Protein AF-A0ABC9VTH9-F1 (afdb_monomer_lite)

pLDDT: mean 90.14, std 9.02, range [28.11, 98.69]

Structure (mmCIF, N/CA/C/O backbone):
data_AF-A0ABC9VTH9-F1
#
_entry.id   AF-A0ABC9VTH9-F1
#
loop_
_atom_site.group_PDB
_atom_site.id
_atom_site.type_symbol
_atom_site.label_atom_id
_atom_site.label_alt_id
_atom_site.label_comp_id
_atom_site.label_asym_id
_atom_site.label_entity_id
_atom_site.label_seq_id
_atom_site.pdbx_PDB_ins_code
_atom_site.Cartn_x
_atom_site.Cartn_y
_atom_site.Cartn_z
_atom_site.occupancy
_atom_site.B_iso_or_equiv
_atom_site.auth_seq_id
_atom_site.auth_comp_id
_atom_site.auth_asym_id
_atom_site.auth_atom_id
_atom_site.pdbx_PDB_model_num
ATOM 1 N N . MET A 1 1 ? -10.775 15.576 16.767 1.00 31.08 1 MET A N 1
ATOM 2 C CA . MET A 1 1 ? -9.549 16.406 16.725 1.00 31.08 1 MET A CA 1
ATOM 3 C C . MET A 1 1 ? -9.271 16.893 15.310 1.00 31.08 1 MET A C 1
ATOM 5 O O . MET A 1 1 ? -9.057 16.072 14.425 1.00 31.08 1 MET A O 1
ATOM 9 N N . ALA A 1 2 ? -9.275 18.210 15.096 1.00 28.11 2 ALA A N 1
ATOM 10 C CA . ALA A 1 2 ? -8.635 18.806 13.926 1.00 28.11 2 ALA A CA 1
ATOM 11 C C . ALA A 1 2 ? -7.116 18.597 14.045 1.00 28.11 2 ALA A C 1
ATOM 13 O O . ALA A 1 2 ? -6.555 18.752 15.128 1.00 28.11 2 ALA A O 1
ATOM 14 N N . SER A 1 3 ? -6.473 18.179 12.958 1.00 42.19 3 SER A N 1
ATOM 15 C CA . SER A 1 3 ? -5.032 17.935 12.915 1.00 42.19 3 SER A CA 1
ATOM 16 C C . SER A 1 3 ? -4.262 19.219 13.238 1.00 42.19 3 SER A C 1
ATOM 18 O O . SER A 1 3 ? -4.430 20.223 12.555 1.00 42.19 3 SER A O 1
ATOM 20 N N . THR A 1 4 ? -3.398 19.181 14.254 1.00 62.75 4 THR A N 1
ATOM 21 C CA . THR A 1 4 ? -2.407 20.232 14.558 1.00 62.75 4 THR A CA 1
ATOM 22 C C . THR A 1 4 ? -1.225 20.233 13.581 1.00 62.75 4 THR A C 1
ATOM 24 O O . THR A 1 4 ? -0.258 20.957 13.793 1.00 62.75 4 THR A O 1
ATOM 27 N N . SER A 1 5 ? -1.250 19.396 12.536 1.00 69.00 5 SER A N 1
ATOM 28 C CA . SER A 1 5 ? -0.174 19.344 11.547 1.00 69.00 5 SER A CA 1
ATOM 29 C C . SER A 1 5 ? -0.149 20.610 10.697 1.00 69.00 5 SER A C 1
ATOM 31 O O . SER A 1 5 ? -1.169 21.025 10.150 1.00 69.00 5 SER A O 1
ATOM 33 N N . VAL A 1 6 ? 1.039 21.182 10.543 1.00 84.00 6 VAL A N 1
ATOM 34 C CA . VAL A 1 6 ? 1.308 22.324 9.666 1.00 84.00 6 VAL A CA 1
ATOM 35 C C . VAL A 1 6 ? 1.527 21.844 8.232 1.00 84.00 6 VAL A C 1
ATOM 37 O O . VAL A 1 6 ? 1.045 22.476 7.292 1.00 84.00 6 VAL A O 1
ATOM 40 N N . PHE A 1 7 ? 2.192 20.697 8.057 1.00 90.38 7 PHE A N 1
ATOM 41 C CA . PHE A 1 7 ? 2.519 20.129 6.750 1.00 90.38 7 PHE A CA 1
ATOM 42 C C . PHE A 1 7 ? 1.923 18.738 6.553 1.00 90.38 7 PHE A C 1
ATOM 44 O O . PHE A 1 7 ? 1.838 17.928 7.477 1.00 90.38 7 PHE A O 1
ATOM 51 N N . VAL A 1 8 ? 1.579 18.440 5.303 1.00 94.31 8 VAL A N 1
ATOM 52 C CA . VAL A 1 8 ? 1.305 17.080 4.839 1.00 94.31 8 VAL A CA 1
ATOM 53 C C . VAL A 1 8 ? 2.356 16.720 3.803 1.00 94.31 8 VAL A C 1
ATOM 55 O O . VAL A 1 8 ? 2.493 17.416 2.797 1.00 94.31 8 VAL A O 1
ATOM 58 N N . VAL A 1 9 ? 3.096 15.636 4.041 1.00 96.56 9 VAL A N 1
ATOM 59 C CA . VAL A 1 9 ? 4.081 15.094 3.096 1.00 96.56 9 VAL A CA 1
ATOM 60 C C . VAL A 1 9 ? 3.624 13.719 2.652 1.00 96.56 9 VAL A C 1
ATOM 62 O O . VAL A 1 9 ? 3.540 12.795 3.459 1.00 96.56 9 VAL A O 1
ATOM 65 N N . ALA A 1 10 ? 3.357 13.570 1.360 1.00 98.06 10 ALA A N 1
ATOM 66 C CA . ALA A 1 10 ? 2.952 12.307 0.775 1.00 98.06 10 ALA A CA 1
ATOM 67 C C . ALA A 1 10 ? 4.086 11.692 -0.035 1.00 98.06 10 ALA A C 1
ATOM 69 O O . ALA A 1 10 ? 4.465 12.211 -1.085 1.00 98.06 10 ALA A O 1
ATOM 70 N N . ILE A 1 11 ? 4.604 10.572 0.455 1.00 98.50 11 ILE A N 1
ATOM 71 C CA . ILE A 1 11 ? 5.593 9.741 -0.214 1.00 98.50 11 ILE A CA 1
ATOM 72 C C . ILE A 1 11 ? 4.854 8.693 -1.038 1.00 98.50 11 ILE A C 1
ATOM 74 O O . ILE A 1 11 ? 4.242 7.762 -0.508 1.00 98.50 11 ILE A O 1
ATOM 78 N N . ASP A 1 12 ? 4.982 8.819 -2.350 1.00 98.25 12 ASP A N 1
ATOM 79 C CA . ASP A 1 12 ? 4.661 7.748 -3.270 1.00 98.25 12 ASP A CA 1
ATOM 80 C C . ASP A 1 12 ? 5.860 6.806 -3.355 1.00 98.25 12 ASP A C 1
ATOM 82 O O . ASP A 1 12 ? 6.843 7.072 -4.056 1.00 98.25 12 ASP A O 1
ATOM 86 N N . PHE A 1 13 ? 5.810 5.739 -2.556 1.00 97.31 13 PHE A N 1
ATOM 87 C CA . PHE A 1 13 ? 6.877 4.751 -2.469 1.00 97.31 13 PHE A CA 1
ATOM 88 C C . PHE A 1 13 ? 6.665 3.655 -3.515 1.00 97.31 13 PHE A C 1
ATOM 90 O O . PHE A 1 13 ? 6.303 2.533 -3.172 1.00 97.31 13 PHE A O 1
ATOM 97 N N . GLY A 1 14 ? 6.820 3.973 -4.799 1.00 94.56 14 GLY A N 1
ATOM 98 C CA . GLY A 1 14 ? 6.534 3.052 -5.900 1.00 94.56 14 GLY A CA 1
ATOM 99 C C . GLY A 1 14 ? 7.564 1.928 -6.074 1.00 94.56 14 GLY A C 1
ATOM 100 O O . GLY A 1 14 ? 8.663 1.949 -5.522 1.00 94.56 14 GLY A O 1
ATOM 101 N N . THR A 1 15 ? 7.211 0.913 -6.871 1.00 93.81 15 THR A N 1
ATOM 102 C CA . THR A 1 15 ? 8.084 -0.256 -7.103 1.00 93.81 15 THR A CA 1
ATOM 103 C C . THR A 1 15 ? 9.342 0.088 -7.887 1.00 93.81 15 THR A C 1
ATOM 105 O O . THR A 1 15 ? 10.431 -0.330 -7.502 1.00 93.81 15 THR A O 1
ATOM 108 N N . SER A 1 16 ? 9.179 0.821 -8.988 1.00 91.69 16 SER A N 1
ATOM 109 C CA . SER A 1 16 ? 10.280 1.164 -9.895 1.00 91.69 16 SER A CA 1
ATOM 110 C C . SER A 1 16 ? 10.767 2.593 -9.672 1.00 91.69 16 SER A C 1
ATOM 112 O O . SER A 1 16 ? 11.946 2.868 -9.869 1.00 91.69 16 SER A O 1
ATOM 114 N N . TYR A 1 17 ? 9.876 3.493 -9.244 1.00 94.00 17 TYR A N 1
ATOM 115 C CA . TYR A 1 17 ? 10.175 4.897 -8.974 1.00 94.00 17 TYR A CA 1
ATOM 116 C C . TYR A 1 17 ? 9.407 5.390 -7.750 1.00 94.00 17 TYR A C 1
ATOM 118 O O . TYR A 1 17 ? 8.212 5.116 -7.629 1.00 94.00 17 TYR A O 1
ATOM 126 N N . SER A 1 18 ? 10.076 6.184 -6.920 1.00 97.12 18 SER A N 1
ATOM 127 C CA . SER A 1 18 ? 9.522 6.838 -5.739 1.00 97.12 18 SER A CA 1
ATOM 128 C C . SER A 1 18 ? 9.688 8.352 -5.824 1.00 97.12 18 SER A C 1
ATOM 130 O O . SER A 1 18 ? 10.613 8.867 -6.450 1.00 97.12 18 SER A O 1
ATOM 132 N N . GLY A 1 19 ? 8.801 9.085 -5.170 1.00 97.00 19 GLY A N 1
ATOM 133 C CA . GLY A 1 19 ? 8.902 10.534 -5.022 1.00 97.00 19 GLY A CA 1
ATOM 134 C C . GLY A 1 19 ? 7.934 11.022 -3.959 1.00 97.00 19 GLY A C 1
ATOM 135 O O . GLY A 1 19 ? 7.185 10.229 -3.395 1.00 97.00 19 GLY A O 1
ATOM 136 N N . TYR A 1 20 ? 7.940 12.318 -3.676 1.00 97.75 20 TYR A N 1
ATOM 137 C CA . TYR A 1 20 ? 6.982 12.891 -2.741 1.00 97.75 20 TYR A CA 1
ATOM 138 C C . TYR A 1 20 ? 6.464 14.245 -3.210 1.00 97.75 20 TYR A C 1
ATOM 140 O O . TYR A 1 20 ? 7.117 14.971 -3.967 1.00 97.75 20 TYR A O 1
ATOM 148 N N . CYS A 1 21 ? 5.276 14.567 -2.719 1.00 96.88 21 CYS A N 1
ATOM 149 C CA . CYS A 1 21 ? 4.673 15.886 -2.786 1.00 96.88 21 CYS A CA 1
ATOM 150 C C . CYS A 1 21 ? 4.400 16.377 -1.366 1.00 96.88 21 CYS A C 1
ATOM 152 O O . CYS A 1 21 ? 4.265 15.575 -0.441 1.00 96.88 21 CYS A O 1
ATOM 154 N N . PHE A 1 22 ? 4.309 17.689 -1.186 1.00 94.75 22 PHE A N 1
ATOM 155 C CA . PHE A 1 22 ? 3.952 18.259 0.109 1.00 94.75 22 PHE A CA 1
ATOM 156 C C . PHE A 1 22 ? 3.147 19.547 -0.037 1.00 94.75 22 PHE A C 1
ATOM 158 O O . PHE A 1 22 ? 3.242 20.243 -1.049 1.00 94.75 22 PHE A O 1
ATOM 165 N N . SER A 1 23 ? 2.359 19.873 0.980 1.00 92.56 23 SER A N 1
ATOM 166 C CA . SER A 1 23 ? 1.659 21.155 1.090 1.00 92.56 23 SER A CA 1
ATOM 167 C C . SER A 1 23 ? 1.524 21.569 2.552 1.00 92.56 23 SER A C 1
ATOM 169 O O . SER A 1 23 ? 1.742 20.768 3.465 1.00 92.56 23 SER A O 1
ATOM 171 N N . LEU A 1 24 ? 1.124 22.822 2.770 1.00 89.06 24 LEU A N 1
ATOM 172 C CA . LEU A 1 24 ? 0.551 23.219 4.051 1.00 89.06 24 LEU A CA 1
ATOM 173 C C . LEU A 1 24 ? -0.799 22.516 4.232 1.00 89.06 24 LEU A C 1
ATOM 175 O O . LEU A 1 24 ? -1.553 22.356 3.268 1.00 89.06 24 LEU A O 1
ATOM 179 N N . ALA A 1 25 ? -1.119 22.126 5.464 1.00 85.00 25 ALA A N 1
ATOM 180 C CA . ALA A 1 25 ? -2.404 21.510 5.789 1.00 85.00 25 ALA A CA 1
ATOM 181 C C . ALA A 1 25 ? -3.582 22.488 5.615 1.00 85.00 25 ALA A C 1
ATOM 183 O O . ALA A 1 25 ? -4.701 22.066 5.342 1.00 85.00 25 ALA A O 1
ATOM 184 N N . SER A 1 26 ? -3.323 23.796 5.731 1.00 81.50 26 SER A N 1
ATOM 185 C CA . SER A 1 26 ? -4.311 24.869 5.563 1.00 81.50 26 SER A CA 1
ATOM 186 C C . SER A 1 26 ? -4.623 25.228 4.105 1.00 81.50 26 SER A C 1
ATOM 188 O O . SER A 1 26 ? -5.563 25.982 3.867 1.00 81.50 26 SER A O 1
ATOM 190 N N . GLY A 1 27 ? -3.856 24.722 3.131 1.00 73.69 27 GLY A N 1
ATOM 191 C CA . GLY A 1 27 ? -4.001 25.105 1.726 1.00 73.69 27 GLY A CA 1
ATOM 192 C C . GLY A 1 27 ? -3.496 24.035 0.765 1.00 73.69 27 GLY A C 1
ATOM 193 O O . GLY A 1 27 ? -2.312 23.994 0.426 1.00 73.69 27 GLY A O 1
ATOM 194 N N . THR A 1 28 ? -4.413 23.198 0.278 1.00 68.94 28 THR A N 1
ATOM 195 C CA . THR A 1 28 ? -4.139 22.155 -0.726 1.00 68.94 28 THR A CA 1
ATOM 196 C C . THR A 1 28 ? -4.042 22.683 -2.155 1.00 68.94 28 THR A C 1
ATOM 198 O O . THR A 1 28 ? -3.639 21.943 -3.044 1.00 68.94 28 THR A O 1
ATOM 201 N N . ASP A 1 29 ? -4.349 23.958 -2.394 1.00 72.69 29 ASP A N 1
ATOM 202 C CA . ASP A 1 29 ? -4.297 24.560 -3.735 1.00 72.69 29 ASP A CA 1
ATOM 203 C C . ASP A 1 29 ? -2.856 24.736 -4.256 1.00 72.69 29 ASP A C 1
ATOM 205 O O . ASP A 1 29 ? -2.639 24.987 -5.440 1.00 72.69 29 ASP A O 1
ATOM 209 N N . GLN A 1 30 ? -1.852 24.583 -3.383 1.00 82.31 30 GLN A N 1
ATOM 210 C CA . GLN A 1 30 ? -0.428 24.727 -3.701 1.00 82.31 30 GLN A CA 1
ATOM 211 C C . GLN A 1 30 ? 0.376 23.467 -3.351 1.00 82.31 30 GLN A C 1
ATOM 213 O O . GLN A 1 30 ? 1.357 23.524 -2.604 1.00 82.31 30 GLN A O 1
ATOM 218 N N . ILE A 1 31 ? -0.016 22.309 -3.892 1.00 92.00 31 ILE A N 1
ATOM 219 C CA . ILE A 1 31 ? 0.788 21.085 -3.757 1.00 92.00 31 ILE A CA 1
ATOM 220 C C . ILE A 1 31 ? 2.133 21.275 -4.460 1.00 92.00 31 ILE A C 1
ATOM 222 O O . ILE A 1 31 ? 2.203 21.435 -5.681 1.00 92.00 31 ILE A O 1
ATOM 226 N N . ARG A 1 32 ? 3.219 21.212 -3.689 1.00 92.38 32 ARG A N 1
ATOM 227 C CA . ARG A 1 32 ? 4.584 21.282 -4.203 1.00 92.38 32 ARG A CA 1
ATOM 228 C C . ARG A 1 32 ? 5.064 19.900 -4.616 1.00 92.38 32 ARG A C 1
ATOM 230 O O . ARG A 1 32 ? 5.005 18.937 -3.853 1.00 92.38 32 ARG A O 1
ATOM 237 N N . GLN A 1 33 ? 5.572 19.831 -5.838 1.00 92.31 33 GLN A N 1
ATOM 238 C CA . GLN A 1 33 ? 6.204 18.657 -6.424 1.00 92.31 33 GLN A CA 1
ATOM 239 C C . GLN A 1 33 ? 7.712 18.873 -6.500 1.00 92.31 33 GLN A C 1
ATOM 241 O O . GLN A 1 33 ? 8.174 19.939 -6.906 1.00 92.31 33 GLN A O 1
ATOM 246 N N . VAL A 1 34 ? 8.466 17.838 -6.143 1.00 93.00 34 VAL A N 1
ATOM 247 C CA . VAL A 1 34 ? 9.929 17.843 -6.199 1.00 93.00 34 VAL A CA 1
ATOM 248 C C . VAL A 1 34 ? 10.404 17.172 -7.483 1.00 93.00 34 VAL A C 1
ATOM 250 O O . VAL A 1 34 ? 9.820 16.188 -7.937 1.00 93.00 34 VAL A O 1
ATOM 253 N N . TYR A 1 35 ? 11.463 17.722 -8.075 1.00 92.88 35 TYR A N 1
ATOM 254 C CA . TYR A 1 35 ? 12.116 17.158 -9.251 1.00 92.88 35 TYR A CA 1
ATOM 255 C C . TYR A 1 35 ? 13.456 16.538 -8.869 1.00 92.88 35 TYR A C 1
ATOM 257 O O . TYR A 1 35 ? 14.192 17.076 -8.047 1.00 92.88 35 TYR A O 1
ATOM 265 N N . TRP A 1 36 ? 13.776 15.419 -9.507 1.00 93.81 36 TRP A N 1
ATOM 266 C CA . TRP A 1 36 ? 14.914 14.570 -9.189 1.00 93.81 36 TRP A CA 1
ATOM 267 C C . TRP A 1 36 ? 15.880 14.463 -10.366 1.00 93.81 36 TRP A C 1
ATOM 269 O O . TRP A 1 36 ? 15.464 14.447 -11.533 1.00 93.81 36 TRP A O 1
ATOM 279 N N . GLY A 1 37 ? 17.160 14.295 -10.027 1.00 89.31 37 GLY A N 1
ATOM 280 C CA . GLY A 1 37 ? 18.228 13.969 -10.970 1.00 89.31 37 GLY A CA 1
ATOM 281 C C . GLY A 1 37 ? 18.916 15.170 -11.625 1.00 89.31 37 GLY A C 1
ATOM 282 O O . GLY A 1 37 ? 19.654 14.965 -12.585 1.00 89.31 37 GLY A O 1
ATOM 283 N N . THR A 1 38 ? 18.726 16.391 -11.109 1.00 89.19 38 THR A N 1
ATOM 284 C CA . THR A 1 38 ? 19.343 17.623 -11.643 1.00 89.19 38 THR A CA 1
ATOM 285 C C . THR A 1 38 ? 20.864 17.519 -11.751 1.00 89.19 38 THR A C 1
ATOM 287 O O . THR A 1 38 ? 21.432 17.916 -12.764 1.00 89.19 38 THR A O 1
ATOM 290 N N . GLU A 1 39 ? 21.520 16.910 -10.757 1.00 87.31 39 GLU A N 1
ATOM 291 C CA . GLU A 1 39 ? 22.973 16.658 -10.750 1.00 87.31 39 GLU A CA 1
ATOM 292 C C . GLU A 1 39 ? 23.442 15.785 -11.926 1.00 87.31 39 GLU A C 1
ATOM 294 O O . GLU A 1 39 ? 24.597 15.851 -12.338 1.00 87.31 39 GLU A O 1
ATOM 299 N N . HIS A 1 40 ? 22.525 15.005 -12.502 1.00 84.06 40 HIS A N 1
ATOM 300 C CA . HIS A 1 40 ? 22.760 14.090 -13.618 1.00 84.06 40 HIS A CA 1
ATOM 301 C C . HIS A 1 40 ? 22.146 14.601 -14.930 1.00 84.06 40 HIS A C 1
ATOM 303 O O . HIS A 1 40 ? 21.979 13.829 -15.873 1.00 84.06 40 HIS A O 1
ATOM 309 N N . GLY A 1 41 ? 21.765 15.884 -14.992 1.00 84.94 41 GLY A N 1
ATOM 310 C CA . GLY A 1 41 ? 21.134 16.499 -16.165 1.00 84.94 41 GLY A CA 1
ATOM 311 C C . GLY A 1 41 ? 19.690 16.046 -16.417 1.00 84.94 41 GLY A C 1
ATOM 312 O O . GLY A 1 41 ? 19.176 16.212 -17.522 1.00 84.94 41 GLY A O 1
ATOM 313 N N . LEU A 1 42 ? 19.031 15.461 -15.415 1.00 86.19 42 LEU A N 1
ATOM 314 C CA . LEU A 1 42 ? 17.646 14.998 -15.485 1.00 86.19 42 LEU A CA 1
ATOM 315 C C . LEU A 1 42 ? 16.724 15.953 -14.719 1.00 86.19 42 LEU A C 1
ATOM 317 O O . LEU A 1 42 ? 17.136 16.631 -13.783 1.00 86.19 42 LEU A O 1
ATOM 321 N N . LYS A 1 43 ? 15.442 15.980 -15.085 1.00 88.88 43 LYS A N 1
ATOM 322 C CA . LYS A 1 43 ? 14.409 16.719 -14.347 1.00 88.88 43 LYS A CA 1
ATOM 323 C C . LYS A 1 43 ? 13.129 15.903 -14.315 1.00 88.88 43 LYS A C 1
ATOM 325 O O . LYS A 1 43 ? 12.190 16.149 -15.066 1.00 88.88 43 LYS A O 1
ATOM 330 N N . THR A 1 44 ? 13.128 14.874 -13.476 1.00 89.94 44 THR A N 1
ATOM 331 C CA . THR A 1 44 ? 12.039 13.887 -13.432 1.00 89.94 44 THR A CA 1
ATOM 332 C C . THR A 1 44 ? 11.204 14.035 -12.163 1.00 89.94 44 THR A C 1
ATOM 334 O O . THR A 1 44 ? 11.747 14.404 -11.125 1.00 89.94 44 THR A O 1
ATOM 337 N N . PRO A 1 45 ? 9.891 13.762 -12.205 1.00 90.88 45 PRO A N 1
ATOM 338 C CA . PRO A 1 45 ? 9.019 13.901 -11.036 1.00 90.88 45 PRO A CA 1
ATOM 339 C C . PRO A 1 45 ? 9.301 12.888 -9.916 1.00 90.88 45 PRO A C 1
ATOM 341 O O . PRO A 1 45 ? 8.864 13.069 -8.782 1.00 90.88 45 PRO A O 1
ATOM 344 N N . LYS A 1 46 ? 10.002 11.798 -10.236 1.00 93.56 46 LYS A N 1
ATOM 345 C CA . LYS A 1 46 ? 10.343 10.711 -9.321 1.00 93.56 46 LYS A CA 1
ATOM 346 C C . LYS A 1 46 ? 11.753 10.209 -9.594 1.00 93.56 46 LYS A C 1
ATOM 348 O O . LYS A 1 46 ? 12.266 10.337 -10.702 1.00 93.56 46 LYS A O 1
ATOM 353 N N . THR A 1 47 ? 12.348 9.579 -8.594 1.00 94.12 47 THR A N 1
ATOM 354 C CA . THR A 1 47 ? 13.661 8.936 -8.667 1.00 94.12 47 THR A CA 1
ATOM 355 C C . THR A 1 47 ? 13.504 7.411 -8.645 1.00 94.12 47 THR A C 1
ATOM 357 O O . THR A 1 47 ? 12.541 6.926 -8.050 1.00 94.12 47 THR A O 1
ATOM 360 N N . PRO A 1 48 ? 14.383 6.619 -9.287 1.00 93.44 48 PRO A N 1
ATOM 361 C CA . PRO A 1 48 ? 14.292 5.161 -9.255 1.00 93.44 48 PRO A CA 1
ATOM 362 C C . PRO A 1 48 ? 14.263 4.603 -7.826 1.00 93.44 48 PRO A C 1
ATOM 364 O O . PRO A 1 48 ? 15.059 5.012 -6.985 1.00 93.44 48 PRO A O 1
ATOM 367 N N . THR A 1 49 ? 13.409 3.621 -7.546 1.00 96.31 49 THR A N 1
ATOM 368 C CA . THR A 1 49 ? 13.360 2.951 -6.236 1.00 96.31 49 THR A CA 1
ATOM 369 C C . THR A 1 49 ? 14.492 1.938 -6.129 1.00 96.31 49 THR A C 1
ATOM 371 O O . THR A 1 49 ? 14.318 0.725 -6.273 1.00 96.31 49 THR A O 1
ATOM 374 N N . CYS A 1 50 ? 15.690 2.460 -5.912 1.00 95.50 50 CYS A N 1
ATOM 375 C CA . CYS A 1 50 ? 16.893 1.673 -5.742 1.00 95.50 50 CYS A CA 1
ATOM 376 C C . CYS A 1 50 ? 17.778 2.271 -4.658 1.00 95.50 50 CYS A C 1
ATOM 378 O O . CYS A 1 50 ? 17.772 3.476 -4.402 1.00 95.50 50 CYS A O 1
ATOM 380 N N . ILE A 1 51 ? 18.527 1.396 -4.008 1.00 98.06 51 ILE A N 1
ATOM 381 C CA . ILE A 1 51 ? 19.328 1.733 -2.843 1.00 98.06 51 ILE A CA 1
ATOM 382 C C . ILE A 1 51 ? 20.637 0.965 -2.893 1.00 98.06 51 ILE A C 1
ATOM 384 O O . ILE A 1 51 ? 20.689 -0.191 -3.325 1.00 98.06 51 ILE A O 1
ATOM 388 N N . LEU A 1 52 ? 21.702 1.643 -2.482 1.00 97.19 52 LEU A N 1
ATOM 389 C CA . LEU A 1 52 ? 23.061 1.142 -2.542 1.00 97.19 52 LEU A CA 1
ATOM 390 C C . LEU A 1 52 ? 23.681 1.141 -1.146 1.00 97.19 52 LEU A C 1
ATOM 392 O O . LEU A 1 52 ? 23.779 2.189 -0.502 1.00 97.19 52 LEU A O 1
ATOM 396 N N . PHE A 1 53 ? 24.164 -0.027 -0.733 1.00 97.94 53 PHE A N 1
ATOM 397 C CA . PHE A 1 53 ? 24.984 -0.211 0.460 1.00 97.94 53 PHE A CA 1
ATOM 398 C C . PHE A 1 53 ? 26.402 -0.620 0.072 1.00 97.94 53 PHE A C 1
ATOM 400 O O . PHE A 1 53 ? 26.620 -1.299 -0.936 1.00 97.94 53 PHE A O 1
ATOM 407 N N . ASN A 1 54 ? 27.377 -0.226 0.884 1.00 95.06 54 ASN A N 1
ATOM 408 C CA . ASN A 1 54 ? 28.759 -0.660 0.690 1.00 95.06 54 ASN A CA 1
ATOM 409 C C . ASN A 1 54 ? 28.999 -2.084 1.232 1.00 95.06 54 ASN A C 1
ATOM 411 O O . ASN A 1 54 ? 28.104 -2.751 1.745 1.00 95.06 54 ASN A O 1
ATOM 415 N N . GLN A 1 55 ? 30.254 -2.525 1.177 1.00 93.19 55 GLN A N 1
ATOM 416 C CA . GLN A 1 55 ? 30.694 -3.840 1.659 1.00 93.19 55 GLN A CA 1
ATOM 417 C C . GLN A 1 55 ? 30.457 -4.064 3.163 1.00 93.19 55 GLN A C 1
ATOM 419 O O . GLN A 1 55 ? 30.311 -5.204 3.597 1.00 93.19 55 GLN A O 1
ATOM 424 N N . LYS A 1 56 ? 30.391 -2.978 3.944 1.00 95.50 56 LYS A N 1
ATOM 425 C CA . LYS A 1 56 ? 30.096 -2.980 5.384 1.00 95.50 56 LYS A CA 1
ATOM 426 C C . LYS A 1 56 ? 28.593 -2.943 5.686 1.00 95.50 56 LYS A C 1
ATOM 428 O O . LYS A 1 56 ? 28.226 -2.805 6.844 1.00 95.50 56 LYS A O 1
ATOM 433 N N . GLN A 1 57 ? 27.741 -3.061 4.663 1.00 96.12 57 GLN A N 1
ATOM 434 C CA . GLN A 1 57 ? 26.280 -2.970 4.774 1.00 96.12 57 GLN A CA 1
ATOM 435 C C . GLN A 1 57 ? 25.789 -1.602 5.278 1.00 96.12 57 GLN A C 1
ATOM 437 O O . GLN A 1 57 ? 24.693 -1.480 5.814 1.00 96.12 57 GLN A O 1
ATOM 442 N N . GLU A 1 58 ? 26.583 -0.550 5.072 1.00 97.38 58 GLU A N 1
ATOM 443 C CA . GLU A 1 58 ? 26.215 0.823 5.419 1.00 97.38 58 GLU A CA 1
ATOM 444 C C . GLU A 1 58 ? 25.506 1.475 4.231 1.00 97.38 58 GLU A C 1
ATOM 446 O O . GLU A 1 58 ? 25.984 1.365 3.094 1.00 97.38 58 GLU A O 1
ATOM 451 N N . PHE A 1 59 ? 24.394 2.171 4.490 1.00 98.06 59 PHE A N 1
ATOM 452 C CA . PHE A 1 59 ? 23.682 2.954 3.480 1.00 98.06 59 PHE A CA 1
ATOM 453 C C . PHE A 1 59 ? 24.621 3.984 2.843 1.00 98.06 59 PHE A C 1
ATOM 455 O O . PHE A 1 59 ? 25.401 4.646 3.532 1.00 98.06 59 PHE A O 1
ATOM 462 N N . ARG A 1 60 ? 24.565 4.116 1.512 1.00 97.44 60 ARG A N 1
ATOM 463 C CA . ARG A 1 60 ? 25.389 5.079 0.771 1.00 97.44 60 ARG A CA 1
ATOM 464 C C . ARG A 1 60 ? 24.580 6.045 -0.062 1.00 97.44 60 ARG A C 1
ATOM 466 O O . ARG A 1 60 ? 24.822 7.242 0.040 1.00 97.44 60 ARG A O 1
ATOM 473 N N . LYS A 1 61 ? 23.694 5.543 -0.918 1.00 97.50 61 LYS A N 1
ATOM 474 C CA . LYS A 1 61 ? 22.923 6.364 -1.858 1.00 97.50 61 LYS A CA 1
ATOM 475 C C . LYS A 1 61 ? 21.561 5.730 -2.132 1.00 97.50 61 LYS A C 1
ATOM 477 O O . LYS A 1 61 ? 21.414 4.509 -2.051 1.00 97.50 61 LYS A O 1
ATOM 482 N N . PHE A 1 62 ? 20.602 6.563 -2.522 1.00 97.94 62 PHE A N 1
ATOM 483 C CA . PHE A 1 62 ? 19.270 6.182 -2.994 1.00 97.94 62 PHE A CA 1
ATOM 484 C C . PHE A 1 62 ? 18.999 6.847 -4.353 1.00 97.94 62 PHE A C 1
ATOM 486 O O . PHE A 1 62 ? 19.617 7.862 -4.680 1.00 97.94 62 PHE A O 1
ATOM 493 N N . GLY A 1 63 ? 18.086 6.302 -5.154 1.00 95.56 63 GLY A N 1
ATOM 494 C CA . GLY A 1 63 ? 17.630 6.978 -6.369 1.00 95.56 63 GLY A CA 1
ATOM 495 C C . GLY A 1 63 ? 18.674 7.040 -7.481 1.00 95.56 63 GLY A C 1
ATOM 496 O O . GLY A 1 63 ? 19.539 6.171 -7.596 1.00 95.56 63 GLY A O 1
ATOM 497 N N . TYR A 1 64 ? 18.618 8.090 -8.305 1.00 91.69 64 TYR A N 1
ATOM 498 C CA . TYR A 1 64 ? 19.600 8.320 -9.370 1.00 91.69 64 TYR A CA 1
ATOM 499 C C . TYR A 1 64 ? 21.045 8.255 -8.879 1.00 91.69 64 TYR A C 1
ATOM 501 O O . TYR A 1 64 ? 21.872 7.655 -9.556 1.00 91.69 64 TYR A O 1
ATOM 509 N N . ASP A 1 65 ? 21.351 8.773 -7.690 1.00 94.25 65 ASP A N 1
ATOM 510 C CA . ASP A 1 65 ? 22.702 8.698 -7.135 1.00 94.25 65 ASP A CA 1
ATOM 511 C C . ASP A 1 65 ? 23.151 7.262 -6.870 1.00 94.25 65 ASP A C 1
ATOM 513 O O . ASP A 1 65 ? 24.318 6.937 -7.081 1.00 94.25 65 ASP A O 1
ATOM 517 N N . ALA A 1 66 ? 22.245 6.393 -6.411 1.00 93.94 66 ALA A N 1
ATOM 518 C CA . ALA A 1 66 ? 22.542 4.974 -6.236 1.00 93.94 66 ALA A CA 1
ATOM 519 C C . ALA A 1 66 ? 22.840 4.325 -7.586 1.00 93.94 66 ALA A C 1
ATOM 521 O O . ALA A 1 66 ? 23.839 3.617 -7.717 1.00 93.94 66 ALA A O 1
ATOM 522 N N . VAL A 1 67 ? 22.011 4.620 -8.593 1.00 87.69 67 VAL A N 1
ATOM 523 C CA . VAL A 1 67 ? 22.200 4.141 -9.964 1.00 87.69 67 VAL A CA 1
ATOM 524 C C . VAL A 1 67 ? 23.551 4.603 -10.510 1.00 87.69 67 VAL A C 1
ATOM 526 O O . VAL A 1 67 ? 24.347 3.772 -10.932 1.00 87.69 67 VAL A O 1
ATOM 529 N N . MET A 1 68 ? 23.842 5.904 -10.480 1.00 86.62 68 MET A N 1
ATOM 530 C CA . MET A 1 68 ? 25.064 6.466 -11.060 1.00 86.62 68 MET A CA 1
ATOM 531 C C . MET A 1 68 ? 26.315 6.038 -10.298 1.00 86.62 68 MET A C 1
ATOM 533 O O . MET A 1 68 ? 27.314 5.686 -10.923 1.00 86.62 68 MET A O 1
ATOM 537 N N . LYS A 1 69 ? 26.260 5.979 -8.960 1.00 89.94 69 LYS A N 1
ATOM 538 C CA . LYS A 1 69 ? 27.384 5.485 -8.159 1.00 89.94 69 LYS A CA 1
ATOM 539 C C . LYS A 1 69 ? 27.661 4.015 -8.438 1.00 89.94 69 LYS A C 1
ATOM 541 O O . LYS A 1 69 ? 28.819 3.660 -8.610 1.00 89.94 69 LYS A O 1
ATOM 546 N N . TYR A 1 70 ? 26.630 3.171 -8.486 1.00 86.50 70 TYR A N 1
ATOM 547 C CA . TYR A 1 70 ? 26.806 1.752 -8.794 1.00 86.50 70 TYR A CA 1
ATOM 548 C C . TYR A 1 70 ? 27.378 1.564 -10.203 1.00 86.50 70 TYR A C 1
ATOM 550 O O . TYR A 1 70 ? 28.334 0.816 -10.386 1.00 86.50 70 TYR A O 1
ATOM 558 N N . LYS A 1 71 ? 26.872 2.335 -11.172 1.00 80.81 71 LYS A N 1
ATOM 559 C CA . LYS A 1 71 ? 27.366 2.351 -12.552 1.00 80.81 71 LYS A CA 1
ATOM 560 C C . LYS A 1 71 ? 28.825 2.800 -12.676 1.00 80.81 71 LYS A C 1
ATOM 562 O O . LYS A 1 71 ? 29.529 2.347 -13.566 1.00 80.81 71 LYS A O 1
ATOM 567 N N . SER A 1 72 ? 29.307 3.679 -11.804 1.00 82.88 72 SER A N 1
ATOM 568 C CA . SER A 1 72 ? 30.696 4.141 -11.861 1.00 82.88 72 SER A CA 1
ATOM 569 C C . SER A 1 72 ? 31.691 3.193 -11.173 1.00 82.88 72 SER A C 1
ATOM 571 O O . SER A 1 72 ? 32.882 3.497 -11.162 1.00 82.88 72 SER A O 1
ATOM 573 N N . LEU A 1 73 ? 31.240 2.116 -10.514 1.00 82.50 73 LEU A N 1
ATOM 574 C CA . LEU A 1 73 ? 32.134 1.192 -9.806 1.00 82.50 73 LEU A CA 1
ATOM 575 C C . LEU A 1 73 ? 32.843 0.246 -10.792 1.00 82.50 73 LEU A C 1
ATOM 577 O O . LEU A 1 73 ? 32.198 -0.280 -11.703 1.00 82.50 73 LEU A O 1
ATOM 581 N N . PRO A 1 74 ? 34.143 -0.043 -10.594 1.00 79.00 74 PRO A N 1
ATOM 582 C CA . PRO A 1 74 ? 34.813 -1.135 -11.297 1.00 79.00 74 PRO A CA 1
ATOM 583 C C . PRO A 1 74 ? 34.127 -2.480 -11.009 1.00 79.00 74 PRO A C 1
ATOM 585 O O . PRO A 1 74 ? 33.719 -2.722 -9.871 1.00 79.00 74 PRO A O 1
ATOM 588 N N . SER A 1 75 ? 34.053 -3.389 -11.992 1.00 68.38 75 SER A N 1
ATOM 589 C CA . SER A 1 75 ? 33.315 -4.661 -11.855 1.00 68.38 75 SER A CA 1
ATOM 590 C C . SER A 1 75 ? 33.710 -5.471 -10.610 1.00 68.38 75 SER A C 1
ATOM 592 O O . SER A 1 75 ? 32.839 -5.943 -9.889 1.00 68.38 75 SER A O 1
ATOM 594 N N . GLY A 1 76 ? 35.009 -5.564 -10.292 1.00 71.44 76 GLY A N 1
ATOM 595 C CA . GLY A 1 76 ? 35.484 -6.300 -9.108 1.00 71.44 76 GLY A CA 1
ATOM 596 C C . GLY A 1 76 ? 35.124 -5.652 -7.762 1.00 71.44 76 GLY A C 1
ATOM 597 O O . GLY A 1 76 ? 35.067 -6.332 -6.739 1.00 71.44 76 GLY A O 1
ATOM 598 N N . GLU A 1 77 ? 34.852 -4.344 -7.738 1.00 76.88 77 GLU A N 1
ATOM 599 C CA . GLU A 1 77 ? 34.353 -3.662 -6.542 1.00 76.88 77 GLU A CA 1
ATOM 600 C C . GLU A 1 77 ? 32.835 -3.780 -6.421 1.00 76.88 77 GLU A C 1
ATOM 602 O O . GLU A 1 77 ? 32.338 -3.998 -5.314 1.00 76.88 77 GLU A O 1
ATOM 607 N N . ALA A 1 78 ? 32.106 -3.678 -7.538 1.00 73.06 78 ALA A N 1
ATOM 608 C CA . ALA A 1 78 ? 30.646 -3.747 -7.582 1.00 73.06 78 ALA A CA 1
ATOM 609 C C . ALA A 1 78 ? 30.094 -5.052 -6.974 1.00 73.06 78 ALA A C 1
ATOM 611 O O . ALA A 1 78 ? 29.079 -5.014 -6.276 1.00 73.06 78 ALA A O 1
ATOM 612 N N . ASP A 1 79 ? 30.807 -6.174 -7.130 1.00 78.38 79 ASP A N 1
ATOM 613 C CA . ASP A 1 79 ? 30.469 -7.482 -6.537 1.00 78.38 79 ASP A CA 1
ATOM 614 C C . ASP A 1 79 ? 30.413 -7.468 -5.000 1.00 78.38 79 ASP A C 1
ATOM 616 O O . ASP A 1 79 ? 29.763 -8.300 -4.352 1.00 78.38 79 ASP A O 1
ATOM 620 N N . ASN A 1 80 ? 31.077 -6.500 -4.374 1.00 86.31 80 ASN A N 1
ATOM 621 C CA . ASN A 1 80 ? 31.118 -6.368 -2.926 1.00 86.31 80 ASN A CA 1
ATOM 622 C C . ASN A 1 80 ? 30.085 -5.383 -2.369 1.00 86.31 80 ASN A C 1
ATOM 624 O O . ASN A 1 80 ? 29.886 -5.353 -1.157 1.00 86.31 80 ASN A O 1
ATOM 628 N N . TRP A 1 81 ? 29.403 -4.626 -3.226 1.00 92.25 81 TRP A N 1
ATOM 629 C CA . TRP A 1 81 ? 28.357 -3.681 -2.839 1.00 92.25 81 TRP A CA 1
ATOM 630 C C . TRP A 1 81 ? 26.968 -4.308 -2.982 1.00 92.25 81 TRP A C 1
ATOM 632 O O . TRP A 1 81 ? 26.755 -5.202 -3.798 1.00 92.25 81 TRP A O 1
ATOM 642 N N . TYR A 1 82 ? 26.007 -3.840 -2.190 1.00 95.19 82 TYR A N 1
ATOM 643 C CA . TYR A 1 82 ? 24.640 -4.356 -2.207 1.00 95.19 82 TYR A CA 1
ATOM 644 C C . TYR A 1 82 ? 23.746 -3.329 -2.893 1.00 95.19 82 TYR A C 1
ATOM 646 O O . TYR A 1 82 ? 23.363 -2.322 -2.297 1.00 95.19 82 TYR A O 1
ATOM 654 N N . PHE A 1 83 ? 23.451 -3.574 -4.166 1.00 93.44 83 PHE A N 1
ATOM 655 C CA . PHE A 1 83 ? 22.510 -2.779 -4.944 1.00 93.44 83 PHE A CA 1
ATOM 656 C C . PHE A 1 83 ? 21.158 -3.492 -4.983 1.00 93.44 83 PHE A C 1
ATOM 658 O O . PHE A 1 83 ? 21.080 -4.651 -5.396 1.00 93.44 83 PHE A O 1
ATOM 665 N N . PHE A 1 84 ? 20.105 -2.809 -4.541 1.00 95.94 84 PHE A N 1
ATOM 666 C CA . PHE A 1 84 ? 18.733 -3.311 -4.576 1.00 95.94 84 PHE A CA 1
ATOM 667 C C . PHE A 1 84 ? 17.887 -2.437 -5.493 1.00 95.94 84 PHE A C 1
ATOM 669 O O . PHE A 1 84 ? 17.965 -1.212 -5.432 1.00 95.94 84 PHE A O 1
ATOM 676 N N . GLN A 1 85 ? 17.030 -3.070 -6.291 1.00 93.00 85 GLN A N 1
ATOM 677 C CA . GLN A 1 85 ? 16.030 -2.428 -7.146 1.00 93.00 85 GLN A CA 1
ATOM 678 C C . GLN A 1 85 ? 14.765 -3.289 -7.185 1.00 93.00 85 GLN A C 1
ATOM 680 O O . GLN A 1 85 ? 14.848 -4.494 -6.944 1.00 93.00 85 GLN A O 1
ATOM 685 N N . ASN A 1 86 ? 13.603 -2.696 -7.479 1.00 92.06 86 ASN A N 1
ATOM 686 C CA . ASN A 1 86 ? 12.307 -3.397 -7.549 1.00 92.06 86 ASN A CA 1
ATOM 687 C C . ASN A 1 86 ? 11.945 -4.202 -6.280 1.00 92.06 86 ASN A C 1
ATOM 689 O O . ASN A 1 86 ? 11.057 -5.054 -6.304 1.00 92.06 86 ASN A O 1
ATOM 693 N N . PHE A 1 87 ? 12.605 -3.927 -5.152 1.00 95.88 87 PHE A N 1
ATOM 694 C CA . PHE A 1 87 ? 12.507 -4.733 -3.936 1.00 95.88 87 PHE A CA 1
ATOM 695 C C . PHE A 1 87 ? 11.142 -4.619 -3.241 1.00 95.88 87 PHE A C 1
ATOM 697 O O . PHE A 1 87 ? 10.787 -5.490 -2.450 1.00 95.88 87 PHE A O 1
ATOM 704 N N . LYS A 1 88 ? 10.330 -3.609 -3.595 1.00 95.50 88 LYS A N 1
ATOM 705 C CA . LYS A 1 88 ? 8.920 -3.496 -3.183 1.00 95.50 88 LYS A CA 1
ATOM 706 C C . LYS A 1 88 ? 8.102 -4.738 -3.562 1.00 95.50 88 LYS A C 1
ATOM 708 O O . LYS A 1 88 ? 7.215 -5.131 -2.809 1.00 95.50 88 LYS A O 1
ATOM 713 N N . MET A 1 89 ? 8.445 -5.410 -4.668 1.00 94.81 89 MET A N 1
ATOM 714 C CA . MET A 1 89 ? 7.769 -6.643 -5.096 1.00 94.81 89 MET A CA 1
ATOM 715 C C . MET A 1 89 ? 7.969 -7.819 -4.141 1.00 94.81 89 MET A C 1
ATOM 717 O O . MET A 1 89 ? 7.181 -8.756 -4.184 1.00 94.81 89 MET A O 1
ATOM 721 N N . ALA A 1 90 ? 8.955 -7.772 -3.239 1.00 95.19 90 ALA A N 1
ATOM 722 C CA . ALA A 1 90 ? 9.123 -8.807 -2.223 1.00 95.19 90 ALA A CA 1
ATOM 723 C C . ALA A 1 90 ? 7.945 -8.872 -1.233 1.00 95.19 90 ALA A C 1
ATOM 725 O O . ALA A 1 90 ? 7.771 -9.897 -0.580 1.00 95.19 90 ALA A O 1
ATOM 726 N N . LEU A 1 91 ? 7.138 -7.806 -1.131 1.00 94.81 91 LEU A N 1
ATOM 727 C CA . LEU A 1 91 ? 5.935 -7.744 -0.292 1.00 94.81 91 LEU A CA 1
ATOM 728 C C . LEU A 1 91 ? 4.655 -8.177 -1.028 1.00 94.81 91 LEU A C 1
ATOM 730 O O . LEU A 1 91 ? 3.599 -8.297 -0.407 1.00 94.81 91 LEU A O 1
ATOM 734 N N . TYR A 1 92 ? 4.725 -8.386 -2.345 1.00 93.69 92 TYR A N 1
ATOM 735 C CA . TYR A 1 92 ? 3.573 -8.753 -3.161 1.00 93.69 92 TYR A CA 1
ATOM 736 C C . TYR A 1 92 ? 3.417 -10.274 -3.243 1.00 93.69 92 TYR A C 1
ATOM 738 O O . TYR A 1 92 ? 4.323 -10.968 -3.697 1.00 93.69 92 TYR A O 1
ATOM 746 N N . ASN A 1 93 ? 2.237 -10.777 -2.868 1.00 87.56 93 ASN A N 1
ATOM 747 C CA . ASN A 1 93 ? 1.877 -12.200 -2.917 1.00 87.56 93 ASN A CA 1
ATOM 748 C C . ASN A 1 93 ? 2.881 -13.127 -2.195 1.00 87.56 93 ASN A C 1
ATOM 750 O O . ASN A 1 93 ? 3.180 -14.232 -2.647 1.00 87.56 93 ASN A O 1
ATOM 754 N N . THR A 1 94 ? 3.425 -12.657 -1.070 1.00 88.62 94 THR A N 1
ATOM 755 C CA . THR A 1 94 ? 4.349 -13.398 -0.204 1.00 88.62 94 THR A CA 1
ATOM 756 C C . THR A 1 94 ? 3.883 -13.351 1.249 1.00 88.62 94 THR A C 1
ATOM 758 O O . THR A 1 94 ? 3.111 -12.481 1.664 1.00 88.62 94 THR A O 1
ATOM 761 N N . LYS A 1 95 ? 4.388 -14.283 2.064 1.00 88.94 95 LYS A N 1
ATOM 762 C CA . LYS A 1 95 ? 4.209 -14.237 3.517 1.00 88.94 95 LYS A CA 1
ATOM 763 C C . LYS A 1 95 ? 5.146 -13.186 4.117 1.00 88.94 95 LYS A C 1
ATOM 765 O O . LYS A 1 95 ? 6.300 -13.477 4.429 1.00 88.94 95 LYS A O 1
ATOM 770 N N . VAL A 1 96 ? 4.641 -11.965 4.273 1.00 92.25 96 VAL A N 1
ATOM 771 C CA . VAL A 1 96 ? 5.401 -10.845 4.841 1.00 92.25 96 VAL A CA 1
ATOM 772 C C . VAL A 1 96 ? 5.655 -11.068 6.331 1.00 92.25 96 VAL A C 1
ATOM 774 O O . VAL A 1 96 ? 4.733 -11.329 7.102 1.00 92.25 96 VAL A O 1
ATOM 777 N N . THR A 1 97 ? 6.917 -10.946 6.742 1.00 91.00 97 THR A N 1
ATOM 778 C CA . THR A 1 97 ? 7.346 -11.044 8.144 1.00 91.00 97 THR A CA 1
ATOM 779 C C . THR A 1 97 ? 8.438 -10.015 8.425 1.00 91.00 97 THR A C 1
ATOM 781 O O . THR A 1 97 ? 9.131 -9.577 7.510 1.00 91.00 97 THR A O 1
ATOM 784 N N . SER A 1 98 ? 8.630 -9.633 9.688 1.00 86.88 98 SER A N 1
ATOM 785 C CA . SER A 1 98 ? 9.694 -8.694 10.075 1.00 86.88 98 SER A CA 1
ATOM 786 C C . SER A 1 98 ? 11.108 -9.237 9.826 1.00 86.88 98 SER A C 1
ATOM 788 O O . SER A 1 98 ? 12.023 -8.452 9.600 1.00 86.88 98 SER A O 1
ATOM 790 N N . GLY A 1 99 ? 11.281 -10.562 9.847 1.00 90.00 99 GLY A N 1
ATOM 791 C CA . GLY A 1 99 ? 12.565 -11.240 9.643 1.00 90.00 99 GLY A CA 1
ATOM 792 C C . GLY A 1 99 ? 12.881 -11.605 8.191 1.00 90.00 99 GLY A C 1
ATOM 793 O O . GLY A 1 99 ? 13.824 -12.353 7.961 1.00 90.00 99 GLY A O 1
ATOM 794 N N . MET A 1 100 ? 12.092 -11.147 7.214 1.00 95.31 100 MET A N 1
ATOM 795 C CA . MET A 1 100 ? 12.341 -11.482 5.811 1.00 95.31 100 MET A CA 1
ATOM 796 C C . MET A 1 100 ? 13.614 -10.803 5.277 1.00 95.31 100 MET A C 1
ATOM 798 O O . MET A 1 100 ? 13.926 -9.662 5.628 1.00 95.31 100 MET A O 1
ATOM 802 N N . GLU A 1 101 ? 14.319 -11.487 4.379 1.00 96.94 101 GLU A N 1
ATOM 803 C CA . GLU A 1 101 ? 15.525 -10.979 3.723 1.00 96.94 101 GLU A CA 1
ATOM 804 C C . GLU A 1 101 ? 15.266 -10.626 2.255 1.00 96.94 101 GLU A C 1
ATOM 806 O O . GLU A 1 101 ? 14.405 -11.206 1.591 1.00 96.94 101 GLU A O 1
ATOM 811 N N . LEU A 1 102 ? 16.045 -9.681 1.737 1.00 97.38 102 LEU A N 1
ATOM 812 C CA . LEU A 1 102 ? 16.066 -9.303 0.329 1.00 97.38 102 LEU A CA 1
ATOM 813 C C . LEU A 1 102 ? 17.403 -9.671 -0.281 1.00 97.38 102 LEU A C 1
ATOM 815 O O . LEU A 1 102 ? 18.438 -9.556 0.368 1.00 97.38 102 LEU A O 1
ATOM 819 N N . LYS A 1 103 ? 17.380 -10.028 -1.562 1.00 95.69 103 LYS A N 1
ATOM 820 C CA . LYS A 1 103 ? 18.567 -10.353 -2.350 1.00 95.69 103 LYS A CA 1
ATOM 821 C C . LYS A 1 103 ? 18.995 -9.147 -3.191 1.00 95.69 103 LYS A C 1
ATOM 823 O O . LYS A 1 103 ? 18.186 -8.601 -3.936 1.00 95.69 103 LYS A O 1
ATOM 828 N N . ALA A 1 104 ? 20.254 -8.739 -3.064 1.00 93.19 104 ALA A N 1
ATOM 829 C CA . ALA A 1 104 ? 20.877 -7.710 -3.895 1.00 93.19 104 ALA A CA 1
ATOM 830 C C . ALA A 1 104 ? 21.255 -8.267 -5.280 1.00 93.19 104 ALA A C 1
ATOM 832 O O . ALA A 1 104 ? 21.281 -9.483 -5.485 1.00 93.19 104 ALA A O 1
ATOM 833 N N . SER A 1 105 ? 21.621 -7.394 -6.224 1.00 86.69 105 SER A N 1
ATOM 834 C CA . SER A 1 105 ? 22.008 -7.789 -7.592 1.00 86.69 105 SER A CA 1
ATOM 835 C C . SER A 1 105 ? 23.202 -8.753 -7.662 1.00 86.69 105 SER A C 1
ATOM 837 O O . SER A 1 105 ? 23.278 -9.560 -8.581 1.00 86.69 105 SER A O 1
ATOM 839 N N . ASN A 1 106 ? 24.108 -8.726 -6.679 1.00 83.94 106 ASN A N 1
ATOM 840 C CA . ASN A 1 106 ? 25.232 -9.670 -6.562 1.00 83.94 106 ASN A CA 1
ATOM 841 C C . ASN A 1 106 ? 24.858 -10.999 -5.872 1.00 83.94 106 ASN A C 1
ATOM 843 O O . ASN A 1 106 ? 25.707 -11.858 -5.652 1.00 83.94 106 ASN A O 1
ATOM 847 N N . GLY A 1 107 ? 23.597 -11.156 -5.473 1.00 87.81 107 GLY A N 1
ATOM 848 C CA . GLY A 1 107 ? 23.065 -12.342 -4.825 1.00 87.81 107 GLY A CA 1
ATOM 849 C C . GLY A 1 107 ? 23.231 -12.431 -3.307 1.00 87.81 107 GLY A C 1
ATOM 850 O O . GLY A 1 107 ? 22.690 -13.371 -2.726 1.00 87.81 107 GLY A O 1
ATOM 851 N N . LYS A 1 108 ? 23.912 -11.473 -2.665 1.00 91.81 108 LYS A N 1
ATOM 852 C CA . LYS A 1 108 ? 23.999 -11.376 -1.197 1.00 91.81 108 LYS A CA 1
ATOM 853 C C . LYS A 1 108 ? 22.684 -10.855 -0.607 1.00 91.81 108 LYS A C 1
ATOM 855 O O . LYS A 1 108 ? 21.904 -10.226 -1.325 1.00 91.81 108 LYS A O 1
ATOM 860 N N . THR A 1 109 ? 22.439 -11.089 0.683 1.00 96.94 109 THR A N 1
ATOM 861 C CA . THR A 1 109 ? 21.183 -10.696 1.343 1.00 96.94 109 THR A CA 1
ATOM 862 C C . THR A 1 109 ? 21.357 -9.620 2.414 1.00 96.94 109 THR A C 1
ATOM 864 O O . THR A 1 109 ? 22.436 -9.471 2.983 1.00 96.94 109 THR A O 1
ATOM 867 N N . LEU A 1 110 ? 20.290 -8.849 2.653 1.00 97.94 110 LEU A N 1
ATOM 868 C CA . LEU A 1 110 ? 20.114 -7.961 3.812 1.00 97.94 110 LEU A CA 1
ATOM 869 C C . LEU A 1 110 ? 18.678 -8.076 4.348 1.00 97.94 110 LEU A C 1
ATOM 871 O O . LEU A 1 110 ? 17.772 -8.394 3.570 1.00 97.94 110 LEU A O 1
ATOM 875 N N . PRO A 1 111 ? 18.426 -7.748 5.630 1.00 97.94 111 PRO A N 1
ATOM 876 C CA . PRO A 1 111 ? 17.068 -7.677 6.160 1.00 97.94 111 PRO A CA 1
ATOM 877 C C . PRO A 1 111 ? 16.208 -6.689 5.363 1.00 97.94 111 PRO A C 1
ATOM 879 O O . PRO A 1 111 ? 16.616 -5.548 5.125 1.00 97.94 111 PRO A O 1
ATOM 882 N N . ALA A 1 112 ? 14.991 -7.091 4.988 1.00 97.94 112 ALA A N 1
ATOM 883 C CA . ALA A 1 112 ? 14.081 -6.222 4.244 1.00 97.94 112 ALA A CA 1
ATOM 884 C C . ALA A 1 112 ? 13.767 -4.944 5.018 1.00 97.94 112 ALA A C 1
ATOM 886 O O . ALA A 1 112 ? 13.749 -3.856 4.448 1.00 97.94 112 ALA A O 1
ATOM 887 N N . LEU A 1 113 ? 13.589 -5.069 6.333 1.00 97.62 113 LEU A N 1
ATOM 888 C CA . LEU A 1 113 ? 13.312 -3.939 7.204 1.00 97.62 113 LEU A CA 1
ATOM 889 C C . LEU A 1 113 ? 14.421 -2.873 7.126 1.00 97.62 113 LEU A C 1
ATOM 891 O O . LEU A 1 113 ? 14.109 -1.686 7.080 1.00 97.62 113 LEU A O 1
ATOM 895 N N . THR A 1 114 ? 15.692 -3.273 7.004 1.00 98.19 114 THR A N 1
ATOM 896 C CA . THR A 1 114 ? 16.824 -2.356 6.778 1.00 98.19 114 THR A CA 1
ATOM 897 C C . THR A 1 114 ? 16.710 -1.666 5.420 1.00 98.19 114 THR A C 1
ATOM 899 O O . THR A 1 114 ? 16.688 -0.443 5.353 1.00 98.19 114 THR A O 1
ATOM 902 N N . VAL A 1 115 ? 16.563 -2.423 4.329 1.00 98.56 115 VAL A N 1
ATOM 903 C CA . VAL A 1 115 ? 16.527 -1.862 2.963 1.00 98.56 115 VAL A CA 1
ATOM 904 C C . VAL A 1 115 ? 15.373 -0.867 2.784 1.00 98.56 115 VAL A C 1
ATOM 906 O O . VAL A 1 115 ? 15.565 0.226 2.246 1.00 98.56 115 VAL A O 1
ATOM 909 N N . PHE A 1 116 ? 14.178 -1.215 3.265 1.00 98.56 116 PHE A N 1
ATOM 910 C CA . PHE A 1 116 ? 13.012 -0.340 3.186 1.00 98.56 116 PHE A CA 1
ATOM 911 C C . PHE A 1 116 ? 13.142 0.876 4.119 1.00 98.56 116 PHE A C 1
ATOM 913 O O . PHE A 1 116 ? 12.782 1.981 3.712 1.00 98.56 116 PHE A O 1
ATOM 920 N N . SER A 1 117 ? 13.655 0.710 5.348 1.00 98.44 117 SER A N 1
ATOM 921 C CA . SER A 1 117 ? 13.712 1.824 6.311 1.00 98.44 117 SER A CA 1
ATOM 922 C C . SER A 1 117 ? 14.777 2.851 5.950 1.00 98.44 117 SER A C 1
ATOM 924 O O . SER A 1 117 ? 14.500 4.040 6.046 1.00 98.44 117 SER A O 1
ATOM 926 N N . GLU A 1 118 ? 15.938 2.436 5.439 1.00 98.69 118 GLU A N 1
ATOM 927 C CA . GLU A 1 118 ? 16.937 3.368 4.895 1.00 98.69 118 GLU A CA 1
ATOM 928 C C . GLU A 1 118 ? 16.393 4.134 3.679 1.00 98.69 118 GLU A C 1
ATOM 930 O O . GLU A 1 118 ? 16.615 5.336 3.542 1.00 98.69 118 GLU A O 1
ATOM 935 N N . SER A 1 119 ? 15.610 3.464 2.824 1.00 98.62 119 SER A N 1
ATOM 936 C CA . SER A 1 119 ? 14.976 4.103 1.663 1.00 98.62 119 SER A CA 1
ATOM 937 C C . SER A 1 119 ? 13.970 5.181 2.082 1.00 98.62 119 SER A C 1
ATOM 939 O O . SER A 1 119 ? 13.990 6.290 1.548 1.00 98.62 119 SER A O 1
ATOM 941 N N . LEU A 1 120 ? 13.097 4.884 3.055 1.00 98.50 120 LEU A N 1
ATOM 942 C CA . LEU A 1 120 ? 12.156 5.876 3.584 1.00 98.50 120 LEU A CA 1
ATOM 943 C C . LEU A 1 120 ? 12.854 6.973 4.388 1.00 98.50 120 LEU A C 1
ATOM 945 O O . LEU A 1 120 ? 12.421 8.121 4.318 1.00 98.50 120 LEU A O 1
ATOM 949 N N . ARG A 1 121 ? 13.929 6.654 5.118 1.00 98.50 121 ARG A N 1
ATOM 950 C CA . ARG A 1 121 ? 14.698 7.648 5.873 1.00 98.50 121 ARG A CA 1
ATOM 951 C C . ARG A 1 121 ? 15.329 8.672 4.941 1.00 98.50 121 ARG A C 1
ATOM 953 O O . ARG A 1 121 ? 15.174 9.862 5.180 1.00 98.50 121 ARG A O 1
ATOM 960 N N . TYR A 1 122 ? 15.926 8.225 3.837 1.00 98.50 122 TYR A N 1
ATOM 961 C CA . TYR A 1 122 ? 16.446 9.132 2.816 1.00 98.50 122 TYR A CA 1
ATOM 962 C C . TYR A 1 122 ? 15.353 10.060 2.260 1.00 98.50 122 TYR A C 1
ATOM 964 O O . TYR A 1 122 ? 15.552 11.269 2.172 1.00 98.50 122 TYR A O 1
ATOM 972 N N . LEU A 1 123 ? 14.176 9.518 1.918 1.00 98.12 123 LEU A N 1
ATOM 973 C CA . LEU A 1 123 ? 13.055 10.324 1.414 1.00 98.12 123 LEU A CA 1
ATOM 974 C C . LEU A 1 123 ? 12.536 11.317 2.466 1.00 98.12 123 LEU A C 1
ATOM 976 O O . LEU A 1 123 ? 12.237 12.457 2.118 1.00 98.12 123 LEU A O 1
ATOM 980 N N . LYS A 1 124 ? 12.473 10.909 3.740 1.00 96.44 124 LYS A N 1
ATOM 981 C CA . LYS A 1 124 ? 12.129 11.776 4.876 1.00 96.44 124 LYS A CA 1
ATOM 982 C C . LYS A 1 124 ? 13.116 12.935 4.993 1.00 96.44 124 LYS A C 1
ATOM 984 O O . LYS A 1 124 ? 12.692 14.085 5.013 1.00 96.44 124 LYS A O 1
ATOM 989 N N . GLU A 1 125 ? 14.412 12.641 5.068 1.00 95.94 125 GLU A N 1
ATOM 990 C CA . GLU A 1 125 ? 15.469 13.648 5.223 1.00 95.94 125 GLU A CA 1
ATOM 991 C C . GLU A 1 125 ? 15.480 14.622 4.042 1.00 95.94 125 GLU A C 1
ATOM 993 O O . GLU A 1 125 ? 15.503 15.836 4.237 1.00 95.94 125 GLU A O 1
ATOM 998 N N . HIS A 1 126 ? 15.353 14.108 2.816 1.00 95.88 126 HIS A N 1
ATOM 999 C CA . HIS A 1 126 ? 15.247 14.939 1.620 1.00 95.88 126 HIS A CA 1
ATOM 1000 C C . HIS A 1 126 ? 14.012 15.858 1.665 1.00 95.88 126 HIS A C 1
ATOM 1002 O O . HIS A 1 126 ? 14.114 17.048 1.353 1.00 95.88 126 HIS A O 1
ATOM 1008 N N . ALA A 1 127 ? 12.852 15.339 2.085 1.00 94.69 127 ALA A N 1
ATOM 1009 C CA . ALA A 1 127 ? 11.630 16.127 2.250 1.00 94.69 127 ALA A CA 1
ATOM 1010 C C . ALA A 1 127 ? 11.772 17.218 3.310 1.00 94.69 127 ALA A C 1
ATOM 1012 O O . ALA A 1 127 ? 11.415 18.365 3.044 1.00 94.69 127 ALA A O 1
ATOM 1013 N N . MET A 1 128 ? 12.339 16.889 4.471 1.00 92.06 128 MET A N 1
ATOM 1014 C CA . MET A 1 128 ? 12.563 17.853 5.546 1.00 92.06 128 MET A CA 1
ATOM 1015 C C . MET A 1 128 ? 13.508 18.974 5.113 1.00 92.06 128 MET A C 1
ATOM 1017 O O . MET A 1 128 ? 13.164 20.141 5.285 1.00 92.06 128 MET A O 1
ATOM 1021 N N . ASN A 1 129 ? 14.634 18.643 4.476 1.00 91.44 129 ASN A N 1
ATOM 1022 C CA . ASN A 1 129 ? 15.574 19.645 3.967 1.00 91.44 129 ASN A CA 1
ATOM 1023 C C . ASN A 1 129 ? 14.903 20.558 2.930 1.00 91.44 129 ASN A C 1
ATOM 1025 O O . ASN A 1 129 ? 15.007 21.778 3.013 1.00 91.44 129 ASN A O 1
ATOM 1029 N N . THR A 1 130 ? 14.124 19.981 2.008 1.00 91.38 130 THR A N 1
ATOM 1030 C CA . THR A 1 130 ? 13.391 20.754 0.989 1.00 91.38 130 THR A CA 1
ATOM 1031 C C . THR A 1 130 ? 12.367 21.707 1.614 1.00 91.38 130 THR A C 1
ATOM 1033 O O . THR A 1 130 ? 12.185 22.827 1.139 1.00 91.38 130 THR A O 1
ATOM 1036 N N . ILE A 1 131 ? 11.671 21.275 2.670 1.00 88.81 131 ILE A N 1
ATOM 1037 C CA . ILE A 1 131 ? 10.702 22.114 3.385 1.00 88.81 131 ILE A CA 1
ATOM 1038 C C . ILE A 1 131 ? 11.419 23.253 4.112 1.00 88.81 131 ILE A C 1
ATOM 1040 O O . ILE A 1 131 ? 10.977 24.393 4.000 1.00 88.81 131 ILE A O 1
ATOM 1044 N N . GLN A 1 132 ? 12.529 22.964 4.797 1.00 86.44 132 GLN A N 1
ATOM 1045 C CA . GLN A 1 132 ? 13.328 23.963 5.514 1.00 86.44 132 GLN A CA 1
ATOM 1046 C C . GLN A 1 132 ? 13.892 25.038 4.574 1.00 86.44 132 GLN A C 1
ATOM 1048 O O . GLN A 1 132 ? 13.797 26.228 4.870 1.00 86.44 132 GLN A O 1
ATOM 1053 N N . GLU A 1 133 ? 14.414 24.641 3.411 1.00 85.31 133 GLU A N 1
ATOM 1054 C CA . GLU A 1 133 ? 14.879 25.577 2.377 1.00 85.31 133 GLU A CA 1
ATOM 1055 C C . GLU A 1 133 ? 13.740 26.454 1.834 1.00 85.31 133 GLU A C 1
ATOM 1057 O O . GLU A 1 133 ? 13.944 27.621 1.499 1.00 85.31 133 GLU A O 1
ATOM 1062 N N . ALA A 1 134 ? 12.523 25.910 1.759 1.00 80.38 134 ALA A N 1
ATOM 1063 C CA . ALA A 1 134 ? 11.354 26.612 1.247 1.00 80.38 134 ALA A CA 1
ATOM 1064 C C . ALA A 1 134 ? 10.663 27.533 2.270 1.00 80.38 134 ALA A C 1
ATOM 1066 O O . ALA A 1 134 ? 9.962 28.457 1.847 1.00 80.38 134 ALA A O 1
ATOM 1067 N N . SER A 1 135 ? 10.795 27.275 3.577 1.00 71.69 135 SER A N 1
ATOM 1068 C CA . SER A 1 135 ? 10.023 27.943 4.638 1.00 71.69 135 SER A CA 1
ATOM 1069 C C . SER A 1 135 ? 10.725 29.139 5.295 1.00 71.69 135 SER A C 1
ATOM 1071 O O . SER A 1 135 ? 10.099 29.808 6.111 1.00 71.69 135 SER A O 1
ATOM 1073 N N . PHE A 1 136 ? 11.980 29.441 4.934 1.00 56.31 136 PHE A N 1
ATOM 1074 C CA . PHE A 1 136 ? 12.762 30.651 5.271 1.00 56.31 136 PHE A CA 1
ATOM 1075 C C . PHE A 1 136 ? 12.803 31.138 6.743 1.00 56.31 136 PHE A C 1
ATOM 1077 O O . PHE A 1 136 ? 13.436 32.165 6.968 1.00 56.31 136 PHE A O 1
ATOM 1084 N N . GLN A 1 137 ? 12.183 30.470 7.733 1.00 50.12 137 GLN A N 1
ATOM 1085 C CA . GLN A 1 137 ? 12.260 30.799 9.177 1.00 50.12 137 GLN A CA 1
ATOM 1086 C C . GLN A 1 137 ? 11.459 29.876 10.123 1.00 50.12 137 GLN A C 1
ATOM 1088 O O . GLN A 1 137 ? 11.612 29.992 11.338 1.00 50.12 137 GLN A O 1
ATOM 1093 N N . THR A 1 138 ? 10.609 28.972 9.625 1.00 58.25 138 THR A N 1
ATOM 1094 C CA . THR A 1 138 ? 9.836 28.056 10.485 1.00 58.25 138 THR A CA 1
ATOM 1095 C C . THR A 1 138 ? 10.628 26.779 10.758 1.00 58.25 138 THR A C 1
ATOM 1097 O O . THR A 1 138 ? 10.917 26.023 9.827 1.00 58.25 138 THR A O 1
ATOM 1100 N N . VAL A 1 139 ? 10.972 26.532 12.026 1.00 57.19 139 VAL A N 1
ATOM 1101 C CA . VAL A 1 139 ? 11.442 25.213 12.474 1.00 57.19 139 VAL A CA 1
ATOM 1102 C C . VAL A 1 139 ? 10.286 24.245 12.258 1.00 57.19 139 VAL A C 1
ATOM 1104 O O . VAL A 1 139 ? 9.229 24.438 12.841 1.00 57.19 139 VAL A O 1
ATOM 1107 N N . CYS A 1 140 ? 10.464 23.276 11.361 1.00 68.06 140 CYS A N 1
ATOM 1108 C CA . CYS A 1 140 ? 9.471 22.238 11.128 1.00 68.06 140 CYS A CA 1
ATOM 1109 C C . CYS A 1 140 ? 9.849 21.019 11.962 1.00 68.06 140 CYS A C 1
ATOM 1111 O O . CYS A 1 140 ? 10.788 20.289 11.617 1.00 68.06 140 CYS A O 1
ATOM 1113 N N . ASP A 1 141 ? 9.125 20.830 13.059 1.00 76.81 141 ASP A N 1
ATOM 1114 C CA . ASP A 1 141 ? 9.297 19.668 13.918 1.00 76.81 141 ASP A CA 1
ATOM 1115 C C . ASP A 1 141 ? 8.533 18.465 13.364 1.00 76.81 141 ASP A C 1
ATOM 1117 O O . ASP A 1 141 ? 7.543 18.574 12.639 1.00 76.81 141 ASP A O 1
ATOM 1121 N N . GLN A 1 142 ? 8.989 17.267 13.724 1.00 74.31 142 GLN A N 1
ATOM 1122 C CA . GLN A 1 142 ? 8.396 16.027 13.227 1.00 74.31 142 GLN A CA 1
ATOM 1123 C C . GLN A 1 142 ? 6.913 15.874 13.620 1.00 74.31 142 GLN A C 1
ATOM 1125 O O . GLN A 1 142 ? 6.147 15.252 12.888 1.00 74.31 142 GLN A O 1
ATOM 1130 N N . GLU A 1 143 ? 6.502 16.463 14.744 1.00 82.00 143 GLU A N 1
ATOM 1131 C CA . GLU A 1 143 ? 5.120 16.451 15.244 1.00 82.00 143 GLU A CA 1
ATOM 1132 C C . GLU A 1 143 ? 4.175 17.344 14.417 1.00 82.00 143 GLU A C 1
ATOM 1134 O O . GLU A 1 143 ? 2.953 17.150 14.423 1.00 82.00 143 GLU A O 1
ATOM 1139 N N . GLU A 1 144 ? 4.732 18.282 13.648 1.00 86.06 144 GLU A N 1
ATOM 1140 C CA . GLU A 1 144 ? 3.992 19.187 12.767 1.00 86.06 144 GLU A CA 1
ATOM 1141 C C . GLU A 1 144 ? 3.738 18.589 11.376 1.00 86.06 144 GLU A C 1
ATOM 1143 O O . GLU A 1 144 ? 3.000 19.174 10.579 1.00 86.06 144 GLU A O 1
ATOM 1148 N N . ILE A 1 145 ? 4.324 17.426 11.072 1.00 91.31 145 ILE A N 1
ATOM 1149 C CA . ILE A 1 145 ? 4.190 16.757 9.778 1.00 91.31 145 ILE A CA 1
ATOM 1150 C C . ILE A 1 145 ? 3.242 15.565 9.897 1.00 91.31 145 ILE A C 1
ATOM 1152 O O . ILE A 1 145 ? 3.480 14.625 10.655 1.00 91.31 145 ILE A O 1
ATOM 1156 N N . THR A 1 146 ? 2.203 15.550 9.065 1.00 95.25 146 THR A N 1
ATOM 1157 C CA . THR A 1 146 ? 1.495 14.312 8.730 1.00 95.25 146 THR A CA 1
ATOM 1158 C C . THR A 1 146 ? 2.180 13.654 7.537 1.00 95.25 146 THR A C 1
ATOM 1160 O O . THR A 1 146 ? 2.234 14.220 6.443 1.00 95.25 146 THR A O 1
ATOM 1163 N N . TRP A 1 147 ? 2.678 12.439 7.735 1.00 97.50 147 TRP A N 1
ATOM 1164 C CA . TRP A 1 147 ? 3.251 11.610 6.684 1.00 97.50 147 TRP A CA 1
ATOM 1165 C C . TRP A 1 147 ? 2.169 10.748 6.046 1.00 97.50 147 TRP A C 1
ATOM 1167 O O . TRP A 1 147 ? 1.411 10.069 6.737 1.00 97.50 147 TRP A O 1
ATOM 1177 N N . VAL A 1 148 ? 2.134 10.720 4.721 1.00 98.38 148 VAL A N 1
ATOM 1178 C CA . VAL A 1 148 ? 1.307 9.794 3.950 1.00 98.38 148 VAL A CA 1
ATOM 1179 C C . VAL A 1 148 ? 2.230 8.885 3.155 1.00 98.38 148 VAL A C 1
ATOM 1181 O O . VAL A 1 148 ? 3.096 9.373 2.437 1.00 98.38 148 VAL A O 1
ATOM 1184 N N . ILE A 1 149 ? 2.070 7.571 3.278 1.00 98.44 149 ILE A N 1
ATOM 1185 C CA . ILE A 1 149 ? 2.791 6.595 2.449 1.00 98.44 149 ILE A CA 1
ATOM 1186 C C . ILE A 1 149 ? 1.773 5.868 1.589 1.00 98.44 149 ILE A C 1
ATOM 1188 O O . ILE A 1 149 ? 0.811 5.300 2.116 1.00 98.44 149 ILE A O 1
ATOM 1192 N N . THR A 1 150 ? 1.990 5.865 0.277 1.00 98.00 150 THR A N 1
ATOM 1193 C CA . THR A 1 150 ? 1.111 5.138 -0.640 1.00 98.00 150 THR A CA 1
ATOM 1194 C C . THR A 1 150 ? 1.532 3.680 -0.788 1.00 98.00 150 THR A C 1
ATOM 1196 O O . THR A 1 150 ? 2.722 3.347 -0.815 1.00 98.00 150 THR A O 1
ATOM 1199 N N . VAL A 1 151 ? 0.539 2.797 -0.863 1.00 97.06 151 VAL A N 1
ATOM 1200 C CA . VAL A 1 151 ? 0.716 1.357 -1.075 1.00 97.06 151 VAL A CA 1
ATOM 1201 C C . VAL A 1 151 ? -0.315 0.822 -2.079 1.00 97.06 151 VAL A C 1
ATOM 1203 O O . VAL A 1 151 ? -1.417 1.371 -2.159 1.00 97.06 151 VAL A O 1
ATOM 1206 N N . PRO A 1 152 ? -0.009 -0.270 -2.801 1.00 96.25 152 PRO A N 1
ATOM 1207 C CA . PRO A 1 152 ? -0.960 -0.922 -3.696 1.00 96.25 152 PRO A CA 1
ATOM 1208 C C . PRO A 1 152 ? -2.226 -1.362 -2.951 1.00 96.25 152 PRO A C 1
ATOM 1210 O O . PRO A 1 152 ? -2.157 -1.854 -1.817 1.00 96.25 152 PRO A O 1
ATOM 1213 N N . ALA A 1 153 ? -3.389 -1.226 -3.587 1.00 93.50 153 ALA A N 1
ATOM 1214 C CA . ALA A 1 153 ? -4.673 -1.618 -3.003 1.00 93.50 153 ALA A CA 1
ATOM 1215 C C . ALA A 1 153 ? -4.788 -3.140 -2.824 1.00 93.50 153 ALA A C 1
ATOM 1217 O O . ALA A 1 153 ? -5.413 -3.611 -1.872 1.00 93.50 153 ALA A O 1
ATOM 1218 N N . ILE A 1 154 ? -4.112 -3.913 -3.679 1.00 92.12 154 ILE A N 1
ATOM 1219 C CA . ILE A 1 154 ? -4.112 -5.384 -3.638 1.00 92.12 154 ILE A CA 1
ATOM 1220 C C . ILE A 1 154 ? -3.214 -5.986 -2.547 1.00 92.12 154 ILE A C 1
ATOM 1222 O O . ILE A 1 154 ? -3.114 -7.207 -2.427 1.00 92.12 154 ILE A O 1
ATOM 1226 N N . TRP A 1 155 ? -2.507 -5.166 -1.766 1.00 92.56 155 TRP A N 1
ATOM 1227 C CA . TRP A 1 155 ? -1.612 -5.671 -0.727 1.00 92.56 155 TRP A CA 1
ATOM 1228 C C . TRP A 1 155 ? -2.350 -6.319 0.448 1.00 92.56 155 TRP A C 1
ATOM 1230 O O . TRP A 1 155 ? -3.494 -5.996 0.769 1.00 92.56 155 TRP A O 1
ATOM 1240 N N . SER A 1 156 ? -1.665 -7.235 1.134 1.00 90.38 156 SER A N 1
ATOM 1241 C CA . SER A 1 156 ? -2.177 -7.855 2.355 1.00 90.38 156 SER A CA 1
ATOM 1242 C C . SER A 1 156 ? -2.093 -6.897 3.549 1.00 90.38 156 SER A C 1
ATOM 1244 O O . SER A 1 156 ? -1.310 -5.941 3.559 1.00 90.38 156 SER A O 1
ATOM 1246 N N . ALA A 1 157 ? -2.864 -7.177 4.604 1.00 89.25 157 ALA A N 1
ATOM 1247 C CA . ALA A 1 157 ? -2.770 -6.433 5.863 1.00 89.25 157 ALA A CA 1
ATOM 1248 C C . ALA A 1 157 ? -1.350 -6.495 6.464 1.00 89.25 157 ALA A C 1
ATOM 1250 O O . ALA A 1 157 ? -0.855 -5.493 6.975 1.00 89.25 157 ALA A O 1
ATOM 1251 N N . ALA A 1 158 ? -0.664 -7.637 6.329 1.00 90.94 158 ALA A N 1
ATOM 1252 C CA . ALA A 1 158 ? 0.713 -7.810 6.787 1.00 90.94 158 ALA A CA 1
ATOM 1253 C C . ALA A 1 158 ? 1.705 -6.907 6.031 1.00 90.94 158 ALA A C 1
ATOM 1255 O O . ALA A 1 158 ? 2.584 -6.318 6.655 1.00 90.94 158 ALA A O 1
ATOM 1256 N N . ALA A 1 159 ? 1.545 -6.739 4.712 1.00 94.12 159 ALA A N 1
ATOM 1257 C CA . ALA A 1 159 ? 2.382 -5.836 3.917 1.00 94.12 159 ALA A CA 1
ATOM 1258 C C . ALA A 1 159 ? 2.182 -4.360 4.312 1.00 94.12 159 ALA A C 1
ATOM 1260 O O . ALA A 1 159 ? 3.155 -3.616 4.447 1.00 94.12 159 ALA A O 1
ATOM 1261 N N . ARG A 1 160 ? 0.933 -3.943 4.570 1.00 94.62 160 ARG A N 1
ATOM 1262 C CA . ARG A 1 160 ? 0.626 -2.591 5.077 1.00 94.62 160 ARG A CA 1
ATOM 1263 C C . ARG A 1 160 ? 1.232 -2.347 6.461 1.00 94.62 160 ARG A C 1
ATOM 1265 O O . ARG A 1 160 ? 1.932 -1.355 6.654 1.00 94.62 160 ARG A O 1
ATOM 1272 N N . GLN A 1 161 ? 1.059 -3.296 7.383 1.00 93.31 161 GLN A N 1
ATOM 1273 C CA . GLN A 1 161 ? 1.659 -3.229 8.717 1.00 93.31 161 GLN A CA 1
ATOM 1274 C C . GLN A 1 161 ? 3.193 -3.197 8.653 1.00 93.31 161 GLN A C 1
ATOM 1276 O O . GLN A 1 161 ? 3.830 -2.464 9.409 1.00 93.31 161 GLN A O 1
ATOM 1281 N N . PHE A 1 162 ? 3.802 -3.954 7.735 1.00 96.25 162 PHE A N 1
ATOM 1282 C CA . PHE A 1 162 ? 5.243 -3.906 7.502 1.00 96.25 162 PHE A CA 1
ATOM 1283 C C . PHE A 1 162 ? 5.693 -2.499 7.095 1.00 96.25 162 PHE A C 1
ATOM 1285 O O . PHE A 1 162 ? 6.643 -1.988 7.679 1.00 96.25 162 PHE A O 1
ATOM 1292 N N . MET A 1 163 ? 4.983 -1.817 6.189 1.00 97.25 163 MET A N 1
ATOM 1293 C CA . MET A 1 163 ? 5.313 -0.430 5.826 1.00 97.25 163 MET A CA 1
ATOM 1294 C C . MET A 1 163 ? 5.180 0.549 6.996 1.00 97.25 163 MET A C 1
ATOM 1296 O O . MET A 1 163 ? 5.999 1.460 7.119 1.00 97.25 163 MET A O 1
ATOM 1300 N N . ARG A 1 164 ? 4.216 0.346 7.902 1.00 95.62 164 ARG A N 1
ATOM 1301 C CA . ARG A 1 164 ? 4.125 1.129 9.145 1.00 95.62 164 ARG A CA 1
ATOM 1302 C C . ARG A 1 164 ? 5.329 0.891 10.064 1.00 95.62 164 ARG A C 1
ATOM 1304 O O . ARG A 1 164 ? 5.880 1.850 10.605 1.00 95.62 164 ARG A O 1
ATOM 1311 N N . LEU A 1 165 ? 5.788 -0.356 10.200 1.00 95.81 165 LEU A N 1
ATOM 1312 C CA . LEU A 1 165 ? 7.014 -0.683 10.945 1.00 95.81 165 LEU A CA 1
ATOM 1313 C C . LEU A 1 165 ? 8.258 -0.056 10.301 1.00 95.81 165 LEU A C 1
ATOM 1315 O O . LEU A 1 165 ? 9.088 0.520 11.003 1.00 95.81 165 LEU A O 1
ATOM 1319 N N . VAL A 1 166 ? 8.360 -0.111 8.971 1.00 98.00 166 VAL A N 1
ATOM 1320 C CA . VAL A 1 166 ? 9.423 0.548 8.202 1.00 98.00 166 VAL A CA 1
ATOM 1321 C C . VAL A 1 166 ? 9.422 2.052 8.471 1.00 98.00 166 VAL A C 1
ATOM 1323 O O . VAL A 1 166 ? 10.478 2.612 8.747 1.00 98.00 166 VAL A O 1
ATOM 1326 N N . ALA A 1 167 ? 8.260 2.708 8.423 1.00 97.81 167 ALA A N 1
ATOM 1327 C CA . ALA A 1 167 ? 8.136 4.142 8.670 1.00 97.81 167 ALA A CA 1
ATOM 1328 C C . ALA A 1 167 ? 8.567 4.526 10.094 1.00 97.81 167 ALA A C 1
ATOM 1330 O O . ALA A 1 167 ? 9.264 5.526 10.277 1.00 97.81 167 ALA A O 1
ATOM 1331 N N . LYS A 1 168 ? 8.225 3.702 11.094 1.00 96.69 168 LYS A N 1
ATOM 1332 C CA . LYS A 1 168 ? 8.719 3.857 12.469 1.00 96.69 168 LYS A CA 1
ATOM 1333 C C . LYS A 1 168 ? 10.245 3.737 12.534 1.00 96.69 168 LYS A C 1
ATOM 1335 O O . LYS A 1 168 ? 10.899 4.605 13.100 1.00 96.69 168 LYS A O 1
ATOM 1340 N N . GLN A 1 169 ? 10.838 2.719 11.909 1.00 97.12 169 GLN A N 1
ATOM 1341 C CA . GLN A 1 169 ? 12.297 2.525 11.909 1.00 97.12 169 GLN A CA 1
ATOM 1342 C C . GLN A 1 169 ? 13.061 3.585 11.099 1.00 97.12 169 GLN A C 1
ATOM 1344 O O . GLN A 1 169 ? 14.193 3.945 11.427 1.00 97.12 169 GLN A O 1
ATOM 1349 N N . ALA A 1 170 ? 12.445 4.117 10.049 1.00 97.69 170 ALA A N 1
ATOM 1350 C CA . ALA A 1 170 ? 12.944 5.262 9.296 1.00 97.69 170 ALA A CA 1
ATOM 1351 C C . ALA A 1 170 ? 12.824 6.579 10.086 1.00 97.69 170 ALA A C 1
ATOM 1353 O O . ALA A 1 170 ? 13.374 7.599 9.677 1.00 97.69 170 ALA A O 1
ATOM 1354 N N . GLY A 1 171 ? 12.126 6.557 11.226 1.00 95.50 171 GLY A N 1
ATOM 1355 C CA . GLY A 1 171 ? 11.935 7.700 12.099 1.00 95.50 171 GLY A CA 1
ATOM 1356 C C . GLY A 1 171 ? 10.926 8.705 11.559 1.00 95.50 171 GLY A C 1
ATOM 1357 O O . GLY A 1 171 ? 11.064 9.874 11.884 1.00 95.50 171 GLY A O 1
ATOM 1358 N N . LEU A 1 172 ? 9.950 8.316 10.730 1.00 94.94 172 LEU A N 1
ATOM 1359 C CA . LEU A 1 172 ? 8.844 9.207 10.330 1.00 94.94 172 LEU A CA 1
ATOM 1360 C C . LEU A 1 172 ? 7.845 9.397 11.481 1.00 94.94 172 LEU A C 1
ATOM 1362 O O . LEU A 1 172 ? 7.272 10.471 11.633 1.00 94.94 172 LEU A O 1
ATOM 1366 N N . ILE A 1 173 ? 7.680 8.373 12.322 1.00 93.69 173 ILE A N 1
ATOM 1367 C CA . ILE A 1 173 ? 6.800 8.367 13.499 1.00 93.69 173 ILE A CA 1
ATOM 1368 C C . ILE A 1 173 ? 7.458 7.654 14.686 1.00 93.69 173 ILE A C 1
ATOM 1370 O O . ILE A 1 173 ? 8.405 6.886 14.512 1.00 93.69 173 ILE A O 1
ATOM 1374 N N . SER A 1 174 ? 6.910 7.867 15.881 1.00 89.88 174 SER A N 1
ATOM 1375 C CA . SER A 1 174 ? 7.164 7.079 17.093 1.00 89.88 174 SER A CA 1
ATOM 1376 C C . SER A 1 174 ? 5.864 6.412 17.567 1.00 89.88 174 SER A C 1
ATOM 1378 O O . SER A 1 174 ? 4.816 6.586 16.945 1.00 89.88 174 SER A O 1
ATOM 1380 N N . ASP A 1 175 ? 5.909 5.657 18.668 1.00 84.06 175 ASP A N 1
ATOM 1381 C CA . ASP A 1 175 ? 4.685 5.095 19.262 1.00 84.06 175 ASP A CA 1
ATOM 1382 C C . ASP A 1 175 ? 3.713 6.184 19.744 1.00 84.06 175 ASP A C 1
ATOM 1384 O O . ASP A 1 175 ? 2.504 5.980 19.674 1.00 84.06 175 ASP A O 1
ATOM 1388 N N . MET A 1 176 ? 4.230 7.346 20.163 1.00 83.31 176 MET A N 1
ATOM 1389 C CA . MET A 1 176 ? 3.427 8.461 20.683 1.00 83.31 176 MET A CA 1
ATOM 1390 C C . MET A 1 176 ? 2.720 9.272 19.593 1.00 83.31 176 MET A C 1
ATOM 1392 O O . MET A 1 176 ? 1.703 9.885 19.879 1.00 83.31 176 MET A O 1
ATOM 1396 N N . ILE A 1 177 ? 3.260 9.276 18.369 1.00 85.25 177 ILE A N 1
ATOM 1397 C CA . ILE A 1 177 ? 2.730 10.040 17.224 1.00 85.25 177 ILE A CA 1
ATOM 1398 C C . ILE A 1 177 ? 2.369 9.123 16.048 1.00 85.25 177 ILE A C 1
ATOM 1400 O O . ILE A 1 177 ? 2.486 9.489 14.877 1.00 85.25 177 ILE A O 1
ATOM 1404 N N . SER A 1 178 ? 1.985 7.878 16.334 1.00 86.44 178 SER A N 1
ATOM 1405 C CA . SER A 1 178 ? 1.709 6.855 15.315 1.00 86.44 178 SER A CA 1
ATOM 1406 C C . SER A 1 178 ? 0.571 7.259 14.363 1.00 86.44 178 SER A C 1
ATOM 1408 O O . SER A 1 178 ? 0.552 6.879 13.187 1.00 86.44 178 SER A O 1
ATOM 1410 N N . GLU A 1 179 ? -0.365 8.078 14.840 1.00 88.06 179 GLU A N 1
ATOM 1411 C CA . GLU A 1 179 ? -1.468 8.669 14.081 1.00 88.06 179 GLU A CA 1
ATOM 1412 C C . GLU A 1 179 ? -1.034 9.725 13.057 1.00 88.06 179 GLU A C 1
ATOM 1414 O O . GLU A 1 179 ? -1.789 9.987 12.121 1.00 88.06 179 GLU A O 1
ATOM 1419 N N . LYS A 1 180 ? 0.183 10.275 13.171 1.00 91.62 180 LYS A N 1
ATOM 1420 C CA . LYS A 1 180 ? 0.764 11.185 12.168 1.00 91.62 180 LYS A CA 1
ATOM 1421 C C . LYS A 1 180 ? 1.203 10.460 10.895 1.00 91.62 180 LYS A C 1
ATOM 1423 O O . LYS A 1 180 ? 1.547 11.123 9.923 1.00 91.62 180 LYS A O 1
ATOM 1428 N N . LEU A 1 181 ? 1.170 9.124 10.867 1.00 95.56 181 LEU A N 1
ATOM 1429 C CA . LEU A 1 181 ? 1.339 8.338 9.647 1.00 95.56 181 LEU A CA 1
ATOM 1430 C C . LEU A 1 181 ? -0.001 7.812 9.138 1.00 95.56 181 LEU A C 1
ATOM 1432 O O . LEU A 1 181 ? -0.682 7.030 9.810 1.00 95.56 181 LEU A O 1
ATOM 1436 N N . ILE A 1 182 ? -0.293 8.133 7.885 1.00 95.88 182 ILE A N 1
ATOM 1437 C CA . ILE A 1 182 ? -1.431 7.627 7.130 1.00 95.88 182 ILE A CA 1
ATOM 1438 C C . ILE A 1 182 ? -0.913 6.706 6.024 1.00 95.88 182 ILE A C 1
ATOM 1440 O O . ILE A 1 182 ? -0.080 7.092 5.208 1.00 95.88 182 ILE A O 1
ATOM 1444 N N . ILE A 1 183 ? -1.435 5.482 5.974 1.00 96.94 183 ILE A N 1
ATOM 1445 C CA . ILE A 1 183 ? -1.266 4.610 4.811 1.00 96.94 183 ILE A CA 1
ATOM 1446 C C . ILE A 1 183 ? -2.417 4.901 3.844 1.00 96.94 183 ILE A C 1
ATOM 1448 O O . ILE A 1 183 ? -3.588 4.807 4.224 1.00 96.94 183 ILE A O 1
ATOM 1452 N N . ALA A 1 184 ? -2.090 5.272 2.609 1.00 96.94 184 ALA A N 1
ATOM 1453 C CA . ALA A 1 184 ? -3.056 5.572 1.554 1.00 96.94 184 ALA A CA 1
ATOM 1454 C C . ALA A 1 184 ? -2.991 4.509 0.455 1.00 96.94 184 ALA A C 1
ATOM 1456 O O . ALA A 1 184 ? -1.902 4.062 0.093 1.00 96.94 184 ALA A O 1
ATOM 1457 N N . LEU A 1 185 ? -4.138 4.111 -0.095 1.00 96.19 185 LEU A N 1
ATOM 1458 C CA . LEU A 1 185 ? -4.150 3.223 -1.254 1.00 96.19 185 LEU A CA 1
ATOM 1459 C C . LEU A 1 185 ? -3.846 4.034 -2.517 1.00 96.19 185 LEU A C 1
ATOM 1461 O O . LEU A 1 185 ? -4.452 5.080 -2.747 1.00 96.19 185 LEU A O 1
ATOM 1465 N N . GLU A 1 186 ? -2.911 3.555 -3.333 1.00 97.38 186 GLU A N 1
ATOM 1466 C CA . GLU A 1 186 ? -2.459 4.228 -4.559 1.00 97.38 186 GLU A CA 1
ATOM 1467 C C . GLU A 1 186 ? -3.616 4.636 -5.502 1.00 97.38 186 GLU A C 1
ATOM 1469 O O . GLU A 1 186 ? -3.702 5.823 -5.841 1.00 97.38 186 GLU A O 1
ATOM 1474 N N . PRO A 1 187 ? -4.568 3.750 -5.867 1.00 95.00 187 PRO A N 1
ATOM 1475 C CA . PRO A 1 187 ? -5.659 4.135 -6.763 1.00 95.00 187 PRO A CA 1
ATOM 1476 C C . PRO A 1 187 ? -6.699 5.065 -6.107 1.00 95.00 187 PRO A C 1
ATOM 1478 O O . PRO A 1 187 ? -7.320 5.865 -6.805 1.00 95.00 187 PRO A O 1
ATOM 1481 N N . GLU A 1 188 ? -6.872 5.040 -4.779 1.00 94.31 188 GLU A N 1
ATOM 1482 C CA . GLU A 1 188 ? -7.727 6.010 -4.068 1.00 94.31 188 GLU A CA 1
ATOM 1483 C C . GLU A 1 188 ? -7.092 7.402 -4.061 1.00 94.31 188 GLU A C 1
ATOM 1485 O O . GLU A 1 188 ? -7.752 8.395 -4.365 1.00 94.31 188 GLU A O 1
ATOM 1490 N N . ALA A 1 189 ? -5.792 7.477 -3.768 1.00 96.69 189 ALA A N 1
ATOM 1491 C CA . ALA A 1 189 ? -5.039 8.717 -3.854 1.00 96.69 189 ALA A CA 1
ATOM 1492 C C . ALA A 1 189 ? -5.135 9.292 -5.275 1.00 96.69 189 ALA A C 1
ATOM 1494 O O . ALA A 1 189 ? -5.545 10.436 -5.459 1.00 96.69 189 ALA A O 1
ATOM 1495 N N . ALA A 1 190 ? -4.872 8.481 -6.301 1.00 96.50 190 ALA A N 1
ATOM 1496 C CA . ALA A 1 190 ? -5.000 8.924 -7.685 1.00 96.50 190 ALA A CA 1
ATOM 1497 C C . ALA A 1 190 ? -6.422 9.394 -8.042 1.00 96.50 190 ALA A C 1
ATOM 1499 O O . ALA A 1 190 ? -6.572 10.385 -8.762 1.00 96.50 190 ALA A O 1
ATOM 1500 N N . SER A 1 191 ? -7.453 8.728 -7.508 1.00 95.31 191 SER A N 1
ATOM 1501 C CA . SER A 1 191 ? -8.861 9.115 -7.649 1.00 95.31 191 SER A CA 1
ATOM 1502 C C . SER A 1 191 ? -9.112 10.545 -7.166 1.00 95.31 191 SER A C 1
ATOM 1504 O O . SER A 1 191 ? -9.707 11.345 -7.887 1.00 95.31 191 SER A O 1
ATOM 1506 N N . LEU A 1 192 ? -8.592 10.898 -5.985 1.00 94.62 192 LEU A N 1
ATOM 1507 C CA . LEU A 1 192 ? -8.751 12.232 -5.400 1.00 94.62 192 LEU A CA 1
ATOM 1508 C C . LEU A 1 192 ? -8.103 13.323 -6.246 1.00 94.62 192 LEU A C 1
ATOM 1510 O O . LEU A 1 192 ? -8.700 14.379 -6.439 1.00 94.62 192 LEU A O 1
ATOM 1514 N N . TRP A 1 193 ? -6.914 13.060 -6.794 1.00 94.44 193 TRP A N 1
ATOM 1515 C CA . TRP A 1 193 ? -6.279 14.006 -7.707 1.00 94.44 193 TRP A CA 1
ATOM 1516 C C . TRP A 1 193 ? -7.080 14.161 -9.000 1.00 94.44 193 TRP A C 1
ATOM 1518 O O . TRP A 1 193 ? -7.358 15.282 -9.415 1.00 94.44 193 TRP A O 1
ATOM 1528 N N . CYS A 1 194 ? -7.484 13.055 -9.628 1.00 92.56 194 CYS A N 1
ATOM 1529 C CA . CYS A 1 194 ? -8.193 13.102 -10.907 1.00 92.56 194 CYS A CA 1
ATOM 1530 C C . CYS A 1 194 ? -9.574 13.756 -10.790 1.00 92.56 194 CYS A C 1
ATOM 1532 O O . CYS A 1 194 ? -9.983 14.471 -11.700 1.00 92.56 194 CYS A O 1
ATOM 1534 N N . LYS A 1 195 ? -10.273 13.559 -9.666 1.00 88.75 195 LYS A N 1
ATOM 1535 C CA . LYS A 1 195 ? -11.607 14.121 -9.420 1.00 88.75 195 LYS A CA 1
ATOM 1536 C C . LYS A 1 195 ? -11.637 15.657 -9.481 1.00 88.75 195 LYS A C 1
ATOM 1538 O O . LYS A 1 195 ? -12.615 16.234 -9.951 1.00 88.75 195 LYS A O 1
ATOM 1543 N N . GLN A 1 196 ? -10.574 16.322 -9.035 1.00 87.38 196 GLN A N 1
ATOM 1544 C CA . GLN A 1 196 ? -10.492 17.787 -9.033 1.00 87.38 196 GLN A CA 1
ATOM 1545 C C . GLN A 1 196 ? -9.877 18.384 -10.311 1.00 87.38 196 GLN A C 1
ATOM 1547 O O . GLN A 1 196 ? -9.856 19.611 -10.463 1.00 87.38 196 GLN A O 1
ATOM 1552 N N . LEU A 1 197 ? -9.342 17.552 -11.214 1.00 86.31 197 LEU A N 1
ATOM 1553 C CA . LEU A 1 197 ? -8.758 18.035 -12.462 1.00 86.31 197 LEU A CA 1
ATOM 1554 C C . LEU A 1 197 ? -9.854 18.530 -13.417 1.00 86.31 197 LEU A C 1
ATOM 1556 O O . LEU A 1 197 ? -10.891 17.874 -13.554 1.00 86.31 197 LEU A O 1
ATOM 1560 N N . PRO A 1 198 ? -9.623 19.658 -14.111 1.00 82.44 198 PRO A N 1
ATOM 1561 C CA . PRO A 1 198 ? -10.431 20.022 -15.266 1.00 82.44 198 PRO A CA 1
ATOM 1562 C C . PRO A 1 198 ? -10.107 19.087 -16.444 1.00 82.44 198 PRO A C 1
ATOM 1564 O O . PRO A 1 198 ? -9.107 18.361 -16.412 1.00 82.44 198 PRO A O 1
ATOM 1567 N N . GLN A 1 199 ? -10.921 19.105 -17.500 1.00 77.12 199 GLN A N 1
ATOM 1568 C CA . GLN A 1 199 ? -10.739 18.192 -18.631 1.00 77.12 199 GLN A CA 1
ATOM 1569 C C . GLN A 1 199 ? -9.395 18.400 -19.352 1.00 77.12 199 GLN A C 1
ATOM 1571 O O . GLN A 1 199 ? -8.763 17.425 -19.757 1.00 77.12 199 GLN A O 1
ATOM 1576 N N . GLU A 1 200 ? -8.890 19.637 -19.409 1.00 79.00 200 GLU A N 1
ATOM 1577 C CA . GLU A 1 200 ? -7.567 19.967 -19.962 1.00 79.00 200 GLU A CA 1
ATOM 1578 C C . GLU A 1 200 ? -6.407 19.378 -19.142 1.00 79.00 200 GLU A C 1
ATOM 1580 O O . GLU A 1 200 ? -5.270 19.330 -19.603 1.00 79.00 200 GLU A O 1
ATOM 1585 N N . GLY A 1 201 ? -6.680 18.907 -17.920 1.00 83.06 201 GLY A N 1
ATOM 1586 C CA . GLY A 1 201 ? -5.726 18.162 -17.102 1.00 83.06 201 GLY A CA 1
ATOM 1587 C C . GLY A 1 201 ? -5.463 16.737 -17.604 1.00 83.06 201 GLY A C 1
ATOM 1588 O O . GLY A 1 201 ? -4.583 16.061 -17.062 1.00 83.06 201 GLY A O 1
ATOM 1589 N N . PHE A 1 202 ? -6.194 16.270 -18.621 1.00 86.50 202 PHE A N 1
ATOM 1590 C CA . PHE A 1 202 ? -6.072 14.941 -19.220 1.00 86.50 202 PHE A CA 1
ATOM 1591 C C . PHE A 1 202 ? -5.523 15.002 -20.651 1.00 86.50 202 PHE A C 1
ATOM 1593 O O . PHE A 1 202 ? -5.586 16.018 -21.330 1.00 86.50 202 PHE A O 1
ATOM 1600 N N . ILE A 1 203 ? -4.979 13.884 -21.132 1.00 80.75 203 ILE A N 1
ATOM 1601 C CA . ILE A 1 203 ? -4.297 13.762 -22.433 1.00 80.75 203 ILE A CA 1
ATOM 1602 C C . ILE A 1 203 ? -5.314 13.650 -23.606 1.00 80.75 203 ILE A C 1
ATOM 1604 O O . ILE A 1 203 ? -5.070 12.942 -24.577 1.00 80.75 203 ILE A O 1
ATOM 1608 N N . ALA A 1 204 ? -6.471 14.324 -23.527 1.00 65.81 204 ALA A N 1
ATOM 1609 C CA . ALA A 1 204 ? -7.548 14.273 -24.527 1.00 65.81 204 ALA A CA 1
ATOM 1610 C C . ALA A 1 204 ? -7.986 15.672 -25.012 1.00 65.81 204 ALA A C 1
ATOM 1612 O O . ALA A 1 204 ? -8.094 16.602 -24.217 1.00 65.81 204 ALA A O 1
ATOM 1613 N N . ASP A 1 205 ? -8.286 15.786 -26.312 1.00 46.16 205 ASP A N 1
ATOM 1614 C CA . ASP A 1 205 ? -8.797 16.992 -26.982 1.00 46.16 205 ASP A CA 1
ATOM 1615 C C . ASP A 1 205 ? -10.337 17.058 -26.903 1.00 46.16 205 ASP A C 1
ATOM 1617 O O . ASP A 1 205 ? -11.037 16.516 -27.760 1.00 46.16 205 ASP A O 1
ATOM 1621 N N . SER A 1 206 ? -10.901 17.741 -25.904 1.00 49.81 206 SER A N 1
ATOM 1622 C CA . SER A 1 206 ? -12.275 18.264 -26.001 1.00 49.81 206 SER A CA 1
ATOM 1623 C C . SER A 1 206 ? -12.484 19.513 -25.145 1.00 49.81 206 SER A C 1
ATOM 1625 O O . SER A 1 206 ? -11.804 19.726 -24.150 1.00 49.81 206 SER A O 1
ATOM 1627 N N . SER A 1 207 ? -13.422 20.362 -25.567 1.00 45.12 207 SER A N 1
ATOM 1628 C CA . SER A 1 207 ? -13.593 21.752 -25.125 1.00 45.12 207 SER A CA 1
ATOM 1629 C C . SER A 1 207 ? -14.482 21.963 -23.887 1.00 45.12 207 SER A C 1
ATOM 1631 O O . SER A 1 207 ? -14.953 23.085 -23.690 1.00 45.12 207 SER A O 1
ATOM 1633 N N . ASP A 1 208 ? -14.777 20.928 -23.094 1.00 51.00 208 ASP A N 1
ATOM 1634 C CA . ASP A 1 208 ? -15.685 21.049 -21.946 1.00 51.00 208 ASP A CA 1
ATOM 1635 C C . ASP A 1 208 ? -14.900 21.203 -20.633 1.00 51.00 208 ASP A C 1
ATOM 1637 O O . ASP A 1 208 ? -14.023 20.413 -20.309 1.00 51.00 208 ASP A O 1
ATOM 1641 N N . LYS A 1 209 ? -15.171 22.264 -19.868 1.00 55.53 209 LYS A N 1
ATOM 1642 C CA . LYS A 1 209 ? -14.281 22.720 -18.777 1.00 55.53 209 LYS A CA 1
ATOM 1643 C C . LYS A 1 209 ? -14.641 22.195 -17.384 1.00 55.53 209 LYS A C 1
ATOM 1645 O O . LYS A 1 209 ? -14.055 22.638 -16.397 1.00 55.53 209 LYS A O 1
ATOM 1650 N N . LYS A 1 210 ? -15.640 21.317 -17.268 1.00 60.91 210 LYS A N 1
ATOM 1651 C CA . LYS A 1 210 ? -16.178 20.888 -15.964 1.00 60.91 210 LYS A CA 1
ATOM 1652 C C . LYS A 1 210 ? -15.305 19.833 -15.287 1.00 60.91 210 LYS A C 1
ATOM 1654 O O . LYS A 1 210 ? -14.796 18.925 -15.941 1.00 60.91 210 LYS A O 1
ATOM 1659 N N . LYS A 1 211 ? -15.169 19.937 -13.962 1.00 69.38 211 LYS A N 1
ATOM 1660 C CA . LYS A 1 211 ? -14.459 18.950 -13.129 1.00 69.38 211 LYS A CA 1
ATOM 1661 C C . LYS A 1 211 ? -15.373 17.772 -12.792 1.00 69.38 211 LYS A C 1
ATOM 1663 O O . LYS A 1 211 ? -16.575 17.953 -12.603 1.00 69.38 211 LYS A O 1
ATOM 1668 N N . PHE A 1 212 ? -14.796 16.583 -12.606 1.00 72.75 212 PHE A N 1
ATOM 1669 C CA . PHE A 1 212 ? -15.530 15.414 -12.093 1.00 72.75 212 PHE A CA 1
ATOM 1670 C C . PHE A 1 212 ? -16.200 15.693 -10.748 1.00 72.75 212 PHE A C 1
ATOM 1672 O O . PHE A 1 212 ? -17.321 15.259 -10.503 1.00 72.75 212 PHE A O 1
ATOM 1679 N N . GLU A 1 213 ? -15.519 16.443 -9.883 1.00 73.75 213 GLU A N 1
ATOM 1680 C CA . GLU A 1 213 ? -16.015 16.814 -8.562 1.00 73.75 213 GLU A CA 1
ATOM 1681 C C . GLU A 1 213 ? -17.361 17.535 -8.579 1.00 73.75 213 GLU A C 1
ATOM 1683 O O . GLU A 1 213 ? -18.152 17.365 -7.655 1.00 73.75 213 GLU A O 1
ATOM 1688 N N . GLU A 1 214 ? -17.638 18.284 -9.641 1.00 76.19 214 GLU A N 1
ATOM 1689 C CA . GLU A 1 214 ? -18.848 19.090 -9.798 1.00 76.19 214 GLU A CA 1
ATOM 1690 C C . GLU A 1 214 ? -20.047 18.261 -10.292 1.00 76.19 214 GLU A C 1
ATOM 1692 O O . GLU A 1 214 ? -21.112 18.813 -10.558 1.00 76.19 214 GLU A O 1
ATOM 1697 N N . SER A 1 215 ? -19.883 16.941 -10.434 1.00 81.44 215 SER A N 1
ATOM 1698 C CA . SER A 1 215 ? -20.896 16.025 -10.967 1.00 81.44 215 SER A CA 1
ATOM 1699 C C . SER A 1 215 ? -21.072 14.786 -10.068 1.00 81.44 215 SER A C 1
ATOM 1701 O O . SER A 1 215 ? -20.548 13.712 -10.381 1.00 81.44 215 SER A O 1
ATOM 1703 N N . PRO A 1 216 ? -21.801 14.904 -8.939 1.00 87.81 216 PRO A N 1
ATOM 1704 C CA . PRO A 1 216 ? -22.182 13.758 -8.116 1.00 87.81 216 PRO A CA 1
ATOM 1705 C C . PRO A 1 216 ? -22.897 12.656 -8.912 1.00 87.81 216 PRO A C 1
ATOM 1707 O O . PRO A 1 216 ? -23.556 12.907 -9.921 1.00 87.81 216 PRO A O 1
ATOM 1710 N N . GLY A 1 217 ? -22.748 11.411 -8.463 1.00 89.62 217 GLY A N 1
ATOM 1711 C CA . GLY A 1 217 ? -23.297 10.214 -9.099 1.00 89.62 217 GLY A CA 1
ATOM 1712 C C . GLY A 1 217 ? -22.446 9.640 -10.237 1.00 89.62 217 GLY A C 1
ATOM 1713 O O . GLY A 1 217 ? -22.754 8.547 -10.716 1.00 89.62 217 GLY A O 1
ATOM 1714 N N . ILE A 1 218 ? -21.368 10.317 -10.665 1.00 91.25 218 ILE A N 1
ATOM 1715 C CA . ILE A 1 218 ? -20.422 9.732 -11.624 1.00 91.25 218 ILE A CA 1
ATOM 1716 C C . ILE A 1 218 ? -19.742 8.515 -10.992 1.00 91.25 218 ILE A C 1
ATOM 1718 O O . ILE A 1 218 ? -19.206 8.584 -9.883 1.00 91.25 218 ILE A O 1
ATOM 1722 N N . GLN A 1 219 ? -19.716 7.423 -11.758 1.00 95.00 219 GLN A N 1
ATOM 1723 C CA . GLN A 1 219 ? -18.983 6.205 -11.441 1.00 95.00 219 GLN A CA 1
ATOM 1724 C C . GLN A 1 219 ? -17.850 5.977 -12.444 1.00 95.00 219 GLN A C 1
ATOM 1726 O O . GLN A 1 219 ? -18.032 6.120 -13.660 1.00 95.00 219 GLN A O 1
ATOM 1731 N N . TYR A 1 220 ? -16.677 5.611 -11.937 1.00 95.50 220 TYR A N 1
ATOM 1732 C CA . TYR A 1 220 ? -15.479 5.416 -12.748 1.00 95.50 220 TYR A CA 1
ATOM 1733 C C . TYR A 1 220 ? -14.539 4.368 -12.162 1.00 95.50 220 TYR A C 1
ATOM 1735 O O . TYR A 1 220 ? -14.505 4.135 -10.953 1.00 95.50 220 TYR A O 1
ATOM 1743 N N . ILE A 1 221 ? -13.744 3.762 -13.040 1.00 97.56 221 ILE A N 1
ATOM 1744 C CA . ILE A 1 221 ? -12.649 2.866 -12.669 1.00 97.56 221 ILE A CA 1
ATOM 1745 C C . ILE A 1 221 ? -11.346 3.655 -12.640 1.00 97.56 221 ILE A C 1
ATOM 1747 O O . ILE A 1 221 ? -11.066 4.417 -13.563 1.00 97.56 221 ILE A O 1
ATOM 1751 N N . VAL A 1 222 ? -10.527 3.443 -11.615 1.00 97.94 222 VAL A N 1
ATOM 1752 C CA . VAL A 1 222 ? -9.127 3.874 -11.585 1.00 97.94 222 VAL A CA 1
ATOM 1753 C C . VAL A 1 222 ? -8.254 2.656 -11.836 1.00 97.94 222 VAL A C 1
ATOM 1755 O O . VAL A 1 222 ? -8.384 1.658 -11.138 1.00 97.94 222 VAL A O 1
ATOM 1758 N N . VAL A 1 223 ? -7.373 2.744 -12.829 1.00 98.25 223 VAL A N 1
ATOM 1759 C CA . VAL A 1 223 ? -6.374 1.726 -13.166 1.00 98.25 223 VAL A CA 1
ATOM 1760 C C . VAL A 1 223 ? -5.001 2.337 -12.925 1.00 98.25 223 VAL A C 1
ATOM 1762 O O . VAL A 1 223 ? -4.460 3.051 -13.778 1.00 98.25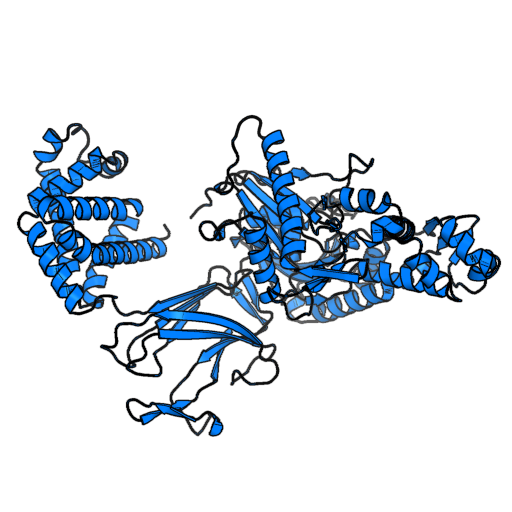 223 VAL A O 1
ATOM 1765 N N . ASP A 1 224 ? -4.441 2.076 -11.750 1.00 97.88 224 ASP A N 1
ATOM 1766 C CA . ASP A 1 224 ? -3.064 2.435 -11.456 1.00 97.88 224 ASP A CA 1
ATOM 1767 C C . ASP A 1 224 ? -2.115 1.486 -12.174 1.00 97.88 224 ASP A C 1
ATOM 1769 O O . ASP A 1 224 ? -1.945 0.322 -11.820 1.00 97.88 224 ASP A O 1
ATOM 1773 N N . CYS A 1 225 ? -1.515 2.012 -13.232 1.00 96.62 225 CYS A N 1
ATOM 1774 C CA . CYS A 1 225 ? -0.532 1.350 -14.052 1.00 96.62 225 CYS A CA 1
ATOM 1775 C C . CYS A 1 225 ? 0.860 1.626 -13.470 1.00 96.62 225 CYS A C 1
ATOM 1777 O O . CYS A 1 225 ? 1.616 2.482 -13.950 1.00 96.62 225 CYS A O 1
ATOM 1779 N N . GLY A 1 226 ? 1.203 0.896 -12.413 1.00 94.50 226 GLY A N 1
ATOM 1780 C CA . GLY A 1 226 ? 2.512 0.938 -11.780 1.00 94.50 226 GLY A CA 1
ATOM 1781 C C . GLY A 1 226 ? 3.597 0.191 -12.564 1.00 94.50 226 GLY A C 1
ATOM 1782 O O . GLY A 1 226 ? 3.369 -0.485 -13.572 1.00 94.50 226 GLY A O 1
ATOM 1783 N N . GLY A 1 227 ? 4.837 0.304 -12.083 1.00 92.38 227 GLY A N 1
ATOM 1784 C CA . GLY A 1 227 ? 5.951 -0.487 -12.612 1.00 92.38 227 GLY A CA 1
ATOM 1785 C C . GLY A 1 227 ? 5.871 -1.959 -12.193 1.00 92.38 227 GLY A C 1
ATOM 1786 O O . GLY A 1 227 ? 6.012 -2.850 -13.019 1.00 92.38 227 GLY A O 1
ATOM 1787 N N . GLY A 1 228 ? 5.576 -2.239 -10.923 1.00 93.75 228 GLY A N 1
ATOM 1788 C CA . GLY A 1 228 ? 5.453 -3.615 -10.423 1.00 93.75 228 GLY A CA 1
ATOM 1789 C C . GLY A 1 228 ? 4.045 -4.191 -10.525 1.00 93.75 228 GLY A C 1
ATOM 1790 O O . GLY A 1 228 ? 3.861 -5.323 -10.977 1.00 93.75 228 GLY A O 1
ATOM 1791 N N . THR A 1 229 ? 3.056 -3.406 -10.106 1.00 96.38 229 THR A N 1
ATOM 1792 C CA . THR A 1 229 ? 1.665 -3.833 -9.971 1.00 96.38 229 THR A CA 1
ATOM 1793 C C . THR A 1 229 ? 0.753 -3.043 -10.899 1.00 96.38 229 THR A C 1
ATOM 1795 O O . THR A 1 229 ? 1.109 -1.954 -11.350 1.00 96.38 229 THR A O 1
ATOM 1798 N N . ILE A 1 230 ? -0.397 -3.637 -11.215 1.00 97.75 230 ILE A N 1
ATOM 1799 C CA . ILE A 1 230 ? -1.570 -2.892 -11.672 1.00 97.75 230 ILE A CA 1
ATOM 1800 C C . ILE A 1 230 ? -2.613 -3.021 -10.575 1.00 97.75 230 ILE A C 1
ATOM 1802 O O . ILE A 1 230 ? -2.902 -4.153 -10.178 1.00 97.75 230 ILE A O 1
ATOM 1806 N N . ASP A 1 231 ? -3.178 -1.901 -10.143 1.00 97.50 231 ASP A N 1
ATOM 1807 C CA . ASP A 1 231 ? -4.192 -1.828 -9.096 1.00 97.50 231 ASP A CA 1
ATOM 1808 C C . ASP A 1 231 ? -5.455 -1.162 -9.652 1.00 97.50 231 ASP A C 1
ATOM 1810 O O . ASP A 1 231 ? -5.394 -0.112 -10.291 1.00 97.50 231 ASP A O 1
ATOM 1814 N N . ILE A 1 232 ? -6.605 -1.797 -9.443 1.00 97.75 232 ILE A N 1
ATOM 1815 C CA . ILE A 1 232 ? -7.890 -1.406 -10.017 1.00 97.75 232 ILE A CA 1
ATOM 1816 C C . ILE A 1 232 ? -8.903 -1.235 -8.894 1.00 97.75 232 ILE A C 1
ATOM 1818 O O . ILE A 1 232 ? -9.150 -2.171 -8.132 1.00 97.75 232 ILE A O 1
ATOM 1822 N N . THR A 1 233 ? -9.518 -0.059 -8.822 1.00 97.00 233 THR A N 1
ATOM 1823 C CA . THR A 1 233 ? -10.650 0.213 -7.927 1.00 97.00 233 THR A CA 1
ATOM 1824 C C . THR A 1 233 ? -11.760 0.940 -8.673 1.00 97.00 233 THR A C 1
ATOM 1826 O O . THR A 1 233 ? -11.525 1.592 -9.694 1.00 97.00 233 THR A O 1
ATOM 1829 N N . VAL A 1 234 ? -12.989 0.816 -8.175 1.00 97.38 234 VAL A N 1
ATOM 1830 C CA . VAL A 1 234 ? -14.167 1.466 -8.760 1.00 97.38 234 VAL A CA 1
ATOM 1831 C C . VAL A 1 234 ? -14.770 2.408 -7.737 1.00 97.38 234 VAL A C 1
ATOM 1833 O O . VAL A 1 234 ? -15.049 1.988 -6.615 1.00 97.38 234 VAL A O 1
ATOM 1836 N N . HIS A 1 235 ? -14.986 3.663 -8.124 1.00 96.44 235 HIS A N 1
ATOM 1837 C CA . HIS A 1 235 ? -15.484 4.699 -7.227 1.00 96.44 235 HIS A CA 1
ATOM 1838 C C . HIS A 1 235 ? -16.754 5.361 -7.754 1.00 96.44 235 HIS A C 1
ATOM 1840 O O . HIS A 1 235 ? -16.947 5.499 -8.961 1.00 96.44 235 HIS A O 1
ATOM 1846 N N . GLU A 1 236 ? -17.573 5.830 -6.818 1.00 95.38 236 GLU A N 1
ATOM 1847 C CA . GLU A 1 236 ? -18.673 6.767 -7.030 1.00 95.38 236 GLU A CA 1
ATOM 1848 C C . GLU A 1 236 ? -18.398 8.071 -6.281 1.00 95.38 236 GLU A C 1
ATOM 1850 O O . GLU A 1 236 ? -17.995 8.041 -5.113 1.00 95.38 236 GLU A O 1
ATOM 1855 N N . ILE A 1 237 ? -18.660 9.205 -6.931 1.00 93.81 237 ILE A N 1
ATOM 1856 C CA . ILE A 1 237 ? -18.702 10.511 -6.265 1.00 93.81 237 ILE A CA 1
ATOM 1857 C C . ILE A 1 237 ? -20.082 10.680 -5.644 1.00 93.81 237 ILE A C 1
ATOM 1859 O O . ILE A 1 237 ? -21.077 10.773 -6.355 1.00 93.81 237 ILE A O 1
ATOM 1863 N N . GLN A 1 238 ? -20.151 10.740 -4.322 1.00 92.75 238 GLN A N 1
ATOM 1864 C CA . GLN A 1 238 ? -21.401 10.968 -3.606 1.00 92.75 238 GLN A CA 1
ATOM 1865 C C . GLN A 1 238 ? -21.810 12.452 -3.634 1.00 92.75 238 GLN A C 1
ATOM 1867 O O . GLN A 1 238 ? -21.013 13.324 -3.971 1.00 92.75 238 GLN A O 1
ATOM 1872 N N . GLU A 1 239 ? -23.047 12.751 -3.229 1.00 90.31 239 GLU A N 1
ATOM 1873 C CA . GLU A 1 239 ? -23.597 14.122 -3.153 1.00 90.31 239 GLU A CA 1
ATOM 1874 C C . GLU A 1 239 ? -22.775 15.067 -2.264 1.00 90.31 239 GLU A C 1
ATOM 1876 O O . GLU A 1 239 ? -22.657 16.254 -2.536 1.00 90.31 239 GLU A O 1
ATOM 1881 N N . ASN A 1 240 ? -22.152 14.540 -1.208 1.00 89.25 240 ASN A N 1
ATOM 1882 C CA . ASN A 1 240 ? -21.234 15.284 -0.339 1.00 89.25 240 ASN A CA 1
ATOM 1883 C C . ASN A 1 240 ? -19.800 15.366 -0.903 1.00 89.25 240 ASN A C 1
ATOM 1885 O O . ASN A 1 240 ? -18.872 15.716 -0.175 1.00 89.25 240 ASN A O 1
ATOM 1889 N N . HIS A 1 241 ? -19.611 14.993 -2.170 1.00 88.75 241 HIS A N 1
ATOM 1890 C CA . HIS A 1 241 ? -18.334 14.891 -2.873 1.00 88.75 241 HIS A CA 1
ATOM 1891 C C . HIS A 1 241 ? -17.353 13.854 -2.298 1.00 88.75 241 HIS A C 1
ATOM 1893 O O . HIS A 1 241 ? -16.189 13.819 -2.714 1.00 88.75 241 HIS A O 1
ATOM 1899 N N . PHE A 1 242 ? -17.784 12.992 -1.374 1.00 92.62 242 PHE A N 1
ATOM 1900 C CA . PHE A 1 242 ? -16.950 11.903 -0.866 1.00 92.62 242 PHE A CA 1
ATOM 1901 C C . PHE A 1 242 ? -16.918 10.750 -1.866 1.00 92.62 242 PHE A C 1
ATOM 1903 O O . PHE A 1 242 ? -17.802 10.606 -2.710 1.00 92.62 242 PHE A O 1
ATOM 1910 N N . LEU A 1 243 ? -15.881 9.925 -1.772 1.00 93.81 243 LEU A N 1
ATOM 1911 C CA . LEU A 1 243 ? -15.727 8.748 -2.611 1.00 93.81 243 LEU A CA 1
ATOM 1912 C C . LEU A 1 243 ? -16.261 7.511 -1.902 1.00 93.81 243 LEU A C 1
ATOM 1914 O O . LEU A 1 243 ? -15.907 7.230 -0.756 1.00 93.81 243 LEU A O 1
ATOM 1918 N N . LYS A 1 244 ? -17.076 6.741 -2.614 1.00 94.81 244 LYS A N 1
ATOM 1919 C CA . LYS A 1 244 ? -17.512 5.408 -2.207 1.00 94.81 244 LYS A CA 1
ATOM 1920 C C . LYS A 1 244 ? -16.892 4.369 -3.133 1.00 94.81 244 LYS A C 1
ATOM 1922 O O . LYS A 1 244 ? -17.064 4.470 -4.344 1.00 94.81 244 LYS A O 1
ATOM 1927 N N . GLU A 1 245 ? -16.207 3.372 -2.581 1.00 95.69 245 GLU A N 1
ATOM 1928 C CA . GLU A 1 245 ? -15.764 2.206 -3.354 1.00 95.69 245 GLU A CA 1
ATOM 1929 C C . GLU A 1 245 ? -16.969 1.306 -3.679 1.00 95.69 245 GLU A C 1
ATOM 1931 O O . GLU A 1 245 ? -17.805 1.030 -2.815 1.00 95.69 245 GLU A O 1
ATOM 1936 N N . LEU A 1 246 ? -17.081 0.865 -4.932 1.00 95.75 246 LEU A N 1
ATOM 1937 C CA . LEU A 1 246 ? -18.206 0.053 -5.419 1.00 95.75 246 LEU A CA 1
ATOM 1938 C C . LEU A 1 246 ? -17.857 -1.419 -5.624 1.00 95.75 246 LEU A C 1
ATOM 1940 O O . LEU A 1 246 ? -18.739 -2.273 -5.677 1.00 95.75 246 LEU A O 1
ATOM 1944 N N . HIS A 1 247 ? -16.574 -1.726 -5.767 1.00 95.38 247 HIS A N 1
ATOM 1945 C CA . HIS A 1 247 ? -16.081 -3.067 -6.036 1.00 95.38 247 HIS A CA 1
ATOM 1946 C C . HIS A 1 247 ? -14.738 -3.234 -5.339 1.00 95.38 247 HIS A C 1
ATOM 1948 O O . HIS A 1 247 ? -13.925 -2.318 -5.389 1.00 95.38 247 HIS A O 1
ATOM 1954 N N . LYS A 1 248 ? -14.525 -4.392 -4.699 1.00 92.62 248 LYS A N 1
ATOM 1955 C CA . LYS A 1 248 ? -13.272 -4.692 -3.999 1.00 92.62 248 LYS A CA 1
ATOM 1956 C C . LYS A 1 248 ? -12.074 -4.499 -4.929 1.00 92.62 248 LYS A C 1
ATOM 1958 O O . LYS A 1 248 ? -12.108 -4.967 -6.066 1.00 92.62 248 LYS A O 1
ATOM 1963 N N . ALA A 1 249 ? -10.999 -3.915 -4.412 1.00 93.62 249 ALA A N 1
ATOM 1964 C CA . ALA A 1 249 ? -9.748 -3.782 -5.151 1.00 93.62 249 ALA A CA 1
ATOM 1965 C C . ALA A 1 249 ? -9.332 -5.076 -5.885 1.00 93.62 249 ALA A C 1
ATOM 1967 O O . ALA A 1 249 ? -9.360 -6.180 -5.327 1.00 93.62 249 ALA A O 1
ATOM 1968 N N . ALA A 1 250 ? -8.923 -4.918 -7.142 1.00 95.38 250 ALA A N 1
ATOM 1969 C CA . ALA A 1 250 ? -8.435 -5.974 -8.022 1.00 95.38 250 ALA A CA 1
ATOM 1970 C C . ALA A 1 250 ? -7.088 -5.572 -8.630 1.00 95.38 250 ALA A C 1
ATOM 1972 O O . ALA A 1 250 ? -6.697 -4.410 -8.578 1.00 95.38 250 ALA A O 1
ATOM 1973 N N . GLY A 1 251 ? -6.356 -6.524 -9.206 1.00 95.62 251 GLY A N 1
ATOM 1974 C CA . GLY A 1 251 ? -5.042 -6.230 -9.766 1.00 95.62 251 GLY A CA 1
ATOM 1975 C C . GLY A 1 251 ? -4.080 -7.407 -9.728 1.00 95.62 251 GLY A C 1
ATOM 1976 O O . GLY A 1 251 ? -4.484 -8.553 -9.550 1.00 95.62 251 GLY A O 1
ATOM 1977 N N . GLY A 1 252 ? -2.790 -7.119 -9.902 1.00 96.19 252 GLY A N 1
ATOM 1978 C CA . GLY A 1 252 ? -1.764 -8.160 -9.992 1.00 96.19 252 GLY A CA 1
ATOM 1979 C C . GLY A 1 252 ? -0.333 -7.658 -10.219 1.00 96.19 252 GLY A C 1
ATOM 1980 O O . GLY A 1 252 ? -0.083 -6.458 -10.309 1.00 96.19 252 GLY A O 1
ATOM 1981 N N . GLY A 1 253 ? 0.621 -8.591 -10.339 1.00 95.81 253 GLY A N 1
ATOM 1982 C CA . GLY A 1 253 ? 2.066 -8.349 -10.520 1.00 95.81 253 GLY A CA 1
ATOM 1983 C C . GLY A 1 253 ? 2.514 -8.337 -11.986 1.00 95.81 253 GLY A C 1
ATOM 1984 O O . GLY A 1 253 ? 3.283 -9.192 -12.436 1.00 95.81 253 GLY A O 1
ATOM 1985 N N . TRP A 1 254 ? 1.966 -7.397 -12.739 1.00 95.81 254 TRP A N 1
ATOM 1986 C CA . TRP A 1 254 ? 1.959 -7.339 -14.204 1.00 95.81 254 TRP A CA 1
ATOM 1987 C C . TRP A 1 254 ? 2.079 -5.917 -14.761 1.00 95.81 254 TRP A C 1
ATOM 1989 O O . TRP A 1 254 ? 1.687 -5.640 -15.895 1.00 95.81 254 TRP A O 1
ATOM 1999 N N . GLY A 1 255 ? 2.644 -5.021 -13.952 1.00 95.50 255 GLY A N 1
ATOM 2000 C CA . GLY A 1 255 ? 2.974 -3.665 -14.366 1.00 95.50 255 GLY A CA 1
ATOM 2001 C C . GLY A 1 255 ? 4.098 -3.605 -15.406 1.00 95.50 255 GLY A C 1
ATOM 2002 O O . GLY A 1 255 ? 4.523 -4.613 -15.980 1.00 95.50 255 GLY A O 1
ATOM 2003 N N . GLY A 1 256 ? 4.619 -2.397 -15.619 1.00 94.56 256 GLY A N 1
ATOM 2004 C CA . GLY A 1 256 ? 5.638 -2.117 -16.634 1.00 94.56 256 GLY A CA 1
ATOM 2005 C C . GLY A 1 256 ? 6.945 -2.918 -16.521 1.00 94.56 256 GLY A C 1
ATOM 2006 O O . GLY A 1 256 ? 7.673 -2.993 -17.506 1.00 94.56 256 GLY A O 1
ATOM 2007 N N . ASN A 1 257 ? 7.254 -3.528 -15.377 1.00 94.00 257 ASN A N 1
ATOM 2008 C CA . ASN A 1 257 ? 8.429 -4.379 -15.180 1.00 94.00 257 ASN A CA 1
ATOM 2009 C C . ASN A 1 257 ? 8.337 -5.680 -15.996 1.00 94.00 257 ASN A C 1
ATOM 2011 O O . ASN A 1 257 ? 9.365 -6.186 -16.432 1.00 94.00 257 ASN A O 1
ATOM 2015 N N . ARG A 1 258 ? 7.130 -6.193 -16.289 1.00 95.69 258 ARG A N 1
ATOM 2016 C CA . ARG A 1 258 ? 6.969 -7.364 -17.178 1.00 95.69 258 ARG A CA 1
ATOM 2017 C C . ARG A 1 258 ? 7.406 -7.076 -18.608 1.00 95.69 258 ARG A C 1
ATOM 2019 O O . ARG A 1 258 ? 7.913 -7.958 -19.290 1.00 95.69 258 ARG A O 1
ATOM 2026 N N . VAL A 1 259 ? 7.253 -5.830 -19.048 1.00 96.19 259 VAL A N 1
ATOM 2027 C CA . VAL A 1 259 ? 7.762 -5.389 -20.350 1.00 96.19 259 VAL A CA 1
ATOM 2028 C C . VAL A 1 259 ? 9.294 -5.402 -20.354 1.00 96.19 259 VAL A C 1
ATOM 2030 O O . VAL A 1 259 ? 9.896 -5.840 -21.331 1.00 96.19 259 VAL A O 1
ATOM 2033 N N . ASP A 1 260 ? 9.924 -4.981 -19.252 1.00 94.44 260 ASP A N 1
ATOM 2034 C CA . ASP A 1 260 ? 11.387 -5.007 -19.098 1.00 94.44 260 ASP A CA 1
ATOM 2035 C C . ASP A 1 260 ? 11.925 -6.446 -19.076 1.00 94.44 260 ASP A C 1
ATOM 2037 O O . ASP A 1 260 ? 12.954 -6.740 -19.685 1.00 94.44 260 ASP A O 1
ATOM 2041 N N . GLU A 1 261 ? 11.211 -7.361 -18.418 1.00 94.94 261 GLU A N 1
ATOM 2042 C CA . GLU A 1 261 ? 11.516 -8.796 -18.415 1.00 94.94 261 GLU A CA 1
ATOM 2043 C C . GLU A 1 261 ? 11.413 -9.397 -19.825 1.00 94.94 261 GLU A C 1
ATOM 2045 O O . GLU A 1 261 ? 12.355 -10.038 -20.283 1.00 94.94 261 GLU A O 1
ATOM 2050 N N . ASN A 1 262 ? 10.326 -9.124 -20.555 1.00 96.62 262 ASN A N 1
ATOM 2051 C CA . ASN A 1 262 ? 10.147 -9.611 -21.928 1.00 96.62 262 ASN A CA 1
ATOM 2052 C C . ASN A 1 262 ? 11.215 -9.068 -22.888 1.00 96.62 262 ASN A C 1
ATOM 2054 O O . ASN A 1 262 ? 11.672 -9.780 -23.783 1.00 96.62 262 ASN A O 1
ATOM 2058 N N . PHE A 1 263 ? 11.641 -7.818 -22.697 1.00 96.00 263 PHE A N 1
ATOM 2059 C CA . PHE A 1 263 ? 12.765 -7.255 -23.438 1.00 96.00 263 PHE A CA 1
ATOM 2060 C C . PHE A 1 263 ? 14.089 -7.957 -23.099 1.00 96.00 263 PHE A C 1
ATOM 2062 O O . PHE A 1 263 ? 14.860 -8.282 -24.001 1.00 96.00 263 PHE A O 1
ATOM 2069 N N . THR A 1 264 ? 14.329 -8.246 -21.819 1.00 95.19 264 THR A N 1
ATOM 2070 C CA . THR A 1 264 ? 15.516 -8.980 -21.350 1.00 95.19 264 THR A CA 1
ATOM 2071 C C . THR A 1 264 ? 15.571 -10.389 -21.945 1.00 95.19 264 THR A C 1
ATOM 2073 O O . THR A 1 264 ? 16.611 -10.798 -22.461 1.00 95.19 264 THR A O 1
ATOM 2076 N N . GLU A 1 265 ? 14.452 -11.118 -21.934 1.00 96.56 265 GLU A N 1
ATOM 2077 C CA . GLU A 1 265 ? 14.356 -12.443 -22.559 1.00 96.56 265 GLU A CA 1
ATOM 2078 C C . GLU A 1 265 ? 14.588 -12.363 -24.070 1.00 96.56 265 GLU A C 1
ATOM 2080 O O . GLU A 1 265 ? 15.326 -13.171 -24.625 1.00 96.56 265 GLU A O 1
ATOM 2085 N N . PHE A 1 266 ? 14.076 -11.329 -24.739 1.00 96.50 266 PHE A N 1
ATOM 2086 C CA . PHE A 1 266 ? 14.343 -11.133 -26.161 1.00 96.50 266 PHE A CA 1
ATOM 2087 C C . PHE A 1 266 ? 15.827 -10.871 -26.468 1.00 96.50 266 PHE A C 1
ATOM 2089 O O . PHE A 1 266 ? 16.359 -11.395 -27.447 1.00 96.50 266 PHE A O 1
ATOM 2096 N N . LEU A 1 267 ? 16.530 -10.103 -25.630 1.00 95.62 267 LEU A N 1
ATOM 2097 C CA . LEU A 1 267 ? 17.979 -9.943 -25.770 1.00 95.62 267 LEU A CA 1
ATOM 2098 C C . LEU A 1 267 ? 18.716 -11.267 -25.551 1.00 95.62 267 LEU A C 1
ATOM 2100 O O . LEU A 1 267 ? 19.670 -11.548 -26.271 1.00 95.62 267 LEU A O 1
ATOM 2104 N N . LYS A 1 268 ? 18.263 -12.100 -24.612 1.00 95.75 268 LYS A N 1
ATOM 2105 C CA . LYS A 1 268 ? 18.818 -13.438 -24.378 1.00 95.75 268 LYS A CA 1
ATOM 2106 C C . LYS A 1 268 ? 18.592 -14.385 -25.562 1.00 95.75 268 LYS A C 1
ATOM 2108 O O . LYS A 1 268 ? 19.486 -15.159 -25.897 1.00 95.75 268 LYS A O 1
ATOM 2113 N N . GLU A 1 269 ? 17.433 -14.303 -26.215 1.00 95.31 269 GLU A N 1
ATOM 2114 C CA . GLU A 1 269 ? 17.131 -15.040 -27.450 1.00 95.31 269 GLU A CA 1
ATOM 2115 C C . GLU A 1 269 ? 18.073 -14.635 -28.593 1.00 95.31 269 GLU A C 1
ATOM 2117 O O . GLU A 1 269 ? 18.627 -15.502 -29.279 1.00 95.31 269 GLU A O 1
ATOM 2122 N N . ILE A 1 270 ? 18.275 -13.323 -28.775 1.00 95.69 270 ILE A N 1
ATOM 2123 C CA . ILE A 1 270 ? 19.206 -12.780 -29.771 1.00 95.69 270 ILE A CA 1
ATOM 2124 C C . ILE A 1 270 ? 20.629 -13.231 -29.442 1.00 95.69 270 ILE A C 1
ATOM 2126 O O . ILE A 1 270 ? 21.274 -13.864 -30.270 1.00 95.69 270 ILE A O 1
ATOM 2130 N N . PHE A 1 271 ? 21.116 -12.937 -28.237 1.00 95.62 271 PHE A N 1
ATOM 2131 C CA . PHE A 1 271 ? 22.482 -13.201 -27.785 1.00 95.62 271 PHE A CA 1
ATOM 2132 C C . PHE A 1 271 ? 22.609 -14.572 -27.103 1.00 95.62 271 PHE A C 1
ATOM 2134 O O . PHE A 1 271 ? 23.007 -14.691 -25.941 1.00 95.62 271 PHE A O 1
ATOM 2141 N N . ASN A 1 272 ? 22.291 -15.617 -27.866 1.00 92.62 272 ASN A N 1
ATOM 2142 C CA . ASN A 1 272 ? 22.412 -17.022 -27.469 1.00 92.62 272 ASN A CA 1
ATOM 2143 C C . ASN A 1 272 ? 23.879 -17.501 -27.330 1.00 92.62 272 ASN A C 1
ATOM 2145 O O . ASN A 1 272 ? 24.816 -16.708 -27.240 1.00 92.62 272 ASN A O 1
ATOM 2149 N N . ASP A 1 273 ? 24.094 -18.819 -27.245 1.00 91.44 273 ASP A N 1
ATOM 2150 C CA . ASP A 1 273 ? 25.422 -19.452 -27.138 1.00 91.44 273 ASP A CA 1
ATOM 2151 C C . ASP A 1 273 ? 26.245 -19.003 -25.905 1.00 91.44 273 ASP A C 1
ATOM 2153 O O . ASP A 1 273 ? 27.482 -18.998 -25.915 1.00 91.44 273 ASP A O 1
ATOM 2157 N N . GLY A 1 274 ? 25.548 -18.617 -24.829 1.00 92.81 274 GLY A N 1
ATOM 2158 C CA . GLY A 1 274 ? 26.129 -18.142 -23.569 1.00 92.81 274 GLY A CA 1
ATOM 2159 C C . GLY A 1 274 ? 26.634 -16.694 -23.593 1.00 92.81 274 GLY A C 1
ATOM 2160 O O . GLY A 1 274 ? 27.187 -16.243 -22.592 1.00 92.81 274 GLY A O 1
ATOM 2161 N N . VAL A 1 275 ? 26.444 -15.954 -24.697 1.00 96.19 275 VAL A N 1
ATOM 2162 C CA . VAL A 1 275 ? 26.868 -14.545 -24.819 1.00 96.19 275 VAL A CA 1
ATOM 2163 C C . VAL A 1 275 ? 26.145 -13.666 -23.809 1.00 96.19 275 VAL A C 1
ATOM 2165 O O . VAL A 1 275 ? 26.793 -12.896 -23.100 1.00 96.19 275 VAL A O 1
ATOM 2168 N N . TRP A 1 276 ? 24.818 -13.795 -23.717 1.00 95.25 276 TRP A N 1
ATOM 2169 C CA . TRP A 1 276 ? 24.022 -13.020 -22.770 1.00 95.25 276 TRP A CA 1
ATOM 2170 C C . TRP A 1 276 ? 24.432 -13.282 -21.317 1.00 95.25 276 TRP A C 1
ATOM 2172 O O . TRP A 1 276 ? 24.694 -12.340 -20.572 1.00 95.25 276 TRP A O 1
ATOM 2182 N N . ASP A 1 277 ? 24.567 -14.552 -20.929 1.00 93.19 277 ASP A N 1
ATOM 2183 C CA . ASP A 1 277 ? 24.912 -14.929 -19.554 1.00 93.19 277 ASP A CA 1
ATOM 2184 C C . ASP A 1 277 ? 26.315 -14.433 -19.157 1.00 93.19 277 ASP A C 1
ATOM 2186 O O . ASP A 1 277 ? 26.513 -13.932 -18.046 1.00 93.19 277 ASP A O 1
ATOM 2190 N N . GLU A 1 278 ? 27.291 -14.511 -20.072 1.00 92.94 278 GLU A N 1
ATOM 2191 C CA . GLU A 1 278 ? 28.624 -13.936 -19.859 1.00 92.94 278 GLU A CA 1
ATOM 2192 C C . GLU A 1 278 ? 28.561 -12.406 -19.749 1.00 92.94 278 GLU A C 1
ATOM 2194 O O . GLU A 1 278 ? 29.178 -11.826 -18.854 1.00 92.94 278 GLU A O 1
ATOM 2199 N N . TYR A 1 279 ? 27.793 -11.741 -20.616 1.00 91.81 279 TYR A N 1
ATOM 2200 C CA . TYR A 1 279 ? 27.654 -10.288 -20.598 1.00 91.81 279 TYR A CA 1
ATOM 2201 C C . TYR A 1 279 ? 27.052 -9.779 -19.284 1.00 91.81 279 TYR A C 1
ATOM 2203 O O . TYR A 1 279 ? 27.648 -8.912 -18.642 1.00 91.81 279 TYR A O 1
ATOM 2211 N N . VAL A 1 280 ? 25.929 -10.360 -18.853 1.00 88.69 280 VAL A N 1
ATOM 2212 C CA . VAL A 1 280 ? 25.240 -10.010 -17.600 1.00 88.69 280 VAL A CA 1
ATOM 2213 C C . VAL A 1 280 ? 26.172 -10.181 -16.400 1.00 88.69 280 VAL A C 1
ATOM 2215 O O . VAL A 1 280 ? 26.206 -9.324 -15.518 1.00 88.69 280 VAL A O 1
ATOM 2218 N N . LYS A 1 281 ? 26.960 -11.263 -16.379 1.00 84.06 281 LYS A N 1
ATOM 2219 C CA . LYS A 1 281 ? 27.894 -11.553 -15.285 1.00 84.06 281 LYS A CA 1
ATOM 2220 C C . LYS A 1 281 ? 29.101 -10.616 -15.274 1.00 84.06 281 LYS A C 1
ATOM 2222 O O . LYS A 1 281 ? 29.519 -10.175 -14.211 1.00 84.06 281 LYS A O 1
ATOM 2227 N N . SER A 1 282 ? 29.700 -10.349 -16.432 1.00 84.19 282 SER A N 1
ATOM 2228 C CA . SER A 1 282 ? 30.968 -9.613 -16.513 1.00 84.19 282 SER A CA 1
ATOM 2229 C C . SER A 1 282 ? 30.800 -8.094 -16.591 1.00 84.19 282 SER A C 1
ATOM 2231 O O . SER A 1 282 ? 31.722 -7.363 -16.222 1.00 84.19 282 SER A O 1
ATOM 2233 N N . HIS A 1 283 ? 29.645 -7.607 -17.056 1.00 83.81 283 HIS A N 1
ATOM 2234 C CA . HIS A 1 283 ? 29.395 -6.182 -17.301 1.00 83.81 283 HIS A CA 1
ATOM 2235 C C . HIS A 1 283 ? 28.022 -5.715 -16.758 1.00 83.81 283 HIS A C 1
ATOM 2237 O O . HIS A 1 283 ? 27.261 -5.071 -17.488 1.00 83.81 283 HIS A O 1
ATOM 2243 N N . PRO A 1 284 ? 27.695 -5.972 -15.472 1.00 77.94 284 PRO A N 1
ATOM 2244 C CA . PRO A 1 284 ? 26.390 -5.631 -14.885 1.00 77.94 284 PRO A CA 1
ATOM 2245 C C . PRO A 1 284 ? 26.069 -4.127 -14.948 1.00 77.94 284 PRO A C 1
ATOM 2247 O O . PRO A 1 284 ? 24.913 -3.733 -15.092 1.00 77.94 284 PRO A O 1
ATOM 2250 N N . THR A 1 285 ? 27.096 -3.278 -14.906 1.00 75.06 285 THR A N 1
ATOM 2251 C CA . THR A 1 285 ? 26.980 -1.828 -15.092 1.00 75.06 285 THR A CA 1
ATOM 2252 C C . THR A 1 285 ? 26.413 -1.449 -16.460 1.00 75.06 285 THR A C 1
ATOM 2254 O O . THR A 1 285 ? 25.479 -0.652 -16.537 1.00 75.06 285 THR A O 1
ATOM 2257 N N . GLU A 1 286 ? 26.950 -2.003 -17.552 1.00 83.25 286 GLU A N 1
ATOM 2258 C CA . GLU A 1 286 ? 26.480 -1.659 -18.899 1.00 83.25 286 GLU A CA 1
ATOM 2259 C C . GLU A 1 286 ? 25.070 -2.188 -19.153 1.00 83.25 286 GLU A C 1
ATOM 2261 O O . GLU A 1 286 ? 24.240 -1.479 -19.726 1.00 83.25 286 GLU A O 1
ATOM 2266 N N . LEU A 1 287 ? 24.767 -3.389 -18.648 1.00 85.25 287 LEU A N 1
ATOM 2267 C CA . LEU A 1 287 ? 23.409 -3.926 -18.649 1.00 85.25 287 LEU A CA 1
ATOM 2268 C C . LEU A 1 287 ? 22.440 -2.941 -17.984 1.00 85.25 287 LEU A C 1
ATOM 2270 O O . LEU A 1 287 ? 21.400 -2.612 -18.551 1.00 85.25 287 LEU A O 1
ATOM 2274 N N . GLN A 1 288 ? 22.805 -2.397 -16.820 1.00 78.94 288 GLN A N 1
ATOM 2275 C CA . GLN A 1 288 ? 21.980 -1.408 -16.128 1.00 78.94 288 GLN A CA 1
ATOM 2276 C C . GLN A 1 288 ? 21.787 -0.122 -16.951 1.00 78.94 288 GLN A C 1
ATOM 2278 O O . GLN A 1 288 ? 20.743 0.525 -16.850 1.00 78.94 288 GLN A O 1
ATOM 2283 N N . HIS A 1 289 ? 22.764 0.282 -17.770 1.00 81.25 289 HIS A N 1
ATOM 2284 C CA . HIS A 1 289 ? 22.594 1.414 -18.688 1.00 81.25 289 HIS A CA 1
ATOM 2285 C C . HIS A 1 289 ? 21.596 1.085 -19.801 1.00 81.25 289 HIS A C 1
ATOM 2287 O O . HIS A 1 289 ? 20.696 1.881 -20.069 1.00 81.25 289 HIS A O 1
ATOM 2293 N N . MET A 1 290 ? 21.734 -0.090 -20.417 1.00 89.62 290 MET A N 1
ATOM 2294 C CA . MET A 1 290 ? 20.845 -0.558 -21.478 1.00 89.62 290 MET A CA 1
ATOM 2295 C C . MET A 1 290 ? 19.395 -0.644 -20.994 1.00 89.62 290 MET A C 1
ATOM 2297 O O . MET A 1 290 ? 18.503 -0.083 -21.629 1.00 89.62 290 MET A O 1
ATOM 2301 N N . MET A 1 291 ? 19.171 -1.265 -19.832 1.00 88.44 291 MET A N 1
ATOM 2302 C CA . MET A 1 291 ? 17.840 -1.406 -19.236 1.00 88.44 291 MET A CA 1
ATOM 2303 C C . MET A 1 291 ? 17.226 -0.055 -18.859 1.00 88.44 291 MET A C 1
ATOM 2305 O O . MET A 1 291 ? 16.037 0.170 -19.076 1.00 88.44 291 MET A O 1
ATOM 2309 N N . TYR A 1 292 ? 18.033 0.882 -18.353 1.00 82.12 292 TYR A N 1
ATOM 2310 C CA . TYR A 1 292 ? 17.571 2.242 -18.080 1.00 82.12 292 TYR A CA 1
ATOM 2311 C C . TYR A 1 292 ? 17.120 2.967 -19.358 1.00 82.12 292 TYR A C 1
ATOM 2313 O O . TYR A 1 292 ? 16.031 3.539 -19.387 1.00 82.12 292 TYR A O 1
ATOM 2321 N N . ASN A 1 293 ? 17.916 2.900 -20.430 1.00 84.56 293 ASN A N 1
ATOM 2322 C CA . ASN A 1 293 ? 17.562 3.507 -21.715 1.00 84.56 293 ASN A CA 1
ATOM 2323 C C . ASN A 1 293 ? 16.287 2.888 -22.301 1.00 84.56 293 ASN A C 1
ATOM 2325 O O . ASN A 1 293 ? 15.429 3.614 -22.799 1.00 84.56 293 ASN A O 1
ATOM 2329 N N . PHE A 1 294 ? 16.127 1.566 -22.191 1.00 91.00 294 PHE A N 1
ATOM 2330 C CA . PHE A 1 294 ? 14.900 0.886 -22.597 1.00 91.00 294 PHE A CA 1
ATOM 2331 C C . PHE A 1 294 ? 13.680 1.369 -21.801 1.00 91.00 294 PHE A C 1
ATOM 2333 O O . PHE A 1 294 ? 12.651 1.676 -22.398 1.00 91.00 294 PHE A O 1
ATOM 2340 N N . SER A 1 295 ? 13.799 1.519 -20.478 1.00 85.56 295 SER A N 1
ATOM 2341 C CA . SER A 1 295 ? 12.711 2.017 -19.622 1.00 85.56 295 SER A CA 1
ATOM 2342 C C . SER A 1 295 ? 12.206 3.401 -20.059 1.00 85.56 295 SER A C 1
ATOM 2344 O O . SER A 1 295 ? 10.997 3.637 -20.082 1.00 85.56 295 SER A O 1
ATOM 2346 N N . LEU A 1 296 ? 13.107 4.296 -20.489 1.00 81.06 296 LEU A N 1
ATOM 2347 C CA . LEU A 1 296 ? 12.724 5.599 -21.048 1.00 81.06 296 LEU A CA 1
ATOM 2348 C C . LEU A 1 296 ? 11.935 5.452 -22.358 1.00 81.06 296 LEU A C 1
ATOM 2350 O O . LEU A 1 296 ? 10.917 6.115 -22.545 1.00 81.06 296 LEU A O 1
ATOM 2354 N N . GLN A 1 297 ? 12.371 4.556 -23.247 1.00 86.38 297 GLN A N 1
ATOM 2355 C CA . GLN A 1 297 ? 11.714 4.317 -24.537 1.00 86.38 297 GLN A CA 1
ATOM 2356 C C . GLN A 1 297 ? 10.372 3.583 -24.398 1.00 86.38 297 GLN A C 1
ATOM 2358 O O . GLN A 1 297 ? 9.444 3.841 -25.159 1.00 86.38 297 GLN A O 1
ATOM 2363 N N . LYS A 1 298 ? 10.221 2.720 -23.389 1.00 88.06 298 LYS A N 1
ATOM 2364 C CA . LYS A 1 298 ? 8.973 2.006 -23.065 1.00 88.06 298 LYS A CA 1
ATOM 2365 C C . LYS A 1 298 ? 7.790 2.948 -22.816 1.00 88.06 298 LYS A C 1
ATOM 2367 O O . LYS A 1 298 ? 6.646 2.618 -23.146 1.00 88.06 298 LYS A O 1
ATOM 2372 N N . CYS A 1 299 ? 8.071 4.117 -22.249 1.00 79.56 299 CYS A N 1
ATOM 2373 C CA . CYS A 1 299 ? 7.088 5.165 -21.993 1.00 79.56 299 CYS A CA 1
ATOM 2374 C C . CYS A 1 299 ? 7.145 6.306 -23.027 1.00 79.56 299 CYS A C 1
ATOM 2376 O O . CYS A 1 299 ? 6.570 7.366 -22.786 1.00 79.56 299 CYS A O 1
ATOM 2378 N N . SER A 1 300 ? 7.822 6.102 -24.165 1.00 75.12 300 SER A N 1
ATOM 2379 C CA . SER A 1 300 ? 7.866 7.062 -25.271 1.00 75.12 300 SER A CA 1
ATOM 2380 C C . SER A 1 300 ? 6.483 7.271 -25.899 1.00 75.12 300 SER A C 1
ATOM 2382 O O . SER A 1 300 ? 5.614 6.394 -25.874 1.00 75.12 300 SER A O 1
ATOM 2384 N N . ALA A 1 301 ? 6.301 8.449 -26.499 1.00 68.75 301 ALA A N 1
ATOM 2385 C CA . ALA A 1 301 ? 5.115 8.796 -27.270 1.00 68.75 301 ALA A CA 1
ATOM 2386 C C . ALA A 1 301 ? 5.199 8.398 -28.759 1.00 68.75 301 ALA A C 1
ATOM 2388 O O . ALA A 1 301 ? 4.207 8.543 -29.477 1.00 68.75 301 ALA A O 1
ATOM 2389 N N . SER A 1 302 ? 6.353 7.918 -29.245 1.00 77.69 302 SER A N 1
ATOM 2390 C CA . SER A 1 302 ? 6.528 7.561 -30.659 1.00 77.69 302 SER A CA 1
ATOM 2391 C C . SER A 1 302 ? 5.879 6.213 -31.004 1.00 77.69 302 SER A C 1
ATOM 2393 O O . SER A 1 302 ? 5.976 5.237 -30.261 1.00 77.69 302 SER A O 1
ATOM 2395 N N . ARG A 1 303 ? 5.222 6.149 -32.170 1.00 88.12 303 ARG A N 1
ATOM 2396 C CA . ARG A 1 303 ? 4.672 4.914 -32.767 1.00 88.12 303 ARG A CA 1
ATOM 2397 C C . ARG A 1 303 ? 5.623 4.355 -33.828 1.00 88.12 303 ARG A C 1
ATOM 2399 O O . ARG A 1 303 ? 5.214 3.976 -34.919 1.00 88.12 303 ARG A O 1
ATOM 2406 N N . GLU A 1 304 ? 6.912 4.388 -33.515 1.00 89.94 304 GLU A N 1
ATOM 2407 C CA . GLU A 1 304 ? 8.000 4.074 -34.440 1.00 89.94 304 GLU A CA 1
ATOM 2408 C C . GLU A 1 304 ? 8.899 2.967 -33.883 1.00 89.94 304 GLU A C 1
ATOM 2410 O O . GLU A 1 304 ? 8.703 2.472 -32.770 1.00 89.94 304 GLU A O 1
ATOM 2415 N N . ALA A 1 305 ? 9.882 2.553 -34.683 1.00 90.94 305 ALA A N 1
ATOM 2416 C CA . ALA A 1 305 ? 10.921 1.646 -34.223 1.00 90.94 305 ALA A CA 1
ATOM 2417 C C . ALA A 1 305 ? 11.758 2.290 -33.105 1.00 90.94 305 ALA A C 1
ATOM 2419 O O . ALA A 1 305 ? 12.058 3.483 -33.130 1.00 90.94 305 ALA A O 1
ATOM 2420 N N . VAL A 1 306 ? 12.159 1.472 -32.135 1.00 92.06 306 VAL A N 1
ATOM 2421 C CA . VAL A 1 306 ? 12.982 1.879 -30.995 1.00 92.06 306 VAL A CA 1
ATOM 2422 C C . VAL A 1 306 ? 14.426 1.480 -31.259 1.00 92.06 306 VAL A C 1
ATOM 2424 O O . VAL A 1 306 ? 14.689 0.359 -31.682 1.00 92.06 306 VAL A O 1
ATOM 2427 N N . TYR A 1 307 ? 15.372 2.369 -30.968 1.00 92.00 307 TYR A N 1
ATOM 2428 C CA . TYR A 1 307 ? 16.800 2.102 -31.128 1.00 92.00 307 TYR A CA 1
ATOM 2429 C C . TYR A 1 307 ? 17.459 1.997 -29.758 1.00 92.00 307 TYR A C 1
ATOM 2431 O O . TYR A 1 307 ? 17.464 2.952 -28.981 1.00 92.00 307 TYR A O 1
ATOM 2439 N N . ILE A 1 308 ? 18.012 0.825 -29.456 1.00 92.62 308 ILE A N 1
ATOM 2440 C CA . ILE A 1 308 ? 18.721 0.557 -28.205 1.00 92.62 308 ILE A CA 1
ATOM 2441 C C . ILE A 1 308 ? 20.215 0.494 -28.488 1.00 92.62 308 ILE A C 1
ATOM 2443 O O . ILE A 1 308 ? 20.664 -0.266 -29.340 1.00 92.62 308 ILE A O 1
ATOM 2447 N N . HIS A 1 309 ? 21.003 1.281 -27.762 1.00 91.31 309 HIS A N 1
ATOM 2448 C CA . HIS A 1 309 ? 22.453 1.245 -27.904 1.00 91.31 309 HIS A CA 1
ATOM 2449 C C . HIS A 1 309 ? 23.017 -0.117 -27.472 1.00 91.31 309 HIS A C 1
ATOM 2451 O O . HIS A 1 309 ? 22.728 -0.595 -26.373 1.00 91.31 309 HIS A O 1
ATOM 2457 N N . CYS A 1 310 ? 23.842 -0.720 -28.326 1.00 90.94 310 CYS A N 1
ATOM 2458 C CA . CYS A 1 310 ? 24.573 -1.941 -28.022 1.00 90.94 310 CYS A CA 1
ATOM 2459 C C . CYS A 1 310 ? 25.991 -1.584 -27.588 1.00 90.94 310 CYS A C 1
ATOM 2461 O O . CYS A 1 310 ? 26.811 -1.146 -28.396 1.00 90.94 310 CYS A O 1
ATOM 2463 N N . TYR A 1 311 ? 26.279 -1.774 -26.304 1.00 90.62 311 TYR A N 1
ATOM 2464 C CA . TYR A 1 311 ? 27.571 -1.408 -25.737 1.00 90.62 311 TYR A CA 1
ATOM 2465 C C . TYR A 1 311 ? 28.717 -2.269 -26.280 1.00 90.62 311 TYR A C 1
ATOM 2467 O O . TYR A 1 311 ? 28.556 -3.454 -26.581 1.00 90.62 311 TYR A O 1
ATOM 2475 N N . TYR A 1 312 ? 29.909 -1.669 -26.343 1.00 90.25 312 TYR A N 1
ATOM 2476 C CA . TYR A 1 312 ? 31.113 -2.297 -26.888 1.00 90.25 312 TYR A CA 1
ATOM 2477 C C . TYR A 1 312 ? 31.434 -3.652 -26.248 1.00 90.25 312 TYR A C 1
ATOM 2479 O O . TYR A 1 312 ? 31.821 -4.579 -26.959 1.00 90.25 312 TYR A O 1
ATOM 2487 N N . ASN A 1 313 ? 31.267 -3.809 -24.929 1.00 92.19 313 ASN A N 1
ATOM 2488 C CA . ASN A 1 313 ? 31.591 -5.081 -24.288 1.00 92.19 313 ASN A CA 1
ATOM 2489 C C . ASN A 1 313 ? 30.605 -6.195 -24.661 1.00 92.19 313 ASN A C 1
ATOM 2491 O O . ASN A 1 313 ? 31.051 -7.333 -24.809 1.00 92.19 313 ASN A O 1
ATOM 2495 N N . LEU A 1 314 ? 29.320 -5.892 -24.893 1.00 94.44 314 LEU A N 1
ATOM 2496 C CA . LEU A 1 314 ? 28.373 -6.866 -25.451 1.00 94.44 314 LEU A CA 1
ATOM 2497 C C . LEU A 1 314 ? 28.810 -7.288 -26.854 1.00 94.44 314 LEU A C 1
ATOM 2499 O O . LEU A 1 314 ? 28.927 -8.482 -27.127 1.00 94.44 314 LEU A O 1
ATOM 2503 N N . THR A 1 315 ? 29.158 -6.318 -27.704 1.00 93.25 315 THR A N 1
ATOM 2504 C CA . THR A 1 315 ? 29.685 -6.590 -29.046 1.00 93.25 315 THR A CA 1
ATOM 2505 C C . THR A 1 315 ? 30.941 -7.454 -28.988 1.00 93.25 315 THR A C 1
ATOM 2507 O O . THR A 1 315 ? 31.026 -8.463 -29.676 1.00 93.25 315 THR A O 1
ATOM 2510 N N . ARG A 1 316 ? 31.888 -7.150 -28.098 1.00 94.31 316 ARG A N 1
ATOM 2511 C CA . ARG A 1 316 ? 33.121 -7.931 -27.918 1.00 94.31 316 ARG A CA 1
ATOM 2512 C C . ARG A 1 316 ? 32.856 -9.358 -27.424 1.00 94.31 316 ARG A C 1
ATOM 2514 O O . ARG A 1 316 ? 33.572 -10.281 -27.807 1.00 94.31 316 ARG A O 1
ATOM 2521 N N . VAL A 1 317 ? 31.873 -9.562 -26.543 1.00 94.88 317 VAL A N 1
ATOM 2522 C CA . VAL A 1 317 ? 31.478 -10.910 -26.096 1.00 94.88 317 VAL A CA 1
ATOM 2523 C C . VAL A 1 317 ? 30.841 -11.682 -27.255 1.00 94.88 317 VAL A C 1
ATOM 2525 O O . VAL A 1 317 ? 31.224 -12.827 -27.483 1.00 94.88 317 VAL A O 1
ATOM 2528 N N . ALA A 1 318 ? 29.952 -11.046 -28.022 1.00 94.75 318 ALA A N 1
ATOM 2529 C CA . ALA A 1 318 ? 29.302 -11.645 -29.186 1.00 94.75 318 ALA A CA 1
ATOM 2530 C C . ALA A 1 318 ? 30.311 -12.028 -30.287 1.00 94.75 318 ALA A C 1
ATOM 2532 O O . ALA A 1 318 ? 30.325 -13.175 -30.733 1.00 94.75 318 ALA A O 1
ATOM 2533 N N . GLU A 1 319 ? 31.219 -11.115 -30.647 1.00 94.88 319 GLU A N 1
ATOM 2534 C CA . GLU A 1 319 ? 32.236 -11.292 -31.699 1.00 94.88 319 GLU A CA 1
ATOM 2535 C C . GLU A 1 319 ? 33.244 -12.411 -31.392 1.00 94.88 319 GLU A C 1
ATOM 2537 O O . GLU A 1 319 ? 33.784 -13.031 -32.306 1.00 94.88 319 GLU A O 1
ATOM 2542 N N . ARG A 1 320 ? 33.461 -12.754 -30.112 1.00 95.56 320 ARG A N 1
ATOM 2543 C CA . ARG A 1 320 ? 34.255 -13.943 -29.739 1.00 95.56 320 ARG A CA 1
ATOM 2544 C C . ARG A 1 320 ? 33.592 -15.262 -30.147 1.00 95.56 320 ARG A C 1
ATOM 2546 O O . ARG A 1 320 ? 34.271 -16.286 -30.176 1.00 95.56 320 ARG A O 1
ATOM 2553 N N . LYS A 1 321 ? 32.285 -15.260 -30.418 1.00 94.19 321 LYS A N 1
ATOM 2554 C CA . LYS A 1 321 ? 31.522 -16.435 -30.861 1.00 94.19 321 LYS A CA 1
ATOM 2555 C C . LYS A 1 321 ? 31.270 -16.410 -32.366 1.00 94.19 321 LYS A C 1
ATOM 2557 O O . LYS A 1 321 ? 31.543 -17.402 -33.035 1.00 94.19 321 LYS A O 1
ATOM 2562 N N . LYS A 1 322 ? 30.728 -15.307 -32.888 1.00 94.00 322 LYS A N 1
ATOM 2563 C CA . LYS A 1 322 ? 30.428 -15.087 -34.314 1.00 94.00 322 LYS A CA 1
ATOM 2564 C C . LYS A 1 322 ? 30.203 -13.596 -34.577 1.00 94.00 322 LYS A C 1
ATOM 2566 O O . LYS A 1 322 ? 29.959 -12.848 -33.637 1.00 94.00 322 LYS A O 1
ATOM 2571 N N . ASN A 1 323 ? 30.230 -13.186 -35.848 1.00 93.38 323 ASN A N 1
ATOM 2572 C CA . ASN A 1 323 ? 29.937 -11.802 -36.229 1.00 93.38 323 ASN A CA 1
ATOM 2573 C C . ASN A 1 323 ? 28.596 -11.339 -35.635 1.00 93.38 323 ASN A C 1
ATOM 2575 O O . ASN A 1 323 ? 27.598 -12.056 -35.758 1.00 93.38 323 ASN A O 1
ATOM 2579 N N . ILE A 1 324 ? 28.558 -10.153 -35.019 1.00 93.25 324 ILE A N 1
ATOM 2580 C CA . ILE A 1 324 ? 27.381 -9.676 -34.285 1.00 93.25 324 ILE A CA 1
ATOM 2581 C C . ILE A 1 324 ? 26.126 -9.642 -35.161 1.00 93.25 324 ILE A C 1
ATOM 2583 O O . ILE A 1 324 ? 25.056 -10.047 -34.711 1.00 93.25 324 ILE A O 1
ATOM 2587 N N . SER A 1 325 ? 26.254 -9.256 -36.435 1.00 93.62 325 SER A N 1
ATOM 2588 C CA . SER A 1 325 ? 25.123 -9.196 -37.368 1.00 93.62 325 SER A CA 1
ATOM 2589 C C . SER A 1 325 ? 24.448 -10.560 -37.558 1.00 93.62 325 SER A C 1
ATOM 2591 O O . SER A 1 325 ? 23.232 -10.627 -37.746 1.00 93.62 325 SER A O 1
ATOM 2593 N N . HIS A 1 326 ? 25.196 -11.662 -37.417 1.00 94.75 326 HIS A N 1
ATOM 2594 C CA . HIS A 1 326 ? 24.655 -13.013 -37.544 1.00 94.75 326 HIS A CA 1
ATOM 2595 C C . HIS A 1 326 ? 23.689 -13.376 -36.410 1.00 94.75 326 HIS A C 1
ATOM 2597 O O . HIS A 1 326 ? 22.766 -14.152 -36.655 1.00 94.75 326 HIS A O 1
ATOM 2603 N N . PHE A 1 327 ? 23.824 -12.794 -35.209 1.00 94.88 327 PHE A N 1
ATOM 2604 C CA . PHE A 1 327 ? 22.854 -12.996 -34.118 1.00 94.88 327 PHE A CA 1
ATOM 2605 C C . PHE A 1 327 ? 21.470 -12.413 -34.446 1.00 94.88 327 PHE A C 1
ATOM 2607 O O . PHE A 1 327 ? 20.461 -12.896 -33.940 1.00 94.88 327 PHE A O 1
ATOM 2614 N N . PHE A 1 328 ? 21.397 -11.430 -35.347 1.00 95.38 328 PHE A N 1
ATOM 2615 C CA . PHE A 1 328 ? 20.143 -10.780 -35.733 1.00 95.38 328 PHE A CA 1
ATOM 2616 C C . PHE A 1 328 ? 19.472 -11.411 -36.959 1.00 95.38 328 PHE A C 1
ATOM 2618 O O . PHE A 1 328 ? 18.322 -11.102 -37.247 1.00 95.38 328 PHE A O 1
ATOM 2625 N N . THR A 1 329 ? 20.134 -12.336 -37.663 1.00 91.06 329 THR A N 1
ATOM 2626 C CA . THR A 1 329 ? 19.592 -12.950 -38.896 1.00 91.06 329 THR A CA 1
ATOM 2627 C C . THR A 1 329 ? 18.281 -13.709 -38.682 1.00 91.06 329 THR A C 1
ATOM 2629 O O . THR A 1 329 ? 17.425 -13.722 -39.563 1.00 91.06 329 THR A O 1
ATOM 2632 N N . GLN A 1 330 ? 18.106 -14.320 -37.508 1.00 87.62 330 GLN A N 1
ATOM 2633 C CA . GLN A 1 330 ? 16.889 -15.046 -37.124 1.00 87.62 330 GLN A CA 1
ATOM 2634 C C . GLN A 1 330 ? 16.009 -14.257 -36.139 1.00 87.62 330 GLN A C 1
ATOM 2636 O O . GLN A 1 330 ? 14.931 -14.723 -35.761 1.00 87.62 330 GLN A O 1
ATOM 2641 N N . ALA A 1 331 ? 16.438 -13.059 -35.733 1.00 91.69 331 ALA A N 1
ATOM 2642 C CA . ALA A 1 331 ? 15.735 -12.241 -34.756 1.00 91.69 331 ALA A CA 1
ATOM 2643 C C . ALA A 1 331 ? 14.519 -11.560 -35.400 1.00 91.69 331 ALA A C 1
ATOM 2645 O O . ALA A 1 331 ? 14.625 -10.564 -36.115 1.00 91.69 331 ALA A O 1
ATOM 2646 N N . LYS A 1 332 ? 13.319 -12.086 -35.140 1.00 94.06 332 LYS A N 1
ATOM 2647 C CA . LYS A 1 332 ? 12.086 -11.483 -35.660 1.00 94.06 332 LYS A CA 1
ATOM 2648 C C . LYS A 1 332 ? 11.828 -10.128 -35.003 1.00 94.06 332 LYS A C 1
ATOM 2650 O O . LYS A 1 332 ? 11.624 -10.040 -33.793 1.00 94.06 332 LYS A O 1
ATOM 2655 N N . GLY A 1 333 ? 11.777 -9.085 -35.830 1.00 94.75 333 GLY A N 1
ATOM 2656 C CA . GLY A 1 333 ? 11.431 -7.734 -35.401 1.00 94.75 333 GLY A CA 1
ATOM 2657 C C . GLY A 1 333 ? 12.568 -6.961 -34.732 1.00 94.75 333 GLY A C 1
ATOM 2658 O O . GLY A 1 333 ? 12.282 -5.922 -34.135 1.00 94.75 333 GLY A O 1
ATOM 2659 N N . ALA A 1 334 ? 13.817 -7.427 -34.854 1.00 96.38 334 ALA A N 1
ATOM 2660 C CA . ALA A 1 334 ? 15.006 -6.652 -34.517 1.00 96.38 334 ALA A CA 1
ATOM 2661 C C . ALA A 1 334 ? 16.060 -6.703 -35.626 1.00 96.38 334 ALA A C 1
ATOM 2663 O O . ALA A 1 334 ? 16.197 -7.710 -36.314 1.00 96.38 334 ALA A O 1
ATOM 2664 N N . VAL A 1 335 ? 16.808 -5.614 -35.785 1.00 95.19 335 VAL A N 1
ATOM 2665 C CA . VAL A 1 335 ? 17.862 -5.476 -36.794 1.00 95.19 335 VAL A CA 1
ATOM 2666 C C . VAL A 1 335 ? 19.099 -4.862 -36.151 1.00 95.19 335 VAL A C 1
ATOM 2668 O O . VAL A 1 335 ? 19.001 -3.942 -35.337 1.00 95.19 335 VAL A O 1
ATOM 2671 N N . TRP A 1 336 ? 20.266 -5.376 -36.534 1.00 94.88 336 TRP A N 1
ATOM 2672 C CA . TRP A 1 336 ? 21.545 -4.765 -36.199 1.00 94.88 336 TRP A CA 1
ATOM 2673 C C . TRP A 1 336 ? 21.795 -3.528 -37.067 1.00 94.88 336 TRP A C 1
ATOM 2675 O O . TRP A 1 336 ? 21.840 -3.627 -38.293 1.00 94.88 336 TRP A O 1
ATOM 2685 N N . CYS A 1 337 ? 21.995 -2.379 -36.428 1.00 92.06 337 CYS A N 1
ATOM 2686 C CA . CYS A 1 337 ? 22.243 -1.092 -37.070 1.00 92.06 337 CYS A CA 1
ATOM 2687 C C . CYS A 1 337 ? 23.506 -0.458 -36.477 1.00 92.06 337 CYS A C 1
ATOM 2689 O O . CYS A 1 337 ? 23.409 0.473 -35.685 1.00 92.06 337 CYS A O 1
ATOM 2691 N N . ASP A 1 338 ? 24.670 -1.019 -36.819 1.00 86.31 338 ASP A N 1
ATOM 2692 C CA . ASP A 1 338 ? 26.013 -0.481 -36.533 1.00 86.31 338 ASP A CA 1
ATOM 2693 C C . ASP A 1 338 ? 26.162 0.205 -35.157 1.00 86.31 338 ASP A C 1
ATOM 2695 O O . ASP A 1 338 ? 26.222 1.426 -35.028 1.00 86.31 338 ASP A O 1
ATOM 2699 N N . GLY A 1 339 ? 26.154 -0.599 -34.091 1.00 89.88 339 GLY A N 1
ATOM 2700 C CA . GLY A 1 339 ? 26.223 -0.114 -32.707 1.00 89.88 339 GLY A CA 1
ATOM 2701 C C . GLY A 1 339 ? 24.858 0.078 -32.040 1.00 89.88 339 GLY A C 1
ATOM 2702 O O . GLY A 1 339 ? 24.793 0.357 -30.841 1.00 89.88 339 GLY A O 1
ATOM 2703 N N . MET A 1 340 ? 23.760 -0.107 -32.775 1.00 93.94 340 MET A N 1
ATOM 2704 C CA . MET A 1 340 ? 22.399 -0.076 -32.239 1.00 93.94 340 MET A CA 1
ATOM 2705 C C . MET A 1 340 ? 21.601 -1.329 -32.598 1.00 93.94 340 MET A C 1
ATOM 2707 O O . MET A 1 340 ? 21.792 -1.955 -33.637 1.00 93.94 340 MET A O 1
ATOM 2711 N N . ILE A 1 341 ? 20.658 -1.661 -31.724 1.00 94.88 341 ILE A N 1
ATOM 2712 C CA . ILE A 1 341 ? 19.620 -2.662 -31.929 1.00 94.88 341 ILE A CA 1
ATOM 2713 C C . ILE A 1 341 ? 18.340 -1.905 -32.260 1.00 94.88 341 ILE A C 1
ATOM 2715 O O . ILE A 1 341 ? 17.744 -1.278 -31.383 1.00 94.88 341 ILE A O 1
ATOM 2719 N N . MET A 1 342 ? 17.922 -1.947 -33.522 1.00 94.88 342 MET A N 1
ATOM 2720 C CA . MET A 1 342 ? 16.621 -1.426 -33.926 1.00 94.88 342 MET A CA 1
ATOM 2721 C C . MET A 1 342 ? 15.556 -2.479 -33.630 1.00 94.88 342 MET A C 1
ATOM 2723 O O . MET A 1 342 ? 15.655 -3.603 -34.111 1.00 94.88 342 MET A O 1
ATOM 2727 N N . ILE A 1 343 ? 14.521 -2.117 -32.882 1.00 95.19 343 ILE A N 1
ATOM 2728 C CA . ILE A 1 343 ? 13.376 -2.959 -32.538 1.00 95.19 343 ILE A CA 1
ATOM 2729 C C . ILE A 1 343 ? 12.149 -2.369 -33.219 1.00 95.19 343 ILE A C 1
ATOM 2731 O O . ILE A 1 343 ? 11.790 -1.215 -32.997 1.00 95.19 343 ILE A O 1
ATOM 2735 N N . THR A 1 344 ? 11.499 -3.161 -34.063 1.00 95.25 344 THR A N 1
ATOM 2736 C CA . THR A 1 344 ? 10.275 -2.739 -34.758 1.00 95.25 344 THR A CA 1
ATOM 2737 C C . THR A 1 344 ? 9.152 -2.420 -33.769 1.00 95.25 344 THR A C 1
ATOM 2739 O O . THR A 1 344 ? 9.065 -3.027 -32.701 1.00 95.25 344 THR A O 1
ATOM 2742 N N . TYR A 1 345 ? 8.246 -1.514 -34.146 1.00 93.38 345 TYR A N 1
ATOM 2743 C CA . TYR A 1 345 ? 7.108 -1.142 -33.300 1.00 93.38 345 TYR A CA 1
ATOM 2744 C C . TYR A 1 345 ? 6.219 -2.346 -32.932 1.00 93.38 345 TYR A C 1
ATOM 2746 O O . TYR A 1 345 ? 5.840 -2.502 -31.775 1.00 93.38 345 TYR A O 1
ATOM 2754 N N . GLU A 1 346 ? 5.955 -3.261 -33.873 1.00 94.19 346 GLU A N 1
ATOM 2755 C CA . GLU A 1 346 ? 5.182 -4.480 -33.580 1.00 94.19 346 GLU A CA 1
ATOM 2756 C C . GLU A 1 346 ? 5.901 -5.412 -32.597 1.00 94.19 346 GLU A C 1
ATOM 2758 O O . GLU A 1 346 ? 5.273 -5.973 -31.698 1.00 94.19 346 GLU A O 1
ATOM 2763 N N . LYS A 1 347 ? 7.232 -5.538 -32.695 1.00 95.31 347 LYS A N 1
ATOM 2764 C CA . LYS A 1 347 ? 7.997 -6.300 -31.701 1.00 95.31 347 LYS A CA 1
ATOM 2765 C C . LYS A 1 347 ? 7.949 -5.626 -30.333 1.00 95.31 347 LYS A C 1
ATOM 2767 O O . LYS A 1 347 ? 7.752 -6.321 -29.338 1.00 95.31 347 LYS A O 1
ATOM 2772 N N . MET A 1 348 ? 8.045 -4.297 -30.286 1.00 94.38 348 MET A N 1
ATOM 2773 C CA . MET A 1 348 ? 7.903 -3.533 -29.047 1.00 94.38 348 MET A CA 1
ATOM 2774 C C . MET A 1 348 ? 6.531 -3.761 -28.402 1.00 94.38 348 MET A C 1
ATOM 2776 O O . MET A 1 348 ? 6.470 -4.049 -27.211 1.00 94.38 348 MET A O 1
ATOM 2780 N N . LYS A 1 349 ? 5.442 -3.731 -29.183 1.00 94.69 349 LYS A N 1
ATOM 2781 C CA . LYS A 1 349 ? 4.090 -4.059 -28.698 1.00 94.69 349 LYS A CA 1
ATOM 2782 C C . LYS A 1 349 ? 4.007 -5.461 -28.106 1.00 94.69 349 LYS A C 1
ATOM 2784 O O . LYS A 1 349 ? 3.421 -5.611 -27.039 1.00 94.69 349 LYS A O 1
ATOM 2789 N N . SER A 1 350 ? 4.656 -6.453 -28.723 1.00 96.44 350 SER A N 1
ATOM 2790 C CA . SER A 1 350 ? 4.607 -7.833 -28.217 1.00 96.44 350 SER A CA 1
ATOM 2791 C C . SER A 1 350 ? 5.147 -7.986 -26.788 1.00 96.44 350 SER A C 1
ATOM 2793 O O . SER A 1 350 ? 4.701 -8.855 -26.043 1.00 96.44 350 SER A O 1
ATOM 2795 N N . PHE A 1 351 ? 6.060 -7.109 -26.347 1.00 96.88 351 PHE A N 1
ATOM 2796 C CA . PHE A 1 351 ? 6.550 -7.125 -24.964 1.00 96.88 351 PHE A CA 1
ATOM 2797 C C . PHE A 1 351 ? 5.477 -6.721 -23.944 1.00 96.88 351 PHE A C 1
ATOM 2799 O O . PHE A 1 351 ? 5.619 -7.026 -22.761 1.00 96.88 351 PHE A O 1
ATOM 2806 N N . PHE A 1 352 ? 4.402 -6.062 -24.381 1.00 97.06 352 PHE A N 1
ATOM 2807 C CA . PHE A 1 352 ? 3.292 -5.623 -23.537 1.00 97.06 352 PHE A CA 1
ATOM 2808 C C . PHE A 1 352 ? 2.138 -6.625 -23.505 1.00 97.06 352 PHE A C 1
ATOM 2810 O O . PHE A 1 352 ? 1.272 -6.490 -22.640 1.00 97.06 352 PHE A O 1
ATOM 2817 N N . ASP A 1 353 ? 2.109 -7.617 -24.402 1.00 96.94 353 ASP A N 1
ATOM 2818 C CA . ASP A 1 353 ? 0.952 -8.498 -24.612 1.00 96.94 353 ASP A CA 1
ATOM 2819 C C . ASP A 1 353 ? 0.467 -9.143 -23.312 1.00 96.94 353 ASP A C 1
ATOM 2821 O O . ASP A 1 353 ? -0.729 -9.122 -23.019 1.00 96.94 353 ASP A O 1
ATOM 2825 N N . TYR A 1 354 ? 1.392 -9.664 -22.497 1.00 97.81 354 TYR A N 1
ATOM 2826 C CA . TYR A 1 354 ? 1.050 -10.286 -21.218 1.00 97.81 354 TYR A CA 1
ATOM 2827 C C . TYR A 1 354 ? 0.376 -9.307 -20.253 1.00 97.81 354 TYR A C 1
ATOM 2829 O O . TYR A 1 354 ? -0.625 -9.667 -19.643 1.00 97.81 354 TYR A O 1
ATOM 2837 N N . SER A 1 355 ? 0.899 -8.086 -20.113 1.00 97.88 355 SER A N 1
ATOM 2838 C CA . SER A 1 355 ? 0.314 -7.059 -19.246 1.00 97.88 355 SER A CA 1
ATOM 2839 C C . SER A 1 355 ? -1.033 -6.586 -19.797 1.00 97.88 355 SER A C 1
ATOM 2841 O O . SER A 1 355 ? -2.040 -6.637 -19.098 1.00 97.88 355 SER A O 1
ATOM 2843 N N . ILE A 1 356 ? -1.086 -6.197 -21.074 1.00 98.25 356 ILE A N 1
ATOM 2844 C CA . ILE A 1 356 ? -2.278 -5.633 -21.724 1.00 98.25 356 ILE A CA 1
ATOM 2845 C C . ILE A 1 356 ? -3.440 -6.619 -21.746 1.00 98.25 356 ILE A C 1
ATOM 2847 O O . ILE A 1 356 ? -4.543 -6.263 -21.330 1.00 98.25 356 ILE A O 1
ATOM 2851 N N . LYS A 1 357 ? -3.208 -7.852 -22.225 1.00 98.44 357 LYS A N 1
ATOM 2852 C CA . LYS A 1 357 ? -4.251 -8.888 -22.355 1.00 98.44 357 LYS A CA 1
ATOM 2853 C C . LYS A 1 357 ? -5.040 -9.011 -21.069 1.00 98.44 357 LYS A C 1
ATOM 2855 O O . LYS A 1 357 ? -6.258 -9.089 -21.034 1.00 98.44 357 LYS A O 1
ATOM 2860 N N . ASN A 1 358 ? -4.273 -9.072 -20.018 1.00 98.50 358 ASN A N 1
ATOM 2861 C CA . ASN A 1 358 ? -4.689 -9.524 -18.737 1.00 98.50 358 ASN A CA 1
ATOM 2862 C C . ASN A 1 358 ? -5.452 -8.278 -18.139 1.00 98.50 358 ASN A C 1
ATOM 2864 O O . ASN A 1 358 ? -6.511 -8.460 -17.554 1.00 98.50 358 ASN A O 1
ATOM 2868 N N . ILE A 1 359 ? -4.998 -7.012 -18.370 1.00 98.50 359 ILE A N 1
ATOM 2869 C CA . ILE A 1 359 ? -5.601 -5.776 -17.819 1.00 98.50 359 ILE A CA 1
ATOM 2870 C C . ILE A 1 359 ? -6.986 -5.648 -18.429 1.00 98.50 359 ILE A C 1
ATOM 2872 O O . ILE A 1 359 ? -7.965 -5.400 -17.732 1.00 98.50 359 ILE A O 1
ATOM 2876 N N . ILE A 1 360 ? -7.069 -5.901 -19.736 1.00 98.56 360 ILE A N 1
ATOM 2877 C CA . ILE A 1 360 ? -8.323 -5.980 -20.474 1.00 98.56 360 ILE A CA 1
ATOM 2878 C C . ILE A 1 360 ? -9.225 -7.086 -19.909 1.00 98.56 360 ILE A C 1
ATOM 2880 O O . ILE A 1 360 ? -10.417 -6.843 -19.740 1.00 98.56 360 ILE A O 1
ATOM 2884 N N . CYS A 1 361 ? -8.697 -8.280 -19.613 1.00 98.44 361 CYS A N 1
ATOM 2885 C CA . CYS A 1 361 ? -9.476 -9.362 -19.000 1.00 98.44 361 CYS A CA 1
ATOM 2886 C C . CYS A 1 361 ? -10.073 -8.936 -17.652 1.00 98.44 361 CYS A C 1
ATOM 2888 O O . CYS A 1 361 ? -11.288 -8.997 -17.501 1.00 98.44 361 CYS A O 1
ATOM 2890 N N . THR A 1 362 ? -9.265 -8.423 -16.721 1.00 98.38 362 THR A N 1
ATOM 2891 C CA . THR A 1 362 ? -9.752 -7.986 -15.402 1.00 98.38 362 THR A CA 1
ATOM 2892 C C . THR A 1 362 ? -10.733 -6.820 -15.505 1.00 98.38 362 THR A C 1
ATOM 2894 O O . THR A 1 362 ? -11.742 -6.805 -14.806 1.00 98.38 362 THR A O 1
ATOM 2897 N N . LEU A 1 363 ? -10.495 -5.856 -16.401 1.00 98.44 363 LEU A N 1
ATOM 2898 C CA . LEU A 1 363 ? -11.447 -4.769 -16.637 1.00 98.44 363 LEU A CA 1
ATOM 2899 C C . LEU A 1 363 ? -12.796 -5.293 -17.137 1.00 98.44 363 LEU A C 1
ATOM 2901 O O . LEU A 1 363 ? -13.821 -4.843 -16.638 1.00 98.44 363 LEU A O 1
ATOM 2905 N N . ARG A 1 364 ? -12.815 -6.262 -18.062 1.00 98.12 364 ARG A N 1
ATOM 2906 C CA . ARG A 1 364 ? -14.062 -6.907 -18.514 1.00 98.12 364 ARG A CA 1
ATOM 2907 C C . ARG A 1 364 ? -14.761 -7.642 -17.373 1.00 98.12 364 ARG A C 1
ATOM 2909 O O . ARG A 1 364 ? -15.937 -7.407 -17.145 1.00 98.12 364 ARG A O 1
ATOM 2916 N N . GLU A 1 365 ? -14.029 -8.438 -16.595 1.00 97.56 365 GLU A N 1
ATOM 2917 C CA . GLU A 1 365 ? -14.578 -9.165 -15.438 1.00 97.56 365 GLU A CA 1
ATOM 2918 C C . GLU A 1 365 ? -15.249 -8.247 -14.402 1.00 97.56 365 GLU A C 1
ATOM 2920 O O . GLU A 1 365 ? -16.207 -8.649 -13.740 1.00 97.56 365 GLU A O 1
ATOM 2925 N N . ILE A 1 366 ? -14.742 -7.023 -14.236 1.00 97.38 366 ILE A N 1
ATOM 2926 C CA . ILE A 1 366 ? -15.345 -6.012 -13.364 1.00 97.38 366 ILE A CA 1
ATOM 2927 C C . ILE A 1 366 ? -16.542 -5.360 -14.062 1.00 97.38 366 ILE A C 1
ATOM 2929 O O . ILE A 1 366 ? -17.638 -5.367 -13.508 1.00 97.38 366 ILE A O 1
ATOM 2933 N N . LEU A 1 367 ? -16.343 -4.817 -15.265 1.00 97.19 367 LEU A N 1
ATOM 2934 C CA . LEU A 1 367 ? -17.328 -4.010 -15.994 1.00 97.19 367 LEU A CA 1
ATOM 2935 C C . LEU A 1 367 ? -18.562 -4.797 -16.452 1.00 97.19 367 LEU A C 1
ATOM 2937 O O . LEU A 1 367 ? -19.632 -4.207 -16.574 1.00 97.19 367 LEU A O 1
ATOM 2941 N N . ASP A 1 368 ? -18.440 -6.110 -16.661 1.00 96.31 368 ASP A N 1
ATOM 2942 C CA . ASP A 1 368 ? -19.554 -6.981 -17.058 1.00 96.31 368 ASP A CA 1
ATOM 2943 C C . ASP A 1 368 ? -20.540 -7.250 -15.900 1.00 96.31 368 ASP A C 1
ATOM 2945 O O . ASP A 1 368 ? -21.611 -7.828 -16.107 1.00 96.31 368 ASP A O 1
ATOM 2949 N N . LYS A 1 369 ? -20.216 -6.834 -14.666 1.00 95.81 369 LYS A N 1
ATOM 2950 C CA . LYS A 1 369 ? -21.107 -7.006 -13.512 1.00 95.81 369 LYS A CA 1
ATOM 2951 C C . LYS A 1 369 ? -22.299 -6.050 -13.577 1.00 95.81 369 LYS A C 1
ATOM 2953 O O . LYS A 1 369 ? -22.107 -4.861 -13.839 1.00 95.81 369 LYS A O 1
ATOM 2958 N N . PRO A 1 370 ? -23.519 -6.500 -13.221 1.00 94.06 370 PRO A N 1
ATOM 2959 C CA . PRO A 1 370 ? -24.709 -5.647 -13.230 1.00 94.06 370 PRO A CA 1
ATOM 2960 C C . PRO A 1 370 ? -24.568 -4.388 -12.367 1.00 94.06 370 PRO A C 1
ATOM 2962 O O . PRO A 1 370 ? -25.082 -3.330 -12.728 1.00 94.06 370 PRO A O 1
ATOM 2965 N N . GLU A 1 371 ? -23.845 -4.479 -11.245 1.00 92.00 371 GLU A N 1
ATOM 2966 C CA . GLU A 1 371 ? -23.614 -3.335 -10.355 1.00 92.00 371 GLU A CA 1
ATOM 2967 C C . GLU A 1 371 ? -22.777 -2.218 -11.008 1.00 92.00 371 GLU A C 1
ATOM 2969 O O . GLU A 1 371 ? -22.849 -1.073 -10.568 1.00 92.00 371 GLU A O 1
ATOM 2974 N N . MET A 1 372 ? -22.011 -2.529 -12.062 1.00 95.75 372 MET A N 1
ATOM 2975 C CA . MET A 1 372 ? -21.123 -1.593 -12.765 1.00 95.75 372 MET A CA 1
ATOM 2976 C C . MET A 1 372 ? -21.790 -0.920 -13.975 1.00 95.75 372 MET A C 1
ATOM 2978 O O . MET A 1 372 ? -21.143 -0.165 -14.697 1.00 95.75 372 MET A O 1
ATOM 2982 N N . ALA A 1 373 ? -23.092 -1.135 -14.195 1.00 92.94 373 ALA A N 1
ATOM 2983 C CA . ALA A 1 373 ? -23.812 -0.635 -15.371 1.00 92.94 373 ALA A CA 1
ATOM 2984 C C . ALA A 1 373 ? -23.799 0.900 -15.535 1.00 92.94 373 ALA A C 1
ATOM 2986 O O . ALA A 1 373 ? -24.054 1.401 -16.628 1.00 92.94 373 ALA A O 1
ATOM 2987 N N . LYS A 1 374 ? -23.528 1.654 -14.460 1.00 94.56 374 LYS A N 1
ATOM 2988 C CA . LYS A 1 374 ? -23.462 3.127 -14.467 1.00 94.56 374 LYS A CA 1
ATOM 2989 C C . LYS A 1 374 ? -22.040 3.683 -14.622 1.00 94.56 374 LYS A C 1
ATOM 2991 O O . LYS A 1 374 ? -21.877 4.904 -14.665 1.00 94.56 374 LYS A O 1
ATOM 2996 N N . VAL A 1 375 ? -21.021 2.823 -14.691 1.00 95.94 375 VAL A N 1
ATOM 2997 C CA . VAL A 1 375 ? -19.627 3.237 -14.891 1.00 95.94 375 VAL A CA 1
ATOM 2998 C C . VAL A 1 375 ? -19.469 3.868 -16.270 1.00 95.94 375 VAL A C 1
ATOM 3000 O O . VAL A 1 375 ? -19.842 3.277 -17.278 1.00 95.94 375 VAL A O 1
ATOM 3003 N N . GLN A 1 376 ? -18.887 5.065 -16.310 1.00 91.25 376 GLN A N 1
ATOM 3004 C CA . GLN A 1 376 ? -18.741 5.855 -17.539 1.00 91.25 376 GLN A CA 1
ATOM 3005 C C . GLN A 1 376 ? -17.280 6.087 -17.937 1.00 91.25 376 GLN A C 1
ATOM 3007 O O . GLN A 1 376 ? -16.985 6.250 -19.122 1.00 91.25 376 GLN A O 1
ATOM 3012 N N . TYR A 1 377 ? -16.356 6.086 -16.972 1.00 93.81 377 TYR A N 1
ATOM 3013 C CA . TYR A 1 377 ? -14.963 6.476 -17.197 1.00 93.81 377 TYR A CA 1
ATOM 3014 C C . TYR A 1 377 ? -13.976 5.402 -16.738 1.00 93.81 377 TYR A C 1
ATOM 3016 O O . TYR A 1 377 ? -14.201 4.712 -15.741 1.00 93.81 377 TYR A O 1
ATOM 3024 N N . ILE A 1 378 ? -12.847 5.320 -17.442 1.00 96.31 378 ILE A N 1
ATOM 3025 C CA . ILE A 1 378 ? -11.664 4.548 -17.049 1.00 96.31 378 ILE A CA 1
ATOM 3026 C C . ILE A 1 378 ? -10.491 5.527 -16.965 1.00 96.31 378 ILE A C 1
ATOM 3028 O O . ILE A 1 378 ? -10.065 6.095 -17.972 1.00 96.31 378 ILE A O 1
ATOM 3032 N N . LEU A 1 379 ? -9.975 5.726 -15.755 1.00 96.19 379 LEU A N 1
ATOM 3033 C CA . LEU A 1 379 ? -8.857 6.612 -15.454 1.00 96.19 379 LEU A CA 1
ATOM 3034 C C . LEU A 1 379 ? -7.558 5.803 -15.407 1.00 96.19 379 LEU A C 1
ATOM 3036 O O . LEU A 1 379 ? -7.374 4.970 -14.524 1.00 96.19 379 LEU A O 1
ATOM 3040 N N . LEU A 1 380 ? -6.647 6.054 -16.344 1.00 96.75 380 LEU A N 1
ATOM 3041 C CA . LEU A 1 380 ? -5.326 5.432 -16.405 1.00 96.75 380 LEU A CA 1
ATOM 3042 C C . LEU A 1 380 ? -4.301 6.324 -15.705 1.00 96.75 380 LEU A C 1
ATOM 3044 O O . LEU A 1 380 ? -3.983 7.407 -16.196 1.00 96.75 380 LEU A O 1
ATOM 3048 N N . VAL A 1 381 ? -3.761 5.867 -14.579 1.00 96.06 381 VAL A N 1
ATOM 3049 C CA . VAL A 1 381 ? -2.797 6.615 -13.751 1.00 96.06 381 VAL A CA 1
ATOM 3050 C C . VAL A 1 381 ? -1.512 5.812 -13.553 1.00 96.06 381 VAL A C 1
ATOM 3052 O O . VAL A 1 381 ? -1.425 4.670 -13.991 1.00 96.06 381 VAL A O 1
ATOM 3055 N N . GLY A 1 382 ? -0.482 6.409 -12.955 1.00 94.12 382 GLY A N 1
ATOM 3056 C CA . GLY A 1 382 ? 0.793 5.733 -12.713 1.00 94.12 382 GLY A CA 1
ATOM 3057 C C . GLY A 1 382 ? 1.799 5.869 -13.860 1.00 94.12 382 GLY A C 1
ATOM 3058 O O . GLY A 1 382 ? 1.516 6.382 -14.944 1.00 94.12 382 GLY A O 1
ATOM 3059 N N . GLY A 1 383 ? 3.037 5.439 -13.601 1.00 91.06 383 GLY A N 1
ATOM 3060 C CA . GLY A 1 383 ? 4.163 5.608 -14.528 1.00 91.06 383 GLY A CA 1
ATOM 3061 C C . GLY A 1 383 ? 4.004 4.863 -15.854 1.00 91.06 383 GLY A C 1
ATOM 3062 O O . GLY A 1 383 ? 4.407 5.361 -16.904 1.00 91.06 383 GLY A O 1
ATOM 3063 N N . PHE A 1 384 ? 3.394 3.679 -15.815 1.00 93.62 384 PHE A N 1
ATOM 3064 C CA . PHE A 1 384 ? 3.193 2.840 -16.991 1.00 93.62 384 PHE A CA 1
ATOM 3065 C C . PHE A 1 384 ? 2.038 3.344 -17.870 1.00 93.62 384 PHE A C 1
ATOM 3067 O O . PHE A 1 384 ? 2.076 3.145 -19.084 1.00 93.62 384 PHE A O 1
ATOM 3074 N N . ALA A 1 385 ? 1.083 4.100 -17.307 1.00 93.69 385 ALA A N 1
ATOM 3075 C CA . ALA A 1 385 ? 0.017 4.759 -18.070 1.00 93.69 385 ALA A CA 1
ATOM 3076 C C . ALA A 1 385 ? 0.541 5.823 -19.050 1.00 93.69 385 ALA A C 1
ATOM 3078 O O . ALA A 1 385 ? -0.150 6.163 -20.008 1.00 93.69 385 ALA A O 1
ATOM 3079 N N . SER A 1 386 ? 1.776 6.314 -18.876 1.00 89.38 386 SER A N 1
ATOM 3080 C CA . SER A 1 386 ? 2.418 7.197 -19.858 1.00 89.38 386 SER A CA 1
ATOM 3081 C C . SER A 1 386 ? 2.698 6.502 -21.201 1.00 89.38 386 SER A C 1
ATOM 3083 O O . SER A 1 386 ? 2.847 7.184 -22.215 1.00 89.38 386 SER A O 1
ATOM 3085 N N . SER A 1 387 ? 2.741 5.165 -21.243 1.00 92.06 387 SER A N 1
ATOM 3086 C CA . SER A 1 387 ? 2.997 4.422 -22.478 1.00 92.06 387 SER A CA 1
ATOM 3087 C C . SER A 1 387 ? 1.850 4.566 -23.480 1.00 92.06 387 SER A C 1
ATOM 3089 O O . SER A 1 387 ? 0.692 4.255 -23.190 1.00 92.06 387 SER A O 1
ATOM 3091 N N . VAL A 1 388 ? 2.170 5.002 -24.701 1.00 91.56 388 VAL A N 1
ATOM 3092 C CA . VAL A 1 388 ? 1.195 5.070 -25.801 1.00 91.56 388 VAL A CA 1
ATOM 3093 C C . VAL A 1 388 ? 0.686 3.684 -26.190 1.00 91.56 388 VAL A C 1
ATOM 3095 O O . VAL A 1 388 ? -0.499 3.546 -26.456 1.00 91.56 388 VAL A O 1
ATOM 3098 N N . ILE A 1 389 ? 1.528 2.648 -26.139 1.00 94.62 389 ILE A N 1
ATOM 3099 C CA . ILE A 1 389 ? 1.126 1.273 -26.476 1.00 94.62 389 ILE A CA 1
ATOM 3100 C C . ILE A 1 389 ? 0.012 0.782 -25.540 1.00 94.62 389 ILE A C 1
ATOM 3102 O O . ILE A 1 389 ? -1.001 0.258 -26.003 1.00 94.62 389 ILE A O 1
ATOM 3106 N N . LEU A 1 390 ? 0.174 0.994 -24.228 1.00 95.12 390 LEU A N 1
ATOM 3107 C CA . LEU A 1 390 ? -0.845 0.634 -23.240 1.00 95.12 390 LEU A CA 1
ATOM 3108 C C . LEU A 1 390 ? -2.141 1.419 -23.477 1.00 95.12 390 LEU A C 1
ATOM 3110 O O . LEU A 1 390 ? -3.218 0.829 -23.539 1.00 95.12 390 LEU A O 1
ATOM 3114 N N . ARG A 1 391 ? -2.045 2.743 -23.646 1.00 93.88 391 ARG A N 1
ATOM 3115 C CA . ARG A 1 391 ? -3.224 3.595 -23.856 1.00 93.88 391 ARG A CA 1
ATOM 3116 C C . ARG A 1 391 ? -3.961 3.270 -25.148 1.00 93.88 391 ARG A C 1
ATOM 3118 O O . ARG A 1 391 ? -5.187 3.230 -25.122 1.00 93.88 391 ARG A O 1
ATOM 3125 N N . ASP A 1 392 ? -3.254 3.019 -26.246 1.00 94.06 392 ASP A N 1
ATOM 3126 C CA . ASP A 1 392 ? -3.857 2.648 -27.528 1.00 94.06 392 ASP A CA 1
ATOM 3127 C C . ASP A 1 392 ? -4.622 1.320 -27.393 1.00 94.06 392 ASP A C 1
ATOM 3129 O O . ASP A 1 392 ? -5.763 1.222 -27.842 1.00 94.06 392 ASP A O 1
ATOM 3133 N N . ALA A 1 393 ? -4.058 0.326 -26.697 1.00 96.25 393 ALA A N 1
ATOM 3134 C CA . ALA A 1 393 ? -4.722 -0.960 -26.486 1.00 96.25 393 ALA A CA 1
ATOM 3135 C C . ALA A 1 393 ? -5.978 -0.858 -25.603 1.00 96.25 393 ALA A C 1
ATOM 3137 O O . ALA A 1 393 ? -7.008 -1.457 -25.920 1.00 96.25 393 ALA A O 1
ATOM 3138 N N . ILE A 1 394 ? -5.928 -0.076 -24.518 1.00 97.19 394 ILE A N 1
ATOM 3139 C CA . ILE A 1 394 ? -7.105 0.165 -23.667 1.00 97.19 394 ILE A CA 1
ATOM 3140 C C . ILE A 1 394 ? -8.175 0.956 -24.431 1.00 97.19 394 ILE A C 1
ATOM 3142 O O . ILE A 1 394 ? -9.350 0.589 -24.389 1.00 97.19 394 ILE A O 1
ATOM 3146 N N . ASN A 1 395 ? -7.786 1.988 -25.188 1.00 95.38 395 ASN A N 1
ATOM 3147 C CA . ASN A 1 395 ? -8.714 2.724 -26.048 1.00 95.38 395 ASN A CA 1
ATOM 3148 C C . ASN A 1 395 ? -9.374 1.803 -27.074 1.00 95.38 395 ASN A C 1
ATOM 3150 O O . ASN A 1 395 ? -10.598 1.808 -27.197 1.00 95.38 395 ASN A O 1
ATOM 3154 N N . GLN A 1 396 ? -8.603 0.961 -27.761 1.00 96.56 396 GLN A N 1
ATOM 3155 C CA . GLN A 1 396 ? -9.144 0.001 -28.722 1.00 96.56 396 GLN A CA 1
ATOM 3156 C C . GLN A 1 396 ? -10.150 -0.963 -28.076 1.00 96.56 396 GLN A C 1
ATOM 3158 O O . GLN A 1 396 ? -11.150 -1.317 -28.699 1.00 96.56 396 GLN A O 1
ATOM 3163 N N . ALA A 1 397 ? -9.903 -1.384 -26.834 1.00 97.69 397 ALA A N 1
ATOM 3164 C CA . ALA A 1 397 ? -10.758 -2.336 -26.138 1.00 97.69 397 ALA A CA 1
ATOM 3165 C C . ALA A 1 397 ? -12.056 -1.723 -25.580 1.00 97.69 397 ALA A C 1
ATOM 3167 O O . ALA A 1 397 ? -13.061 -2.432 -25.523 1.00 97.69 397 ALA A O 1
ATOM 3168 N N . PHE A 1 398 ? -12.050 -0.447 -25.169 1.00 96.69 398 PHE A N 1
ATOM 3169 C CA . PHE A 1 398 ? -13.110 0.105 -24.311 1.00 96.69 398 PHE A CA 1
ATOM 3170 C C . PHE A 1 398 ? -13.703 1.454 -24.754 1.00 96.69 398 PHE A C 1
ATOM 3172 O O . PHE A 1 398 ? -14.796 1.793 -24.301 1.00 96.69 398 PHE A O 1
ATOM 3179 N N . SER A 1 399 ? -13.069 2.199 -25.670 1.00 94.19 399 SER A N 1
ATOM 3180 C CA . SER A 1 399 ? -13.512 3.560 -26.059 1.00 94.19 399 SER A CA 1
ATOM 3181 C C . SER A 1 399 ? -14.913 3.635 -26.677 1.00 94.19 399 SER A C 1
ATOM 3183 O O . SER A 1 399 ? -15.524 4.699 -26.696 1.00 94.19 399 SER A O 1
ATOM 3185 N N . LYS A 1 400 ? -15.454 2.508 -27.162 1.00 93.94 400 LYS A N 1
ATOM 3186 C CA . LYS A 1 400 ? -16.826 2.434 -27.683 1.00 93.94 400 LYS A CA 1
ATOM 3187 C C . LYS A 1 400 ? -17.882 2.687 -26.598 1.00 93.94 400 LYS A C 1
ATOM 3189 O O . LYS A 1 400 ? -18.935 3.232 -26.910 1.00 93.94 400 LYS A O 1
ATOM 3194 N N . ASN A 1 401 ? -17.608 2.263 -25.363 1.00 92.88 401 ASN A N 1
ATOM 3195 C CA . ASN A 1 401 ? -18.577 2.277 -24.264 1.00 92.88 401 ASN A CA 1
ATOM 3196 C C . ASN A 1 401 ? -18.150 3.185 -23.100 1.00 92.88 401 ASN A C 1
ATOM 3198 O O . ASN A 1 401 ? -18.999 3.555 -22.296 1.00 92.88 401 ASN A O 1
ATOM 3202 N N . TYR A 1 402 ? -16.862 3.528 -22.996 1.00 93.62 402 TYR A N 1
ATOM 3203 C CA . TYR A 1 402 ? -16.306 4.254 -21.854 1.00 93.62 402 TYR A CA 1
ATOM 3204 C C . TYR A 1 402 ? -15.382 5.386 -22.295 1.00 93.62 402 TYR A C 1
ATOM 3206 O O . TYR A 1 402 ? -14.640 5.269 -23.272 1.00 93.62 402 TYR A O 1
ATOM 3214 N N . HIS A 1 403 ? -15.356 6.456 -21.508 1.00 91.31 403 HIS A N 1
ATOM 3215 C CA . HIS A 1 403 ? -14.399 7.543 -21.664 1.00 91.31 403 HIS A CA 1
ATOM 3216 C C . HIS A 1 403 ? -13.064 7.170 -21.008 1.00 91.31 403 HIS A C 1
ATOM 3218 O O . HIS A 1 403 ? -12.966 7.058 -19.784 1.00 91.31 403 HIS A O 1
ATOM 3224 N N . ILE A 1 404 ? -12.026 6.980 -21.822 1.00 93.44 404 ILE A N 1
ATOM 3225 C CA . ILE A 1 404 ? -10.668 6.710 -21.337 1.00 93.44 404 ILE A CA 1
ATOM 3226 C C . ILE A 1 404 ? -9.954 8.032 -21.084 1.00 93.44 404 ILE A C 1
ATOM 3228 O O . ILE A 1 404 ? -9.757 8.813 -22.013 1.00 93.44 404 ILE A O 1
ATOM 3232 N N . LEU A 1 405 ? -9.515 8.265 -19.850 1.00 92.62 405 LEU A N 1
ATOM 3233 C CA . LEU A 1 405 ? -8.762 9.462 -19.489 1.00 92.62 405 LEU A CA 1
ATOM 3234 C C . LEU A 1 405 ? -7.436 9.095 -18.838 1.00 92.62 405 LEU A C 1
ATOM 3236 O O . LEU A 1 405 ? -7.329 8.131 -18.089 1.00 92.62 405 LEU A O 1
ATOM 3240 N N . CYS A 1 406 ? -6.412 9.892 -19.111 1.00 93.44 406 CYS A N 1
ATOM 3241 C CA . CYS A 1 406 ? -5.088 9.751 -18.522 1.00 93.44 406 CYS A CA 1
ATOM 3242 C C . CYS A 1 406 ? -4.592 11.158 -18.179 1.00 93.44 406 CYS A C 1
ATOM 3244 O O . CYS A 1 406 ? -4.529 11.981 -19.095 1.00 93.44 406 CYS A O 1
ATOM 3246 N N . PRO A 1 407 ? -4.315 11.491 -16.908 1.00 92.25 407 PRO A N 1
ATOM 3247 C CA . PRO A 1 407 ? -3.887 12.836 -16.545 1.00 92.25 407 PRO A CA 1
ATOM 3248 C C . PRO A 1 407 ? -2.519 13.149 -17.164 1.00 92.25 407 PRO A C 1
ATOM 3250 O O . PRO A 1 407 ? -1.670 12.261 -17.273 1.00 92.25 407 PRO A O 1
ATOM 3253 N N . MET A 1 408 ? -2.286 14.410 -17.547 1.00 88.88 408 MET A N 1
ATOM 3254 C CA . MET A 1 408 ? -1.030 14.844 -18.186 1.00 88.88 408 MET A CA 1
ATOM 3255 C C . MET A 1 408 ? 0.202 14.439 -17.372 1.00 88.88 408 MET A C 1
ATOM 3257 O O . MET A 1 408 ? 1.202 13.984 -17.922 1.00 88.88 408 MET A O 1
ATOM 3261 N N . GLU A 1 409 ? 0.099 14.538 -16.048 1.00 88.62 409 GLU A N 1
ATOM 3262 C CA . GLU A 1 409 ? 1.141 14.128 -15.113 1.00 88.62 409 GLU A CA 1
ATOM 3263 C C . GLU A 1 409 ? 0.781 12.814 -14.387 1.00 88.62 409 GLU A C 1
ATOM 3265 O O . GLU A 1 409 ? 0.816 12.726 -13.158 1.00 88.62 409 GLU A O 1
ATOM 3270 N N . ALA A 1 410 ? 0.440 11.761 -15.140 1.00 91.38 410 ALA A N 1
ATOM 3271 C CA . ALA A 1 410 ? 0.051 10.452 -14.592 1.00 91.38 410 ALA A CA 1
ATOM 3272 C C . ALA A 1 410 ? 1.024 9.868 -13.558 1.00 91.38 410 ALA A C 1
ATOM 3274 O O . ALA A 1 410 ? 0.594 9.201 -12.617 1.00 91.38 410 ALA A O 1
ATOM 3275 N N . GLN A 1 411 ? 2.320 10.168 -13.675 1.00 90.12 411 GLN A N 1
ATOM 3276 C CA . GLN A 1 411 ? 3.342 9.655 -12.764 1.00 90.12 411 GLN A CA 1
ATOM 3277 C C . GLN A 1 411 ? 3.253 10.229 -11.343 1.00 90.12 411 GLN A C 1
ATOM 3279 O O . GLN A 1 411 ? 3.741 9.582 -10.420 1.00 90.12 411 GLN A O 1
ATOM 3284 N N . VAL A 1 412 ? 2.665 11.418 -11.155 1.00 93.50 412 VAL A N 1
ATOM 3285 C CA . VAL A 1 412 ? 2.572 12.118 -9.851 1.00 93.50 412 VAL A CA 1
ATOM 3286 C C . VAL A 1 412 ? 1.154 12.211 -9.307 1.00 93.50 412 VAL A C 1
ATOM 3288 O O . VAL A 1 412 ? 0.978 12.670 -8.182 1.00 93.50 412 VAL A O 1
ATOM 3291 N N . ALA A 1 413 ? 0.150 11.770 -10.071 1.00 95.62 413 ALA A N 1
ATOM 3292 C CA . ALA A 1 413 ? -1.253 11.819 -9.663 1.00 95.62 413 ALA A CA 1
ATOM 3293 C C . ALA A 1 413 ? -1.482 11.183 -8.279 1.00 95.62 413 ALA A C 1
ATOM 3295 O O . ALA A 1 413 ? -2.183 11.749 -7.446 1.00 95.62 413 ALA A O 1
ATOM 3296 N N . ILE A 1 414 ? -0.818 10.055 -8.012 1.00 97.31 414 ILE A N 1
ATOM 3297 C CA . ILE A 1 414 ? -0.864 9.343 -6.730 1.00 97.31 414 ILE A CA 1
ATOM 3298 C C . ILE A 1 414 ? -0.277 10.203 -5.602 1.00 97.31 414 ILE A C 1
ATOM 3300 O O . ILE A 1 414 ? -0.957 10.443 -4.611 1.00 97.31 414 ILE A O 1
ATOM 3304 N N . ALA A 1 415 ? 0.947 10.723 -5.755 1.00 97.06 415 ALA A N 1
ATOM 3305 C CA . ALA A 1 415 ? 1.591 11.556 -4.734 1.00 97.06 415 ALA A CA 1
ATOM 3306 C C . ALA A 1 415 ? 0.775 12.821 -4.415 1.00 97.06 415 ALA A C 1
ATOM 3308 O O . ALA A 1 415 ? 0.562 13.143 -3.248 1.00 97.06 415 ALA A O 1
ATOM 3309 N N . LYS A 1 416 ? 0.271 13.520 -5.442 1.00 96.50 416 LYS A N 1
ATOM 3310 C CA . LYS A 1 416 ? -0.556 14.723 -5.254 1.00 96.50 416 LYS A CA 1
ATOM 3311 C C . LYS A 1 416 ? -1.882 14.390 -4.574 1.00 96.50 416 LYS A C 1
ATOM 3313 O O . LYS A 1 416 ? -2.272 15.052 -3.619 1.00 96.50 416 LYS A O 1
ATOM 3318 N N . GLY A 1 417 ? -2.554 13.333 -5.011 1.00 96.38 417 GLY A N 1
ATOM 3319 C CA . GLY A 1 417 ? -3.802 12.901 -4.396 1.00 96.38 417 GLY A CA 1
ATOM 3320 C C . GLY A 1 417 ? -3.636 12.349 -2.979 1.00 96.38 417 GLY A C 1
ATOM 3321 O O . GLY A 1 417 ? -4.520 12.513 -2.143 1.00 96.38 417 GLY A O 1
ATOM 3322 N N . ALA A 1 418 ? -2.472 11.786 -2.658 1.00 97.50 418 ALA A N 1
ATOM 3323 C CA . ALA A 1 418 ? -2.133 11.357 -1.309 1.00 97.50 418 ALA A CA 1
ATOM 3324 C C . ALA A 1 418 ? -1.920 12.546 -0.356 1.00 97.50 418 ALA A C 1
ATOM 3326 O O . ALA A 1 418 ? -2.255 12.429 0.820 1.00 97.50 418 ALA A O 1
ATOM 3327 N N . VAL A 1 419 ? -1.456 13.707 -0.843 1.00 96.94 419 VAL A N 1
ATOM 3328 C CA . VAL A 1 419 ? -1.466 14.952 -0.047 1.00 96.94 419 VAL A CA 1
ATOM 3329 C C . VAL A 1 419 ? -2.904 15.347 0.300 1.00 96.94 419 VAL A C 1
ATOM 3331 O O . VAL A 1 419 ? -3.193 15.606 1.466 1.00 96.94 419 VAL A O 1
ATOM 3334 N N . LEU A 1 420 ? -3.823 15.320 -0.675 1.00 95.00 420 LEU A N 1
ATOM 3335 C CA . LEU A 1 420 ? -5.246 15.614 -0.433 1.00 95.00 420 LEU A CA 1
ATOM 3336 C C . LEU A 1 420 ? -5.852 14.649 0.592 1.00 95.00 420 LEU A C 1
ATOM 3338 O O . LEU A 1 420 ? -6.542 15.072 1.519 1.00 95.00 420 LEU A O 1
ATOM 3342 N N . PHE A 1 421 ? -5.545 13.357 0.457 1.00 95.00 421 PHE A N 1
ATOM 3343 C CA . PHE A 1 421 ? -5.978 12.339 1.408 1.00 95.00 421 PHE A CA 1
ATOM 3344 C C . PHE A 1 421 ? -5.413 12.579 2.811 1.00 95.00 421 PHE A C 1
ATOM 3346 O O . PHE A 1 421 ? -6.127 12.412 3.792 1.00 95.00 421 PHE A O 1
ATOM 3353 N N . GLY A 1 422 ? -4.152 13.002 2.926 1.00 94.19 422 GLY A N 1
ATOM 3354 C CA . GLY A 1 422 ? -3.534 13.321 4.212 1.00 94.19 422 GLY A CA 1
ATOM 3355 C C . GLY A 1 422 ? -4.161 14.521 4.920 1.00 94.19 422 GLY A C 1
ATOM 3356 O O . GLY A 1 422 ? -4.202 14.542 6.148 1.00 94.19 422 GLY A O 1
ATOM 3357 N N . VAL A 1 423 ? -4.678 15.493 4.160 1.00 92.25 423 VAL A N 1
ATOM 3358 C CA . VAL A 1 423 ? -5.418 16.643 4.705 1.00 92.25 423 VAL A CA 1
ATOM 3359 C C . VAL A 1 423 ? -6.809 16.231 5.182 1.00 92.25 423 VAL A C 1
ATOM 3361 O O . VAL A 1 423 ? -7.217 16.619 6.276 1.00 92.25 423 VAL A O 1
ATOM 3364 N N . ASN A 1 424 ? -7.528 15.422 4.400 1.00 90.50 424 ASN A N 1
ATOM 3365 C CA . ASN A 1 424 ? -8.843 14.913 4.786 1.00 90.50 424 ASN A CA 1
ATOM 3366 C C . ASN A 1 424 ? -8.981 13.403 4.520 1.00 90.50 424 ASN A C 1
ATOM 3368 O O . ASN A 1 424 ? -9.511 13.007 3.479 1.00 90.50 424 ASN A O 1
ATOM 3372 N N . PRO A 1 425 ? -8.609 12.543 5.485 1.00 89.00 425 PRO A N 1
ATOM 3373 C CA . PRO A 1 425 ? -8.727 11.093 5.322 1.00 89.00 425 PRO A CA 1
ATOM 3374 C C . PRO A 1 425 ? -10.176 10.592 5.265 1.00 89.00 425 PRO A C 1
ATOM 3376 O O . PRO A 1 425 ? -10.430 9.488 4.788 1.00 89.00 425 PRO A O 1
ATOM 3379 N N . HIS A 1 426 ? -11.137 11.394 5.741 1.00 89.00 426 HIS A N 1
ATOM 3380 C CA . HIS A 1 426 ? -12.562 11.051 5.759 1.00 89.00 426 HIS A CA 1
ATOM 3381 C C . HIS A 1 426 ? -13.255 11.266 4.407 1.00 89.00 426 HIS A C 1
ATOM 3383 O O . HIS A 1 426 ? -14.432 10.941 4.278 1.00 89.00 426 HIS A O 1
ATOM 3389 N N . ILE A 1 427 ? -12.538 11.777 3.397 1.00 90.44 427 ILE A N 1
ATOM 3390 C CA . ILE A 1 427 ? -13.056 11.951 2.033 1.00 90.44 427 ILE A CA 1
ATOM 3391 C C . ILE A 1 427 ? -13.447 10.624 1.366 1.00 90.44 427 ILE A C 1
ATOM 3393 O O . ILE A 1 427 ? -14.231 10.619 0.421 1.00 90.44 427 ILE A O 1
ATOM 3397 N N . ILE A 1 428 ? -12.920 9.496 1.853 1.00 92.50 428 ILE A N 1
ATOM 3398 C CA . ILE A 1 428 ? -13.370 8.154 1.476 1.00 92.50 428 ILE A CA 1
ATOM 3399 C C . ILE A 1 428 ? -14.477 7.740 2.448 1.00 92.50 428 ILE A C 1
ATOM 3401 O O . ILE A 1 428 ? -14.205 7.461 3.612 1.00 92.50 428 ILE A O 1
ATOM 3405 N N . ALA A 1 429 ? -15.722 7.688 1.981 1.00 92.75 429 ALA A N 1
ATOM 3406 C CA . ALA A 1 429 ? -16.882 7.375 2.811 1.00 92.75 429 ALA A CA 1
ATOM 3407 C C . ALA A 1 429 ? -16.922 5.896 3.227 1.00 92.75 429 ALA A C 1
ATOM 3409 O O . ALA A 1 429 ? -17.168 5.573 4.392 1.00 92.75 429 ALA A O 1
ATOM 3410 N N . SER A 1 430 ? -16.681 4.993 2.274 1.00 93.94 430 SER A N 1
ATOM 3411 C CA . SER A 1 430 ? -16.707 3.546 2.503 1.00 93.94 430 SER A CA 1
ATOM 3412 C C . SER A 1 430 ? -15.821 2.789 1.520 1.00 93.94 430 SER A C 1
ATOM 3414 O O . SER A 1 430 ? -15.561 3.264 0.412 1.00 93.94 430 SER A O 1
ATOM 3416 N N . ARG A 1 431 ? -15.375 1.611 1.963 1.00 94.25 431 ARG A N 1
ATOM 3417 C CA . ARG A 1 431 ? -14.547 0.656 1.218 1.00 94.25 431 ARG A CA 1
ATOM 3418 C C . ARG A 1 431 ? -15.254 -0.684 1.098 1.00 94.25 431 ARG A C 1
ATOM 3420 O O . ARG A 1 431 ? -16.121 -0.991 1.915 1.00 94.25 431 ARG A O 1
ATOM 3427 N N . VAL A 1 432 ? -14.857 -1.505 0.134 1.00 94.06 432 VAL A N 1
ATOM 3428 C CA . VAL A 1 432 ? -15.383 -2.868 -0.016 1.00 94.06 432 VAL A CA 1
ATOM 3429 C C . VAL A 1 432 ? -14.355 -3.870 0.500 1.00 94.06 432 VAL A C 1
ATOM 3431 O O . VAL A 1 432 ? -13.230 -3.944 0.009 1.00 94.06 432 VAL A O 1
ATOM 3434 N N . SER A 1 433 ? -14.735 -4.675 1.493 1.00 93.31 433 SER A N 1
ATOM 3435 C CA . SER A 1 433 ? -13.806 -5.617 2.112 1.00 93.31 433 SER A CA 1
ATOM 3436 C C . SER A 1 433 ? -13.327 -6.676 1.115 1.00 93.31 433 SER A C 1
ATOM 3438 O O . SER A 1 433 ? -14.115 -7.415 0.519 1.00 93.31 433 SER A O 1
ATOM 3440 N N . THR A 1 434 ? -12.008 -6.801 0.962 1.00 91.12 434 THR A N 1
ATOM 3441 C CA . THR A 1 434 ? -11.383 -7.778 0.055 1.00 91.12 434 THR A CA 1
ATOM 3442 C C . THR A 1 434 ? -11.386 -9.202 0.607 1.00 91.12 434 THR A C 1
ATOM 3444 O O . THR A 1 434 ? -11.170 -10.144 -0.155 1.00 91.12 434 THR A O 1
ATOM 3447 N N . ARG A 1 435 ? -11.634 -9.372 1.913 1.00 92.69 435 ARG A N 1
ATOM 3448 C CA . ARG A 1 435 ? -11.631 -10.655 2.632 1.00 92.69 435 ARG A CA 1
ATOM 3449 C C . ARG A 1 435 ? -12.710 -10.691 3.709 1.00 92.69 435 ARG A C 1
ATOM 3451 O O . ARG A 1 435 ? -13.181 -9.653 4.166 1.00 92.69 435 ARG A O 1
ATOM 3458 N N . THR A 1 436 ? -13.069 -11.889 4.142 1.00 95.69 436 THR A N 1
ATOM 3459 C CA . THR A 1 436 ? -13.843 -12.084 5.368 1.00 95.69 436 THR A CA 1
ATOM 3460 C C . THR A 1 436 ? -12.882 -12.026 6.547 1.00 95.69 436 THR A C 1
ATOM 3462 O O . THR A 1 436 ? -11.889 -12.752 6.561 1.00 95.69 436 THR A O 1
ATOM 3465 N N . TYR A 1 437 ? -13.161 -11.179 7.536 1.00 95.25 437 TYR A N 1
ATOM 3466 C CA . TYR A 1 437 ? -12.365 -11.070 8.760 1.00 95.25 437 TYR A CA 1
ATOM 3467 C C . TYR A 1 437 ? -13.161 -11.588 9.950 1.00 95.25 437 TYR A C 1
ATOM 3469 O O . TYR A 1 437 ? -14.379 -11.411 10.026 1.00 95.25 437 TYR A O 1
ATOM 3477 N N . GLY A 1 438 ? -12.466 -12.209 10.897 1.00 95.88 438 GLY A N 1
ATOM 3478 C CA . GLY A 1 438 ? -13.082 -12.785 12.081 1.00 95.88 438 GLY A CA 1
ATOM 3479 C C . GLY A 1 438 ? -12.128 -12.911 13.256 1.00 95.88 438 GLY A C 1
ATOM 3480 O O . GLY A 1 438 ? -10.926 -12.660 13.144 1.00 95.88 438 GLY A O 1
ATOM 3481 N N . VAL A 1 439 ? -12.684 -13.304 14.396 1.00 96.56 439 VAL A N 1
ATOM 3482 C CA . VAL A 1 439 ? -11.932 -13.612 15.619 1.00 96.56 439 VAL A CA 1
ATOM 3483 C C . VAL A 1 439 ? -12.199 -15.036 16.070 1.00 96.56 439 VAL A C 1
ATOM 3485 O O . VAL A 1 439 ? -13.299 -15.557 15.886 1.00 96.56 439 VAL A O 1
ATOM 3488 N N . SER A 1 440 ? -11.193 -15.652 16.689 1.00 96.62 440 SER A N 1
ATOM 3489 C CA . SER A 1 440 ? -11.392 -16.924 17.381 1.00 96.62 440 SER A CA 1
ATOM 3490 C C . SER A 1 440 ? -12.255 -16.716 18.619 1.00 96.62 440 SER A C 1
ATOM 3492 O O . SER A 1 440 ? -11.992 -15.808 19.412 1.00 96.62 440 SER A O 1
ATOM 3494 N N . ILE A 1 441 ? -13.270 -17.561 18.784 1.00 95.62 441 ILE A N 1
ATOM 3495 C CA . ILE A 1 441 ? -14.119 -17.573 19.973 1.00 95.62 441 ILE A CA 1
ATOM 3496 C C . ILE A 1 441 ? -14.252 -18.982 20.540 1.00 95.62 441 ILE A C 1
ATOM 3498 O O . ILE A 1 441 ? -14.115 -19.981 19.833 1.00 95.62 441 ILE A O 1
ATOM 3502 N N . ASN A 1 442 ? -14.614 -19.029 21.817 1.00 94.44 442 ASN A N 1
ATOM 3503 C CA . ASN A 1 442 ? -15.174 -20.211 22.448 1.00 94.44 442 ASN A CA 1
ATOM 3504 C C . ASN A 1 442 ? -16.631 -19.908 22.807 1.00 94.44 442 ASN A C 1
ATOM 3506 O O . ASN A 1 442 ? -16.937 -18.816 23.288 1.00 94.44 442 ASN A O 1
ATOM 3510 N N . CYS A 1 443 ? -17.533 -20.861 22.605 1.00 92.06 443 CYS A N 1
ATOM 3511 C CA . CYS A 1 443 ? -18.931 -20.718 23.014 1.00 92.06 443 CYS A CA 1
ATOM 3512 C C . CYS A 1 443 ? -19.468 -22.034 23.580 1.00 92.06 443 CYS A C 1
ATOM 3514 O O . CYS A 1 443 ? -18.798 -23.065 23.514 1.00 92.06 443 CYS A O 1
ATOM 3516 N N . LYS A 1 444 ? -20.668 -22.009 24.168 1.00 93.44 444 LYS A N 1
ATOM 3517 C CA . LYS A 1 444 ? -21.317 -23.216 24.694 1.00 93.44 444 LYS A CA 1
ATOM 3518 C C . LYS A 1 444 ? -21.372 -24.299 23.613 1.00 93.44 444 LYS A C 1
ATOM 3520 O O . LYS A 1 444 ? -21.763 -24.020 22.484 1.00 93.44 444 LYS A O 1
ATOM 3525 N N . PHE A 1 445 ? -20.982 -25.524 23.957 1.00 95.94 445 PHE A N 1
ATOM 3526 C CA . PHE A 1 445 ? -21.007 -26.620 22.995 1.00 95.94 445 PHE A CA 1
ATOM 3527 C C . PHE A 1 445 ? -22.452 -26.993 22.637 1.00 95.94 445 PHE A C 1
ATOM 3529 O O . PHE A 1 445 ? -23.268 -27.221 23.533 1.00 95.94 445 PHE A O 1
ATOM 3536 N N . ASP A 1 446 ? -22.742 -27.085 21.341 1.00 94.81 446 ASP A N 1
ATOM 3537 C CA . ASP A 1 446 ? -24.006 -27.547 20.789 1.00 94.81 446 ASP A CA 1
ATOM 3538 C C . ASP A 1 446 ? -23.712 -28.715 19.827 1.00 94.81 446 ASP A C 1
ATOM 3540 O O . ASP A 1 446 ? -23.114 -28.495 18.770 1.00 94.81 446 ASP A O 1
ATOM 3544 N N . PRO A 1 447 ? -24.098 -29.957 20.175 1.00 94.12 447 PRO A N 1
ATOM 3545 C CA . PRO A 1 447 ? -23.826 -31.133 19.351 1.00 94.12 447 PRO A CA 1
ATOM 3546 C C . PRO A 1 447 ? -24.554 -31.126 18.000 1.00 94.12 447 PRO A C 1
ATOM 3548 O O . PRO A 1 447 ? -24.207 -31.934 17.143 1.00 94.12 447 PRO A O 1
ATOM 3551 N N . ALA A 1 448 ? -25.562 -30.267 17.799 1.00 94.88 448 ALA A N 1
ATOM 3552 C CA . ALA A 1 448 ? -26.287 -30.185 16.534 1.00 94.88 448 ALA A CA 1
ATOM 3553 C C . ALA A 1 448 ? -25.497 -29.452 15.439 1.00 94.88 448 ALA A C 1
ATOM 3555 O O . ALA A 1 448 ? -25.748 -29.681 14.257 1.00 94.88 448 ALA A O 1
ATOM 3556 N N . ILE A 1 449 ? -24.564 -28.573 15.824 1.00 94.06 449 ILE A N 1
ATOM 3557 C CA . ILE A 1 449 ? -23.844 -27.696 14.888 1.00 94.06 449 ILE A CA 1
ATOM 3558 C C . ILE A 1 449 ? -22.323 -27.736 15.046 1.00 94.06 449 ILE A C 1
ATOM 3560 O O . ILE A 1 449 ? -21.616 -27.397 14.101 1.00 94.06 449 ILE A O 1
ATOM 3564 N N . HIS A 1 450 ? -21.799 -28.137 16.208 1.00 95.88 450 HIS A N 1
ATOM 3565 C CA . HIS A 1 450 ? -20.362 -28.128 16.461 1.00 95.88 450 HIS A CA 1
ATOM 3566 C C . HIS A 1 450 ? -19.707 -29.494 16.236 1.00 95.88 450 HIS A C 1
ATOM 3568 O O . HIS A 1 450 ? -20.231 -30.532 16.641 1.00 95.88 450 HIS A O 1
ATOM 3574 N N . ASP A 1 451 ? -18.492 -29.483 15.680 1.00 94.56 451 ASP A N 1
ATOM 3575 C CA . ASP A 1 451 ? -17.621 -30.653 15.613 1.00 94.56 451 ASP A CA 1
ATOM 3576 C C . ASP A 1 451 ? -17.299 -31.171 17.025 1.00 94.56 451 ASP A C 1
ATOM 3578 O O . ASP A 1 451 ? -16.693 -30.485 17.855 1.00 94.56 451 ASP A O 1
ATOM 3582 N N . LEU A 1 452 ? -17.660 -32.429 17.280 1.00 94.50 452 LEU A N 1
ATOM 3583 C CA . LEU A 1 452 ? -17.374 -33.148 18.522 1.00 94.50 452 LEU A CA 1
ATOM 3584 C C . LEU A 1 452 ? -15.880 -33.134 18.884 1.00 94.50 452 LEU A C 1
ATOM 3586 O O . LEU A 1 452 ? -15.536 -33.094 20.064 1.00 94.50 452 LEU A O 1
ATOM 3590 N N . LYS A 1 453 ? -14.970 -33.097 17.902 1.00 95.69 453 LYS A N 1
ATOM 3591 C CA . LYS A 1 453 ? -13.515 -33.028 18.144 1.00 95.69 453 LYS A CA 1
ATOM 3592 C C . LYS A 1 453 ? -13.076 -31.701 18.773 1.00 95.69 453 LYS A C 1
ATOM 3594 O O . LYS A 1 453 ? -12.013 -31.624 19.401 1.00 95.69 453 LYS A O 1
ATOM 3599 N N . LYS A 1 454 ? -13.888 -30.652 18.630 1.00 95.69 454 LYS A N 1
ATOM 3600 C CA . LYS A 1 454 ? -13.651 -29.303 19.165 1.00 95.69 454 LYS A CA 1
ATOM 3601 C C . LYS A 1 454 ? -14.292 -29.086 20.537 1.00 95.69 454 LYS A C 1
ATOM 3603 O O . LYS A 1 454 ? -14.134 -28.016 21.123 1.00 95.69 454 LYS A O 1
ATOM 3608 N N . GLN A 1 455 ? -14.964 -30.100 21.081 1.00 96.38 455 GLN A N 1
ATOM 3609 C CA . GLN A 1 455 ? -15.521 -30.070 22.428 1.00 96.38 455 GLN A CA 1
ATOM 3610 C C . GLN A 1 455 ? -14.411 -30.012 23.484 1.00 96.38 455 GLN A C 1
ATOM 3612 O O . GLN A 1 455 ? -13.425 -30.754 23.434 1.00 96.38 455 GLN A O 1
ATOM 3617 N N . ARG A 1 456 ? -14.575 -29.135 24.469 1.00 96.31 456 ARG A N 1
ATOM 3618 C CA . ARG A 1 456 ? -13.711 -28.987 25.640 1.00 96.31 456 ARG A CA 1
ATOM 3619 C C . ARG A 1 456 ? -14.570 -28.839 26.890 1.00 96.31 456 ARG A C 1
ATOM 3621 O O . ARG A 1 456 ? -15.750 -28.503 26.812 1.00 96.31 456 ARG A O 1
ATOM 3628 N N . ILE A 1 457 ? -13.964 -29.109 28.040 1.00 95.38 457 ILE A N 1
ATOM 3629 C CA . ILE A 1 457 ? -14.608 -29.025 29.350 1.00 95.38 457 ILE A CA 1
ATOM 3630 C C . ILE A 1 457 ? -13.770 -28.085 30.213 1.00 95.38 457 ILE A C 1
ATOM 3632 O O . ILE A 1 457 ? -12.551 -28.244 30.303 1.00 95.38 457 ILE A O 1
ATOM 3636 N N . SER A 1 458 ? -14.423 -27.098 30.819 1.00 91.56 458 SER A N 1
ATOM 3637 C CA . SER A 1 458 ? -13.812 -26.177 31.772 1.00 91.56 458 SER A CA 1
ATOM 3638 C C . SER A 1 458 ? -13.273 -26.936 32.976 1.00 91.56 458 SER A C 1
ATOM 3640 O O . SER A 1 458 ? -13.946 -27.800 33.543 1.00 91.56 458 SER A O 1
ATOM 3642 N N . LYS A 1 459 ? -12.061 -26.568 33.394 1.00 85.75 459 LYS A N 1
ATOM 3643 C CA . LYS A 1 459 ? -11.407 -27.156 34.570 1.00 85.75 459 LYS A CA 1
ATOM 3644 C C . LYS A 1 459 ? -12.025 -26.687 35.888 1.00 85.75 459 LYS A C 1
ATOM 3646 O O . LYS A 1 459 ? -11.845 -27.363 36.894 1.00 85.75 459 LYS A O 1
ATOM 3651 N N . ALA A 1 460 ? -12.714 -25.546 35.884 1.00 87.06 460 ALA A N 1
ATOM 3652 C CA . ALA A 1 460 ? -13.238 -24.921 37.091 1.00 87.06 460 ALA A CA 1
ATOM 3653 C C . ALA A 1 460 ? -14.576 -25.526 37.542 1.00 87.06 460 ALA A C 1
ATOM 3655 O O . ALA A 1 460 ? -14.793 -25.702 38.737 1.00 87.06 460 ALA A O 1
ATOM 3656 N N . ASP A 1 461 ? -15.478 -25.836 36.606 1.00 87.50 461 ASP A N 1
ATOM 3657 C CA . ASP A 1 461 ? -16.863 -26.202 36.947 1.00 87.50 461 ASP A CA 1
ATOM 3658 C C . ASP A 1 461 ? -17.551 -27.153 35.953 1.00 87.50 461 ASP A C 1
ATOM 3660 O O . ASP A 1 461 ? -18.768 -27.330 35.996 1.00 87.50 461 ASP A O 1
ATOM 3664 N N . GLY A 1 462 ? -16.796 -27.771 35.040 1.00 89.56 462 GLY A N 1
ATOM 3665 C CA . GLY A 1 462 ? -17.351 -28.731 34.086 1.00 89.56 462 GLY A CA 1
ATOM 3666 C C . GLY A 1 462 ? -18.154 -28.110 32.937 1.00 89.56 462 GLY A C 1
ATOM 3667 O O . GLY A 1 462 ? -18.773 -28.848 32.169 1.00 89.56 462 GLY A O 1
ATOM 3668 N N . TYR A 1 463 ? -18.145 -26.781 32.771 1.00 91.50 463 TYR A N 1
ATOM 3669 C CA . TYR A 1 463 ? -18.779 -26.115 31.631 1.00 91.50 463 TYR A CA 1
ATOM 3670 C C . TYR A 1 463 ? -18.235 -26.632 30.290 1.00 91.50 463 TYR A C 1
ATOM 3672 O O . TYR A 1 463 ? -17.034 -26.572 30.029 1.00 91.50 463 TYR A O 1
ATOM 3680 N N . ILE A 1 464 ? -19.122 -27.121 29.420 1.00 95.75 464 ILE A N 1
ATOM 3681 C CA . ILE A 1 464 ? -18.759 -27.702 28.123 1.00 95.75 464 ILE A CA 1
ATOM 3682 C C . ILE A 1 464 ? -18.840 -26.632 27.030 1.00 95.75 464 ILE A C 1
ATOM 3684 O O . ILE A 1 464 ? -19.897 -26.035 26.800 1.00 95.75 464 ILE A O 1
ATOM 3688 N N . TYR A 1 465 ? -17.739 -26.424 26.313 1.00 95.00 465 TYR A N 1
ATOM 3689 C CA . TYR A 1 465 ? -17.627 -25.417 25.260 1.00 95.00 465 TYR A CA 1
ATOM 3690 C C . TYR A 1 465 ? -17.003 -25.976 23.979 1.00 95.00 465 TYR A C 1
ATOM 3692 O O . TYR A 1 465 ? -16.280 -26.970 24.003 1.00 95.00 465 TYR A O 1
ATOM 3700 N N . CYS A 1 466 ? -17.310 -25.348 22.847 1.00 96.69 466 CYS A N 1
ATOM 3701 C CA . CYS A 1 466 ? -16.608 -25.551 21.586 1.00 96.69 466 CYS A CA 1
ATOM 3702 C C . CYS A 1 466 ? -15.477 -24.532 21.478 1.00 96.69 466 CYS A C 1
ATOM 3704 O O . CYS A 1 466 ? -15.666 -23.367 21.836 1.00 96.69 466 CYS A O 1
ATOM 3706 N N . THR A 1 467 ? -14.325 -24.966 20.978 1.00 95.94 467 THR A N 1
ATOM 3707 C CA . THR A 1 467 ? -13.174 -24.100 20.701 1.00 95.94 467 THR A CA 1
ATOM 3708 C C . THR A 1 467 ? -12.905 -23.977 19.202 1.00 95.94 467 THR A C 1
ATOM 3710 O O . THR A 1 467 ? -13.581 -24.618 18.397 1.00 95.94 467 THR A O 1
ATOM 3713 N N . ASP A 1 468 ? -11.933 -23.140 18.837 1.00 95.81 468 ASP A N 1
ATOM 3714 C CA . ASP A 1 468 ? -11.487 -22.892 17.461 1.00 95.81 468 ASP A CA 1
ATOM 3715 C C . ASP A 1 468 ? -12.579 -22.367 16.509 1.00 95.81 468 ASP A C 1
ATOM 3717 O O . ASP A 1 468 ? -12.448 -22.481 15.293 1.00 95.81 468 ASP A O 1
ATOM 3721 N N . LEU A 1 469 ? -13.655 -21.770 17.025 1.00 97.19 469 LEU A N 1
ATOM 3722 C CA . LEU A 1 469 ? -14.703 -21.202 16.177 1.00 97.19 469 LEU A CA 1
ATOM 3723 C C . LEU A 1 469 ? -14.241 -19.880 15.566 1.00 97.19 469 LEU A C 1
ATOM 3725 O O . LEU A 1 469 ? -13.649 -19.043 16.249 1.00 97.19 469 LEU A O 1
ATOM 3729 N N . PHE A 1 470 ? -14.562 -19.672 14.294 1.00 97.56 470 PHE A N 1
ATOM 3730 C CA . PHE A 1 470 ? -14.357 -18.419 13.584 1.00 97.56 470 PHE A CA 1
ATOM 3731 C C . PHE A 1 470 ? -15.635 -17.577 13.658 1.00 97.56 470 PHE A C 1
ATOM 3733 O O . PHE A 1 470 ? -16.624 -17.835 12.974 1.00 97.56 470 PHE A O 1
ATOM 3740 N N . LYS A 1 471 ? -15.628 -16.528 14.486 1.00 96.00 471 LYS A N 1
ATOM 3741 C CA . LYS A 1 471 ? -16.712 -15.541 14.497 1.00 96.00 471 LYS A CA 1
ATOM 3742 C C . LYS A 1 471 ? -16.442 -14.501 13.418 1.00 96.00 471 LYS A C 1
ATOM 3744 O O . LYS A 1 471 ? -15.578 -13.641 13.603 1.00 96.00 471 LYS A O 1
ATOM 3749 N N . LYS A 1 472 ? -17.198 -14.558 12.319 1.00 95.94 472 LYS A N 1
ATOM 3750 C CA . LYS A 1 472 ? -17.202 -13.517 11.281 1.00 95.94 472 LYS A CA 1
ATOM 3751 C C . LYS A 1 472 ? -17.529 -12.148 11.896 1.00 95.94 472 LYS A C 1
ATOM 3753 O O . LYS A 1 472 ? -18.493 -12.014 12.647 1.00 95.94 472 LYS A O 1
ATOM 3758 N N . LEU A 1 473 ? -16.721 -11.149 11.547 1.00 94.06 473 LEU A N 1
ATOM 3759 C CA . LEU A 1 473 ? -16.881 -9.743 11.926 1.00 94.06 473 LEU A CA 1
ATOM 3760 C C . LEU A 1 473 ? -17.273 -8.878 10.720 1.00 94.06 473 LEU A C 1
ATOM 3762 O O . LEU A 1 473 ? -18.131 -8.018 10.838 1.00 94.06 473 LEU A O 1
ATOM 3766 N N . VAL A 1 474 ? -16.670 -9.124 9.555 1.00 94.31 474 VAL A N 1
ATOM 3767 C CA . VAL A 1 474 ? -17.035 -8.498 8.271 1.00 94.31 474 VAL A CA 1
ATOM 3768 C C . VAL A 1 474 ? -16.825 -9.517 7.153 1.00 94.31 474 VAL A C 1
ATOM 3770 O O . VAL A 1 474 ? -15.900 -10.329 7.225 1.00 94.31 474 VAL A O 1
ATOM 3773 N N . GLY A 1 475 ? -17.699 -9.531 6.147 1.00 94.94 475 GLY A N 1
ATOM 3774 C CA . GLY A 1 475 ? -17.630 -10.442 5.001 1.00 94.94 475 GLY A CA 1
ATOM 3775 C C . GLY A 1 475 ? -16.824 -9.904 3.828 1.00 94.94 475 GLY A C 1
ATOM 3776 O O . GLY A 1 475 ? -16.700 -8.697 3.642 1.00 94.94 475 GLY A O 1
ATOM 3777 N N . ILE A 1 476 ? -16.320 -10.804 2.985 1.00 94.69 476 ILE A N 1
ATOM 3778 C CA . ILE A 1 476 ? -15.809 -10.418 1.669 1.00 94.69 476 ILE A CA 1
ATOM 3779 C C . ILE A 1 476 ? -16.929 -9.768 0.837 1.00 94.69 476 ILE A C 1
ATOM 3781 O O . ILE A 1 476 ? -18.084 -10.193 0.873 1.00 94.69 476 ILE A O 1
ATOM 3785 N N . ASN A 1 477 ? -16.581 -8.725 0.083 1.00 93.38 477 ASN A N 1
ATOM 3786 C CA . ASN A 1 477 ? -17.494 -7.859 -0.675 1.00 93.38 477 ASN A CA 1
ATOM 3787 C C . ASN A 1 477 ? -18.468 -7.021 0.177 1.00 93.38 477 ASN A C 1
ATOM 3789 O O . ASN A 1 477 ? -19.338 -6.353 -0.377 1.00 93.38 477 ASN A O 1
ATOM 3793 N N . GLU A 1 478 ? -18.338 -7.026 1.504 1.00 94.00 478 GLU A N 1
ATOM 3794 C CA . GLU A 1 478 ? -19.151 -6.179 2.373 1.00 94.00 478 GLU A CA 1
ATOM 3795 C C . GLU A 1 478 ? -18.636 -4.733 2.348 1.00 94.00 478 GLU A C 1
ATOM 3797 O O . GLU A 1 478 ? -17.430 -4.488 2.431 1.00 94.00 478 GLU A O 1
ATOM 3802 N N . SER A 1 479 ? -19.553 -3.773 2.216 1.00 94.12 479 SER A N 1
ATOM 3803 C CA . SER A 1 479 ? -19.241 -2.342 2.263 1.00 94.12 479 SER A CA 1
ATOM 3804 C C . SER A 1 479 ? -19.063 -1.901 3.714 1.00 94.12 479 SER A C 1
ATOM 3806 O O . SER A 1 479 ? -19.985 -2.036 4.512 1.00 94.12 479 SER A O 1
ATOM 3808 N N . VAL A 1 480 ? -17.912 -1.318 4.040 1.00 92.75 480 VAL A N 1
ATOM 3809 C CA . VAL A 1 480 ? -17.560 -0.838 5.382 1.00 92.75 480 VAL A CA 1
ATOM 3810 C C . VAL A 1 480 ? -17.348 0.670 5.388 1.00 92.75 480 VAL A C 1
ATOM 3812 O O . VAL A 1 480 ? -16.507 1.198 4.658 1.00 92.75 480 VAL A O 1
ATOM 3815 N N . ASN A 1 481 ? -18.098 1.383 6.228 1.00 91.12 481 ASN A N 1
ATOM 3816 C CA . ASN A 1 481 ? -17.959 2.831 6.370 1.00 91.12 481 ASN A CA 1
ATOM 3817 C C . ASN A 1 481 ? -16.713 3.191 7.188 1.00 91.12 481 ASN A C 1
ATOM 3819 O O . ASN A 1 481 ? -16.402 2.548 8.191 1.00 91.12 481 ASN A O 1
ATOM 3823 N N . ILE A 1 482 ? -16.016 4.264 6.805 1.00 85.69 482 ILE A N 1
ATOM 3824 C CA . ILE A 1 482 ? -14.774 4.682 7.480 1.00 85.69 482 ILE A CA 1
ATOM 3825 C C . ILE A 1 482 ? -15.002 5.157 8.924 1.00 85.69 482 ILE A C 1
ATOM 3827 O O . ILE A 1 482 ? -14.137 4.994 9.786 1.00 85.69 482 ILE A O 1
ATOM 3831 N N . ASN A 1 483 ? -16.176 5.734 9.188 1.00 80.00 483 ASN A N 1
ATOM 3832 C CA . ASN A 1 483 ? -16.534 6.317 10.483 1.00 80.00 483 ASN A CA 1
ATOM 3833 C C . ASN A 1 483 ? -17.274 5.336 11.401 1.00 80.00 483 ASN A C 1
ATOM 3835 O O . ASN A 1 483 ? -17.476 5.638 12.576 1.00 80.00 483 ASN A O 1
ATOM 3839 N N . GLU A 1 484 ? -17.674 4.177 10.882 1.00 85.25 484 GLU A N 1
ATOM 3840 C CA . GLU A 1 484 ? -18.441 3.191 11.631 1.00 85.25 484 GLU A CA 1
ATOM 3841 C C . GLU A 1 484 ? -17.540 2.392 12.575 1.00 85.25 484 GLU A C 1
ATOM 3843 O O . GLU A 1 484 ? -16.426 1.982 12.231 1.00 85.25 484 GLU A O 1
ATOM 3848 N N . VAL A 1 485 ? -18.033 2.198 13.797 1.00 87.00 485 VAL A N 1
ATOM 3849 C CA . VAL A 1 485 ? -17.391 1.375 14.819 1.00 87.00 485 VAL A CA 1
ATOM 3850 C C . VAL A 1 485 ? -18.314 0.207 15.101 1.00 87.00 485 VAL A C 1
ATOM 3852 O O . VAL A 1 485 ? -19.423 0.393 15.594 1.00 87.00 485 VAL A O 1
ATOM 3855 N N . ALA A 1 486 ? -17.859 -0.997 14.777 1.00 85.81 486 ALA A N 1
ATOM 3856 C CA . ALA A 1 486 ? -18.575 -2.212 15.108 1.00 85.81 486 ALA A CA 1
ATOM 3857 C C . ALA A 1 486 ? -18.260 -2.600 16.557 1.00 85.81 486 ALA A C 1
ATOM 3859 O O . ALA A 1 486 ? -17.090 -2.709 16.934 1.00 85.81 486 ALA A O 1
ATOM 3860 N N . HIS A 1 487 ? -19.307 -2.802 17.353 1.00 88.00 487 HIS A N 1
ATOM 3861 C CA . HIS A 1 487 ? -19.213 -3.145 18.768 1.00 88.00 487 HIS A CA 1
ATOM 3862 C C . HIS A 1 487 ? -19.527 -4.626 18.973 1.00 88.00 487 HIS A C 1
ATOM 3864 O O . HIS A 1 487 ? -20.598 -5.102 18.593 1.00 88.00 487 HIS A O 1
ATOM 3870 N N . TYR A 1 488 ? -18.609 -5.345 19.610 1.00 88.31 488 TYR A N 1
ATOM 3871 C CA . TYR A 1 488 ? -18.768 -6.757 19.934 1.00 88.31 488 TYR A CA 1
ATOM 3872 C C . TYR A 1 488 ? -18.560 -6.986 21.424 1.00 88.31 488 TYR A C 1
ATOM 3874 O O . TYR A 1 488 ? -17.618 -6.463 22.012 1.00 88.31 488 TYR A O 1
ATOM 3882 N N . PHE A 1 489 ? -19.417 -7.809 22.018 1.00 88.56 489 PHE A N 1
ATOM 3883 C CA . PHE A 1 489 ? -19.352 -8.153 23.432 1.00 88.56 489 PHE A CA 1
ATOM 3884 C C . PHE A 1 489 ? -19.003 -9.628 23.593 1.00 88.56 489 PHE A C 1
ATOM 3886 O O . PHE A 1 489 ? -19.544 -10.491 22.893 1.00 88.56 489 PHE A O 1
ATOM 3893 N N . PHE A 1 490 ? -18.074 -9.903 24.501 1.00 91.44 490 PHE A N 1
ATOM 3894 C CA . PHE A 1 490 ? -17.568 -11.238 24.787 1.00 91.44 490 PHE A CA 1
ATOM 3895 C C . PHE A 1 490 ? -17.514 -11.490 26.287 1.00 91.44 490 PHE A C 1
ATOM 3897 O O . PHE A 1 490 ? -17.481 -10.565 27.096 1.00 91.44 490 PHE A O 1
ATOM 3904 N N . ASN A 1 491 ? -17.445 -12.766 26.644 1.00 89.81 491 ASN A N 1
ATOM 3905 C CA . ASN A 1 491 ? -17.291 -13.224 28.014 1.00 89.81 491 ASN A CA 1
ATOM 3906 C C . ASN A 1 491 ? -16.103 -14.188 28.107 1.00 89.81 491 ASN A C 1
ATOM 3908 O O . ASN A 1 491 ? -15.804 -14.886 27.129 1.00 89.81 491 ASN A O 1
ATOM 3912 N N . PRO A 1 492 ? -15.417 -14.257 29.259 1.00 91.50 492 PRO A N 1
ATOM 3913 C CA . PRO A 1 492 ? -14.331 -15.203 29.439 1.00 91.50 492 PRO A CA 1
ATOM 3914 C C . PRO A 1 492 ? -14.857 -16.644 29.419 1.00 91.50 492 PRO A C 1
ATOM 3916 O O . PRO A 1 492 ? -15.986 -16.935 29.821 1.00 91.50 492 PRO A O 1
ATOM 3919 N N . THR A 1 493 ? -14.016 -17.559 28.937 1.00 91.25 493 THR A N 1
ATOM 3920 C CA . THR A 1 493 ? -14.350 -18.989 28.856 1.00 91.25 493 THR A CA 1
ATOM 3921 C C . THR A 1 493 ? -14.231 -19.662 30.217 1.00 91.25 493 THR A C 1
ATOM 3923 O O . THR A 1 493 ? -15.003 -20.569 30.514 1.00 91.25 493 THR A O 1
ATOM 3926 N N . GLU A 1 494 ? -13.295 -19.207 31.052 1.00 91.81 494 GLU A N 1
ATOM 3927 C CA . GLU A 1 494 ? -13.109 -19.684 32.424 1.00 91.81 494 GLU A CA 1
ATOM 3928 C C . GLU A 1 494 ? -13.557 -18.607 33.430 1.00 91.81 494 GLU A C 1
ATOM 3930 O O . GLU A 1 494 ? -13.391 -17.407 33.175 1.00 91.81 494 GLU A O 1
ATOM 3935 N N . PRO A 1 495 ? -14.152 -18.987 34.574 1.00 89.31 495 PRO A N 1
ATOM 3936 C CA . PRO A 1 495 ? -14.687 -18.021 35.527 1.00 89.31 495 PRO A CA 1
ATOM 3937 C C . PRO A 1 495 ? -13.567 -17.219 36.200 1.00 89.31 495 PRO A C 1
ATOM 3939 O O . PRO A 1 495 ? -13.731 -16.029 36.441 1.00 89.31 495 PRO A O 1
ATOM 3942 N N . ASP A 1 496 ? -12.410 -17.834 36.416 1.00 88.38 496 ASP A N 1
ATOM 3943 C CA . ASP A 1 496 ? -11.216 -17.274 37.049 1.00 88.38 496 ASP A CA 1
ATOM 3944 C C . ASP A 1 496 ? -10.177 -16.740 36.045 1.00 88.38 496 ASP A C 1
ATOM 3946 O O . ASP A 1 496 ? -9.079 -16.356 36.446 1.00 88.38 496 ASP A O 1
ATOM 3950 N N . GLN A 1 497 ? -10.519 -16.684 34.751 1.00 89.44 497 GLN A N 1
ATOM 3951 C CA . GLN A 1 497 ? -9.637 -16.228 33.673 1.00 89.44 497 GLN A CA 1
ATOM 3952 C C . GLN A 1 497 ? -9.093 -14.813 33.939 1.00 89.44 497 GLN A C 1
ATOM 3954 O O . GLN A 1 497 ? -9.876 -13.875 34.045 1.00 89.44 497 GLN A O 1
ATOM 3959 N N . GLU A 1 498 ? -7.772 -14.643 33.995 1.00 89.38 498 GLU A N 1
ATOM 3960 C CA . GLU A 1 498 ? -7.120 -13.358 34.328 1.00 89.38 498 GLU A CA 1
ATOM 3961 C C . GLU A 1 498 ? -6.799 -12.482 33.113 1.00 89.38 498 GLU A C 1
ATOM 3963 O O . GLU A 1 498 ? -6.395 -11.330 33.250 1.00 89.38 498 GLU A O 1
ATOM 3968 N N . SER A 1 499 ? -6.935 -13.020 31.904 1.00 90.88 499 SER A N 1
ATOM 3969 C CA . SER A 1 499 ? -6.756 -12.259 30.669 1.00 90.88 499 SER A CA 1
ATOM 3970 C C . SER A 1 499 ? -7.530 -12.885 29.520 1.00 90.88 499 SER A C 1
ATOM 3972 O O . SER A 1 499 ? -7.690 -14.104 29.452 1.00 90.88 499 SER A O 1
ATOM 3974 N N . ALA A 1 500 ? -8.008 -12.064 28.592 1.00 92.19 500 ALA A N 1
ATOM 3975 C CA . ALA A 1 500 ? -8.648 -12.513 27.364 1.00 92.19 500 ALA A CA 1
ATOM 3976 C C . ALA A 1 500 ? -7.761 -12.215 26.163 1.00 92.19 500 ALA A C 1
ATOM 3978 O O . ALA A 1 500 ? -7.285 -11.096 25.994 1.00 92.19 500 ALA A O 1
ATOM 3979 N N . ARG A 1 501 ? -7.543 -13.220 25.314 1.00 94.44 501 ARG A N 1
ATOM 3980 C CA . ARG A 1 501 ? -6.761 -13.076 24.088 1.00 94.44 501 ARG A CA 1
ATOM 3981 C 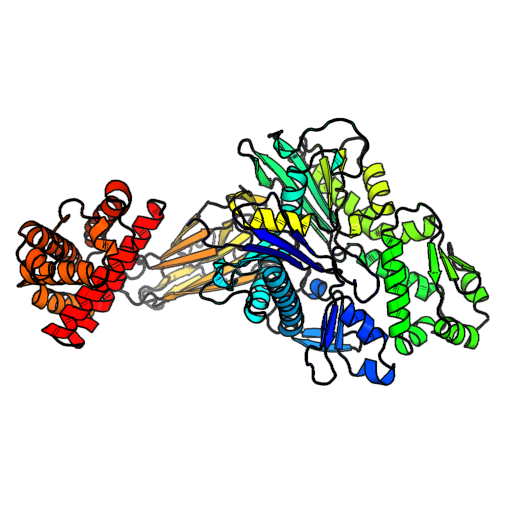C . ARG A 1 501 ? -7.688 -13.101 22.881 1.00 94.44 501 ARG A C 1
ATOM 3983 O O . ARG A 1 501 ? -8.287 -14.132 22.592 1.00 94.44 501 ARG A O 1
ATOM 3990 N N . PHE A 1 502 ? -7.752 -11.995 22.151 1.00 95.38 502 PHE A N 1
ATOM 3991 C CA . PHE A 1 502 ? -8.423 -11.926 20.858 1.00 95.38 502 PHE A CA 1
ATOM 3992 C C . PHE A 1 502 ? -7.420 -12.253 19.759 1.00 95.38 502 PHE A C 1
ATOM 3994 O O . PHE A 1 502 ? -6.457 -11.515 19.564 1.00 95.38 502 PHE A O 1
ATOM 4001 N N . CYS A 1 503 ? -7.633 -13.358 19.047 1.00 96.38 503 CYS A N 1
ATOM 4002 C CA . CYS A 1 503 ? -6.851 -13.736 17.868 1.00 96.38 503 CYS A CA 1
ATOM 4003 C C . CYS A 1 503 ? -7.660 -13.422 16.607 1.00 96.38 503 CYS A C 1
ATOM 4005 O O . CYS A 1 503 ? -8.774 -13.926 16.464 1.00 96.38 503 CYS A O 1
ATOM 4007 N N . PHE A 1 504 ? -7.097 -12.612 15.712 1.00 95.75 504 PHE A N 1
ATOM 4008 C CA . PHE A 1 504 ? -7.732 -12.160 14.475 1.00 95.75 504 PHE A CA 1
ATOM 4009 C C . PHE A 1 504 ? -7.275 -13.002 13.289 1.00 95.75 504 PHE A C 1
ATOM 4011 O O . PHE A 1 504 ? -6.094 -13.337 13.170 1.00 95.75 504 PHE A O 1
ATOM 4018 N N . TYR A 1 505 ? -8.214 -13.286 12.395 1.00 95.81 505 TYR A N 1
ATOM 4019 C CA . TYR A 1 505 ? -8.019 -14.119 11.217 1.00 95.81 505 TYR A CA 1
ATOM 4020 C C . TYR A 1 505 ? -8.717 -13.507 9.999 1.00 95.81 505 TYR A C 1
ATOM 4022 O O . TYR A 1 505 ? -9.662 -12.726 10.147 1.00 95.81 505 TYR A O 1
ATOM 4030 N N . CYS A 1 506 ? -8.294 -13.889 8.796 1.00 94.94 506 CYS A N 1
ATOM 4031 C CA . CYS A 1 506 ? -9.040 -13.616 7.570 1.00 94.94 506 CYS A CA 1
ATOM 4032 C C . CYS A 1 506 ? -9.062 -14.805 6.609 1.00 94.94 506 CYS A C 1
ATOM 4034 O O . CYS A 1 506 ? -8.272 -15.736 6.734 1.00 94.94 506 CYS A O 1
ATOM 4036 N N . THR A 1 507 ? -9.987 -14.768 5.651 1.00 95.44 507 THR A N 1
ATOM 4037 C CA . THR A 1 507 ? -10.139 -15.782 4.603 1.00 95.44 507 THR A CA 1
ATOM 4038 C C . THR A 1 507 ? -10.869 -15.217 3.385 1.00 95.44 507 THR A C 1
ATOM 4040 O O . THR A 1 507 ? -11.515 -14.170 3.459 1.00 95.44 507 THR A O 1
ATOM 4043 N N . GLU A 1 508 ? -10.775 -15.909 2.253 1.00 94.56 508 GLU A N 1
ATOM 4044 C CA . GLU A 1 508 ? -11.543 -15.606 1.037 1.00 94.56 508 GLU A CA 1
ATOM 4045 C C . GLU A 1 508 ? -12.926 -16.278 1.026 1.00 94.56 508 GLU A C 1
ATOM 4047 O O . GLU A 1 508 ? -13.776 -15.923 0.210 1.00 94.56 508 GLU A O 1
ATOM 4052 N N . LYS A 1 509 ? -13.182 -17.208 1.958 1.00 95.12 509 LYS A N 1
ATOM 4053 C CA . LYS A 1 509 ? -14.494 -17.838 2.153 1.00 95.12 509 LYS A CA 1
ATOM 4054 C C . LYS A 1 509 ? -15.495 -16.854 2.763 1.00 95.12 509 LYS A C 1
ATOM 4056 O O . LYS A 1 509 ? -15.151 -16.061 3.640 1.00 95.12 509 LYS A O 1
ATOM 4061 N N . GLN A 1 510 ? -16.755 -16.928 2.344 1.00 93.75 510 GLN A N 1
ATOM 4062 C CA . GLN A 1 510 ? -17.824 -16.087 2.901 1.00 93.75 510 GLN A CA 1
ATOM 4063 C C . GLN A 1 510 ? -18.341 -16.614 4.251 1.00 93.75 510 GLN A C 1
ATOM 4065 O O . GLN A 1 510 ? -18.819 -15.837 5.080 1.00 93.75 510 GLN A O 1
ATOM 4070 N N . ASP A 1 511 ? -18.247 -17.925 4.458 1.00 92.81 511 ASP A N 1
ATOM 4071 C CA . ASP A 1 511 ? -18.995 -18.709 5.441 1.00 92.81 511 ASP A CA 1
ATOM 4072 C C . ASP A 1 511 ? -18.109 -19.661 6.265 1.00 92.81 511 ASP A C 1
ATOM 4074 O O . ASP A 1 511 ? -18.585 -20.685 6.752 1.00 92.81 511 ASP A O 1
ATOM 4078 N N . ALA A 1 512 ? -16.833 -19.311 6.467 1.00 95.44 512 ALA A N 1
ATOM 4079 C CA . ALA A 1 512 ? -15.929 -20.064 7.341 1.00 95.44 512 ALA A CA 1
ATOM 4080 C C . ALA A 1 512 ? -16.487 -20.197 8.772 1.00 95.44 512 ALA A C 1
ATOM 4082 O O . ALA A 1 512 ? -17.006 -19.230 9.335 1.00 95.44 512 ALA A O 1
ATOM 4083 N N . GLN A 1 513 ? -16.351 -21.388 9.356 1.00 95.44 513 GLN A N 1
ATOM 4084 C CA . GLN A 1 513 ? -16.895 -21.760 10.666 1.00 95.44 513 GLN A CA 1
ATOM 4085 C C . GLN A 1 513 ? -15.804 -21.983 11.717 1.00 95.44 513 GLN A C 1
ATOM 4087 O O . GLN A 1 513 ? -15.999 -21.634 12.883 1.00 95.44 513 GLN A O 1
ATOM 4092 N N . TYR A 1 514 ? -14.649 -22.525 11.325 1.00 96.81 514 TYR A N 1
ATOM 4093 C CA . TYR A 1 514 ? -13.543 -22.847 12.237 1.00 96.81 514 TYR A CA 1
ATOM 4094 C C . TYR A 1 514 ? -12.229 -22.227 11.794 1.00 96.81 514 TYR A C 1
ATOM 4096 O O . TYR A 1 514 ? -11.971 -22.168 10.604 1.00 96.81 514 TYR A O 1
ATOM 4104 N N . ILE A 1 515 ? -11.372 -21.822 12.739 1.00 96.81 515 ILE A N 1
ATOM 4105 C CA . ILE A 1 515 ? -10.089 -21.144 12.462 1.00 96.81 515 ILE A CA 1
ATOM 4106 C C . ILE A 1 515 ? -9.011 -22.042 11.838 1.00 96.81 515 ILE A C 1
ATOM 4108 O O . ILE A 1 515 ? -7.988 -21.532 11.390 1.00 96.81 515 ILE A O 1
ATOM 4112 N N . ASP A 1 516 ? -9.203 -23.360 11.840 1.00 95.62 516 ASP A N 1
ATOM 4113 C CA . ASP A 1 516 ? -8.295 -24.343 11.243 1.00 95.62 516 ASP A CA 1
ATOM 4114 C C . ASP A 1 516 ? -8.761 -24.844 9.871 1.00 95.62 516 ASP A C 1
ATOM 4116 O O . ASP A 1 516 ? -8.175 -25.773 9.314 1.00 95.62 516 ASP A O 1
ATOM 4120 N N . GLU A 1 517 ? -9.794 -24.224 9.302 1.00 96.06 517 GLU A N 1
ATOM 4121 C CA . GLU A 1 517 ? -10.178 -24.482 7.924 1.00 96.06 517 GLU A CA 1
ATOM 4122 C C . GLU A 1 517 ? -9.106 -24.043 6.922 1.00 96.06 517 GLU A C 1
ATOM 4124 O O . GLU A 1 517 ? -8.406 -23.041 7.090 1.00 96.06 517 GLU A O 1
ATOM 4129 N N . GLU A 1 518 ? -9.047 -24.761 5.800 1.00 95.19 518 GLU A N 1
ATOM 4130 C CA . GLU A 1 518 ? -8.214 -24.376 4.666 1.00 95.19 518 GLU A CA 1
ATOM 4131 C C . GLU A 1 518 ? -8.561 -22.959 4.180 1.00 95.19 518 GLU A C 1
ATOM 4133 O O . GLU A 1 518 ? -9.738 -22.608 4.023 1.00 95.19 518 GLU A O 1
ATOM 4138 N N . GLY A 1 519 ? -7.524 -22.155 3.932 1.00 93.00 519 GLY A N 1
ATOM 4139 C CA . GLY A 1 519 ? -7.648 -20.773 3.469 1.00 93.00 519 GLY A CA 1
ATOM 4140 C C . GLY A 1 519 ? -7.863 -19.738 4.576 1.00 93.00 519 GLY A C 1
ATOM 4141 O O . GLY A 1 519 ? -8.132 -18.579 4.257 1.00 93.00 519 GLY A O 1
ATOM 4142 N N . ILE A 1 520 ? -7.773 -20.120 5.856 1.00 95.44 520 ILE A N 1
ATOM 4143 C CA . ILE A 1 520 ? -7.723 -19.166 6.968 1.00 95.44 520 ILE A CA 1
ATOM 4144 C C . ILE A 1 520 ? -6.285 -18.748 7.262 1.00 95.44 520 ILE A C 1
ATOM 4146 O O . ILE A 1 520 ? -5.379 -19.565 7.409 1.00 95.44 520 ILE A O 1
ATOM 4150 N N . GLU A 1 521 ? -6.095 -17.441 7.403 1.00 93.38 521 GLU A N 1
ATOM 4151 C CA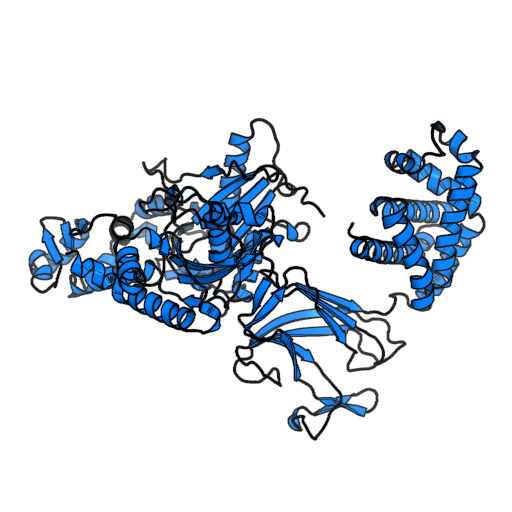 . GLU A 1 521 ? -4.820 -16.818 7.721 1.00 93.38 521 GLU A CA 1
ATOM 4152 C C . GLU A 1 521 ? -4.900 -16.088 9.061 1.00 93.38 521 GLU A C 1
ATOM 4154 O O . GLU A 1 521 ? -5.806 -15.291 9.302 1.00 93.38 521 GLU A O 1
ATOM 4159 N N . TRP A 1 522 ? -3.926 -16.335 9.938 1.00 92.88 522 TRP A N 1
ATOM 4160 C CA . TRP A 1 522 ? -3.771 -15.598 11.191 1.00 92.88 522 TRP A CA 1
ATOM 4161 C C . TRP A 1 522 ? -3.156 -14.217 10.936 1.00 92.88 522 TRP A C 1
ATOM 4163 O O . TRP A 1 522 ? -2.120 -14.107 10.280 1.00 92.88 522 TRP A O 1
ATOM 4173 N N . LEU A 1 523 ? -3.773 -13.172 11.490 1.00 91.06 523 LEU A N 1
ATOM 4174 C CA . LEU A 1 523 ? -3.351 -11.780 11.305 1.00 91.06 523 LEU A CA 1
ATOM 4175 C C . LEU A 1 523 ? -2.591 -11.216 12.505 1.00 91.06 523 LEU A C 1
ATOM 4177 O O . LEU A 1 523 ? -1.696 -10.389 12.342 1.00 91.06 523 LEU A O 1
ATOM 4181 N N . GLY A 1 524 ? -2.981 -11.611 13.713 1.00 90.88 524 GLY A N 1
ATOM 4182 C CA . GLY A 1 524 ? -2.469 -11.006 14.933 1.00 90.88 524 GLY A CA 1
ATOM 4183 C C . GLY A 1 524 ? -3.294 -11.368 16.158 1.00 90.88 524 GLY A C 1
ATOM 4184 O O . GLY A 1 524 ? -4.317 -12.051 16.075 1.00 90.88 524 GLY A O 1
ATOM 4185 N N . SER A 1 525 ? -2.863 -10.884 17.319 1.00 93.56 525 SER A N 1
ATOM 4186 C CA . SER A 1 525 ? -3.661 -10.987 18.536 1.00 93.56 525 SER A CA 1
ATOM 4187 C C . SER A 1 525 ? -3.431 -9.817 19.477 1.00 93.56 525 SER A C 1
ATOM 4189 O O . SER A 1 525 ? -2.308 -9.323 19.556 1.00 93.56 525 SER A O 1
ATOM 4191 N N . CYS A 1 526 ? -4.451 -9.449 20.245 1.00 91.12 526 CYS A N 1
ATOM 4192 C CA . CYS A 1 526 ? -4.315 -8.572 21.404 1.00 91.12 526 CYS A CA 1
ATOM 4193 C C . CYS A 1 526 ? -4.760 -9.305 22.675 1.00 91.12 526 CYS A C 1
ATOM 4195 O O . CYS A 1 526 ? -5.649 -10.158 22.633 1.00 91.12 526 CYS A O 1
ATOM 4197 N N . THR A 1 527 ? -4.117 -8.991 23.797 1.00 91.94 527 THR A N 1
ATOM 4198 C CA . THR A 1 527 ? -4.445 -9.563 25.106 1.00 91.94 527 THR A CA 1
ATOM 4199 C C . THR A 1 527 ? -4.941 -8.452 26.016 1.00 91.94 527 THR A C 1
ATOM 4201 O O . THR A 1 527 ? -4.273 -7.432 26.165 1.00 91.94 527 THR A O 1
ATOM 4204 N N . VAL A 1 528 ? -6.103 -8.664 26.623 1.00 90.31 528 VAL A N 1
ATOM 4205 C CA . VAL A 1 528 ? -6.761 -7.742 27.546 1.00 90.31 528 VAL A CA 1
ATOM 4206 C C . VAL A 1 528 ? -6.642 -8.312 28.958 1.00 90.31 528 VAL A C 1
ATOM 4208 O O . VAL A 1 528 ? -7.148 -9.412 29.200 1.00 90.31 528 VAL A O 1
ATOM 4211 N N . PRO A 1 529 ? -5.968 -7.621 29.892 1.00 85.50 529 PRO A N 1
ATOM 4212 C CA . PRO A 1 529 ? -5.951 -8.011 31.298 1.00 85.50 529 PRO A CA 1
ATOM 4213 C C . PRO A 1 529 ? -7.353 -7.956 31.922 1.00 85.50 529 PRO A C 1
ATOM 4215 O O . PRO A 1 529 ? -8.121 -7.034 31.661 1.00 85.50 529 PRO A O 1
ATOM 4218 N N . MET A 1 530 ? -7.672 -8.938 32.764 1.00 84.00 530 MET A N 1
ATOM 4219 C CA . MET A 1 530 ? -8.940 -9.081 33.491 1.00 84.00 530 MET A CA 1
ATOM 4220 C C . MET A 1 530 ? -8.684 -9.542 34.940 1.00 84.00 530 MET A C 1
ATOM 4222 O O . MET A 1 530 ? -9.059 -10.659 35.307 1.00 84.00 530 MET A O 1
ATOM 4226 N N . PRO A 1 531 ? -8.002 -8.727 35.765 1.00 77.50 531 PRO A N 1
ATOM 4227 C CA . PRO A 1 531 ? -7.570 -9.143 37.101 1.00 77.50 531 PRO A CA 1
ATOM 4228 C C . PRO A 1 531 ? -8.738 -9.385 38.070 1.00 77.50 531 PRO A C 1
ATOM 4230 O O . PRO A 1 531 ? -8.627 -10.226 38.960 1.00 77.50 531 PRO A O 1
ATOM 4233 N N . ASP A 1 532 ? -9.863 -8.688 37.885 1.0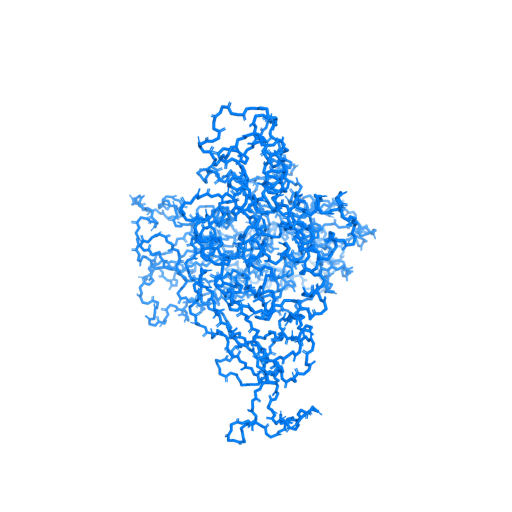0 73.81 532 ASP A N 1
ATOM 4234 C CA . ASP A 1 532 ? -11.079 -8.896 38.671 1.00 73.81 532 ASP A CA 1
ATOM 4235 C C . ASP A 1 532 ? -11.820 -10.172 38.226 1.00 73.81 532 ASP A C 1
ATOM 4237 O O . ASP A 1 532 ? -12.140 -10.355 37.047 1.00 73.81 532 ASP A O 1
ATOM 4241 N N . LYS A 1 533 ? -12.103 -11.060 39.186 1.00 81.38 533 LYS A N 1
ATOM 4242 C CA . LYS A 1 533 ? -12.761 -12.367 39.000 1.00 81.38 533 LYS A CA 1
ATOM 4243 C C . LYS A 1 533 ? -14.169 -12.428 39.605 1.00 81.38 533 LYS A C 1
ATOM 4245 O O . LYS A 1 533 ? -14.830 -13.457 39.473 1.00 81.38 533 LYS A O 1
ATOM 4250 N N . THR A 1 534 ? -14.637 -11.358 40.248 1.00 75.06 534 THR A N 1
ATOM 4251 C CA . THR A 1 534 ? -15.870 -11.321 41.062 1.00 75.06 534 THR A CA 1
ATOM 4252 C C . THR A 1 534 ? -17.114 -11.832 40.329 1.00 75.06 534 THR A C 1
ATOM 4254 O O . THR A 1 534 ? -17.925 -12.551 40.910 1.00 75.06 534 THR A O 1
ATOM 4257 N N . LEU A 1 535 ? -17.249 -11.528 39.034 1.00 74.56 535 LEU A N 1
ATOM 4258 C CA . LEU A 1 535 ? -18.411 -11.914 38.221 1.00 74.56 535 LEU A CA 1
ATOM 4259 C C . LEU A 1 535 ? -18.230 -13.222 37.430 1.00 74.56 535 LEU A C 1
ATOM 4261 O O . LEU A 1 535 ? -19.097 -13.583 36.626 1.00 74.56 535 LEU A O 1
ATOM 4265 N N . GLY A 1 536 ? -17.132 -13.958 37.620 1.00 85.62 536 GLY A N 1
ATOM 4266 C CA . GLY A 1 536 ? -16.904 -15.230 36.931 1.00 85.62 536 GLY A CA 1
ATOM 4267 C C . GLY A 1 536 ? -17.001 -15.100 35.402 1.00 85.62 536 GLY A C 1
ATOM 4268 O O . GLY A 1 536 ? -16.386 -14.226 34.793 1.00 85.62 536 GLY A O 1
ATOM 4269 N N . ARG A 1 537 ? -17.832 -15.929 34.753 1.00 85.12 537 ARG A N 1
ATOM 4270 C CA . ARG A 1 537 ? -18.102 -15.831 33.300 1.00 85.12 537 ARG A CA 1
ATOM 4271 C C . ARG A 1 537 ? -19.053 -14.706 32.890 1.00 85.12 537 ARG A C 1
ATOM 4273 O O . ARG A 1 537 ? -19.248 -14.503 31.702 1.00 85.12 537 ARG A O 1
ATOM 4280 N N . LYS A 1 538 ? -19.651 -13.972 33.831 1.00 80.56 538 LYS A N 1
ATOM 4281 C CA . LYS A 1 538 ? -20.521 -12.825 33.515 1.00 80.56 538 LYS A CA 1
ATOM 4282 C C . LYS A 1 538 ? -19.740 -11.529 33.290 1.00 80.56 538 LYS A C 1
ATOM 4284 O O . LYS A 1 538 ? -20.343 -10.520 32.948 1.00 80.56 538 LYS A O 1
ATOM 4289 N N . ARG A 1 539 ? -18.414 -11.551 33.469 1.00 83.06 539 ARG A N 1
ATOM 4290 C CA . ARG A 1 539 ? -17.529 -10.436 33.113 1.00 83.06 539 ARG A CA 1
ATOM 4291 C C . ARG A 1 539 ? -17.642 -10.162 31.620 1.00 83.06 539 ARG A C 1
ATOM 4293 O O . ARG A 1 539 ? -17.564 -11.092 30.816 1.00 83.06 539 ARG A O 1
ATOM 4300 N N . GLU A 1 540 ? -17.840 -8.904 31.263 1.00 81.75 540 GLU A N 1
ATOM 4301 C CA . GLU A 1 540 ? -18.031 -8.482 29.881 1.00 81.75 540 GLU A CA 1
ATOM 4302 C C . GLU A 1 540 ? -16.761 -7.817 29.343 1.00 81.75 540 GLU A C 1
ATOM 4304 O O . GLU A 1 540 ? -16.109 -7.027 30.024 1.00 81.75 540 GLU A O 1
ATOM 4309 N N . LEU A 1 541 ? -16.411 -8.163 28.109 1.00 87.38 541 LEU A N 1
ATOM 4310 C CA . LEU A 1 541 ? -15.345 -7.553 27.330 1.00 87.38 541 LEU A CA 1
ATOM 4311 C C . LEU A 1 541 ? -15.968 -6.892 26.113 1.00 87.38 541 LEU A C 1
ATOM 4313 O O . LEU A 1 541 ? -16.597 -7.571 25.296 1.00 87.38 541 LEU A O 1
ATOM 4317 N N . LYS A 1 542 ? -15.742 -5.592 25.961 1.00 86.31 542 LYS A N 1
ATOM 4318 C CA . LYS A 1 542 ? -16.121 -4.858 24.758 1.00 86.31 542 LYS A CA 1
ATOM 4319 C C . LYS A 1 542 ? -14.944 -4.853 23.788 1.00 86.31 542 LYS A C 1
ATOM 4321 O O . LYS A 1 542 ? -13.815 -4.553 24.180 1.00 86.31 542 LYS A O 1
ATOM 4326 N N . LEU A 1 543 ? -15.195 -5.204 22.533 1.00 90.38 543 LEU A N 1
ATOM 4327 C CA . LEU A 1 543 ? -14.259 -5.134 21.415 1.00 90.38 543 LEU A CA 1
ATOM 4328 C C . LEU A 1 543 ? -14.847 -4.210 20.346 1.00 90.38 543 LEU A C 1
ATOM 4330 O O . LEU A 1 543 ? -15.839 -4.543 19.699 1.00 90.38 543 LEU A O 1
ATOM 4334 N N . ASP A 1 544 ? -14.193 -3.074 20.152 1.00 90.50 544 ASP A N 1
ATOM 4335 C CA . ASP A 1 544 ? -14.529 -2.067 19.156 1.00 90.50 544 ASP A CA 1
ATOM 4336 C C . ASP A 1 544 ? -13.623 -2.228 17.943 1.00 90.50 544 ASP A C 1
ATOM 4338 O O . ASP A 1 544 ? -12.397 -2.262 18.079 1.00 90.50 544 ASP A O 1
ATOM 4342 N N . ILE A 1 545 ? -14.215 -2.320 16.752 1.00 91.00 545 ILE A N 1
ATOM 4343 C CA . ILE A 1 545 ? -13.468 -2.503 15.506 1.00 91.00 545 ILE A CA 1
ATOM 4344 C C . ILE A 1 545 ? -13.895 -1.481 14.459 1.00 91.00 545 ILE A C 1
ATOM 4346 O O . ILE A 1 545 ? -15.080 -1.298 14.195 1.00 91.00 545 ILE A O 1
ATOM 4350 N N . LYS A 1 546 ? -12.910 -0.849 13.816 1.00 90.81 546 LYS A N 1
ATOM 4351 C CA . LYS A 1 546 ? -13.098 0.023 12.650 1.00 90.81 546 LYS A CA 1
ATOM 4352 C C . LYS A 1 546 ? -12.483 -0.628 11.417 1.00 90.81 546 LYS A C 1
ATOM 4354 O O . LYS A 1 546 ? -11.259 -0.633 11.285 1.00 90.81 546 LYS A O 1
ATOM 4359 N N . PHE A 1 547 ? -13.315 -1.165 10.525 1.00 88.38 547 PHE A N 1
ATOM 4360 C CA . PHE A 1 547 ? -12.865 -1.837 9.296 1.00 88.38 547 PHE A CA 1
ATOM 4361 C C . PHE A 1 547 ? -12.675 -0.900 8.107 1.00 88.38 547 PHE A C 1
ATOM 4363 O O . PHE A 1 547 ? -11.842 -1.181 7.255 1.00 88.38 547 PHE A O 1
ATOM 4370 N N . GLY A 1 548 ? -13.409 0.215 8.045 1.00 84.56 548 GLY A N 1
ATOM 4371 C CA . GLY A 1 548 ? -13.388 1.102 6.881 1.00 84.56 548 GLY A CA 1
ATOM 4372 C C . GLY A 1 548 ? -12.110 1.928 6.712 1.00 84.56 548 GLY A C 1
ATOM 4373 O O . GLY A 1 548 ? -12.027 2.698 5.764 1.00 84.56 548 GLY A O 1
ATOM 4374 N N . LEU A 1 549 ? -11.121 1.799 7.603 1.00 87.19 549 LEU A N 1
ATOM 4375 C CA . LEU A 1 549 ? -9.795 2.420 7.494 1.00 87.19 549 LEU A CA 1
ATOM 4376 C C . LEU A 1 549 ? -8.875 1.601 6.565 1.00 87.19 549 LEU A C 1
ATOM 4378 O O . LEU A 1 549 ? -9.070 0.401 6.401 1.00 87.19 549 LEU A O 1
ATOM 4382 N N . THR A 1 550 ? -7.809 2.208 6.028 1.00 87.62 550 THR A N 1
ATOM 4383 C CA . THR A 1 550 ? -6.780 1.481 5.246 1.00 87.62 550 THR A CA 1
ATOM 4384 C C . THR A 1 550 ? -6.114 0.354 6.050 1.00 87.62 550 THR A C 1
ATOM 4386 O O . THR A 1 550 ? -5.706 -0.684 5.521 1.00 87.62 550 THR A O 1
ATOM 4389 N N . GLU A 1 551 ? -6.014 0.565 7.360 1.00 89.44 551 GLU A N 1
ATOM 4390 C CA . GLU A 1 551 ? -5.591 -0.408 8.358 1.00 89.44 551 GLU A CA 1
ATOM 4391 C C . GLU A 1 551 ? -6.720 -0.519 9.382 1.00 89.44 551 GLU A C 1
ATOM 4393 O O . GLU A 1 551 ? -7.033 0.468 10.055 1.00 89.44 551 GLU A O 1
ATOM 4398 N N . PHE A 1 552 ? -7.349 -1.693 9.498 1.00 87.25 552 PHE A N 1
ATOM 4399 C CA . PHE A 1 552 ? -8.407 -1.860 10.489 1.00 87.25 552 PHE A CA 1
ATOM 4400 C C . PHE A 1 552 ? -7.832 -1.693 11.899 1.00 87.25 552 PHE A C 1
ATOM 4402 O O . PHE A 1 552 ? -6.706 -2.105 12.188 1.00 87.25 552 PHE A O 1
ATOM 4409 N N . LYS A 1 553 ? -8.611 -1.081 12.789 1.00 88.62 553 LYS A N 1
ATOM 4410 C CA . LYS A 1 553 ? -8.215 -0.858 14.185 1.00 88.62 553 LYS A CA 1
ATOM 4411 C C . LYS A 1 553 ? -9.155 -1.613 15.100 1.00 88.62 553 LYS A C 1
ATOM 4413 O O . LYS A 1 553 ? -10.365 -1.501 14.941 1.00 88.62 553 LYS A O 1
ATOM 4418 N N . ALA A 1 554 ? -8.587 -2.342 16.052 1.00 89.50 554 ALA A N 1
ATOM 4419 C CA . ALA A 1 554 ? -9.321 -3.033 17.099 1.00 89.50 554 ALA A CA 1
ATOM 4420 C C . ALA A 1 554 ? -8.895 -2.487 18.467 1.00 89.50 554 ALA A C 1
ATOM 4422 O O . ALA A 1 554 ? -7.706 -2.313 18.733 1.00 89.50 554 ALA A O 1
ATOM 4423 N N . THR A 1 555 ? -9.857 -2.208 19.338 1.00 88.06 555 THR A N 1
ATOM 4424 C CA . THR A 1 555 ? -9.631 -1.759 20.716 1.00 88.06 555 THR A CA 1
ATOM 4425 C C . THR A 1 555 ? -10.528 -2.569 21.627 1.00 88.06 555 THR A C 1
ATOM 4427 O O . THR A 1 555 ? -11.693 -2.771 21.310 1.00 88.06 555 THR A O 1
ATOM 4430 N N . SER A 1 556 ? -10.002 -3.059 22.745 1.00 84.88 556 SER A N 1
ATOM 4431 C CA . SER A 1 556 ? -10.808 -3.826 23.687 1.00 84.88 556 SER A CA 1
ATOM 4432 C C . SER A 1 556 ? -10.564 -3.394 25.120 1.00 84.88 556 SER A C 1
ATOM 4434 O O . SER A 1 556 ? -9.437 -3.070 25.491 1.00 84.88 556 SER A O 1
ATOM 4436 N N . VAL A 1 557 ? -11.645 -3.377 25.895 1.00 78.56 557 VAL A N 1
ATOM 4437 C CA . VAL A 1 557 ? -11.679 -2.986 27.303 1.00 78.56 557 VAL A CA 1
ATOM 4438 C C . VAL A 1 557 ? -12.509 -3.999 28.093 1.00 78.56 557 VAL A C 1
ATOM 4440 O O . VAL A 1 557 ? -13.503 -4.524 27.587 1.00 78.56 557 VAL A O 1
ATOM 4443 N N . SER A 1 558 ? -12.093 -4.289 29.328 1.00 73.00 558 SER A N 1
ATOM 4444 C CA . SER A 1 558 ? -12.914 -5.035 30.290 1.00 73.00 558 SER A CA 1
ATOM 4445 C C . SER A 1 558 ? -13.933 -4.077 30.902 1.00 73.00 558 SER A C 1
ATOM 4447 O O . SER A 1 558 ? -13.543 -3.019 31.389 1.00 73.00 558 SER A O 1
ATOM 4449 N N . SER A 1 559 ? -15.219 -4.430 30.890 1.00 60.12 559 SER A N 1
ATOM 4450 C CA . SER A 1 559 ? -16.308 -3.594 31.424 1.00 60.12 559 SER A CA 1
ATOM 4451 C C . SER A 1 559 ? -16.363 -3.574 32.966 1.00 60.12 559 SER A C 1
ATOM 4453 O O . SER A 1 559 ? -17.247 -2.948 33.543 1.00 60.12 559 SER A O 1
ATOM 4455 N N . THR A 1 560 ? -15.448 -4.263 33.657 1.00 54.50 560 THR A N 1
ATOM 4456 C CA . THR A 1 560 ? -15.338 -4.277 35.125 1.00 54.50 560 THR A CA 1
ATOM 4457 C C . THR A 1 560 ? -14.384 -3.187 35.609 1.00 54.50 560 THR A C 1
ATOM 4459 O O . THR A 1 560 ? -13.226 -3.163 35.188 1.00 54.50 560 THR A O 1
ATOM 4462 N N . MET A 1 561 ? -14.864 -2.323 36.513 1.00 55.31 561 MET A N 1
ATOM 4463 C CA . MET A 1 561 ? -14.045 -1.370 37.279 1.00 55.31 561 MET A CA 1
ATOM 4464 C C . MET A 1 561 ? -12.778 -2.043 37.817 1.00 55.31 561 MET A C 1
ATOM 4466 O O . MET A 1 561 ? -12.803 -3.187 38.263 1.00 55.31 561 MET A O 1
ATOM 4470 N N . SER A 1 562 ? -11.659 -1.326 37.755 1.00 58.34 562 SER A N 1
ATOM 4471 C CA . SER A 1 562 ? -10.324 -1.878 37.990 1.00 58.34 562 SER A CA 1
ATOM 4472 C C . SER A 1 562 ? -9.950 -2.044 39.470 1.00 58.34 562 SER A C 1
ATOM 4474 O O . SER A 1 562 ? -8.841 -2.509 39.739 1.00 58.34 562 SER A O 1
ATOM 4476 N N . PHE A 1 563 ? -10.815 -1.671 40.424 1.00 69.38 563 PHE A N 1
ATOM 4477 C CA . PHE A 1 563 ? -10.500 -1.672 41.858 1.00 69.38 563 PHE A CA 1
ATOM 4478 C C . PHE A 1 563 ? -10.816 -3.008 42.537 1.00 69.38 563 PHE A C 1
ATOM 4480 O O . PHE A 1 563 ? -11.946 -3.488 42.517 1.00 69.38 563 PHE A O 1
ATOM 4487 N N . SER A 1 564 ? -9.819 -3.574 43.212 1.00 77.06 564 SER A N 1
ATOM 4488 C CA . SER A 1 564 ? -10.024 -4.621 44.216 1.00 77.06 564 SER A CA 1
ATOM 4489 C C . SER A 1 564 ? -10.656 -4.052 45.493 1.00 77.06 564 SER A C 1
ATOM 4491 O O . SER A 1 564 ? -10.542 -2.861 45.775 1.00 77.06 564 SER A O 1
ATOM 4493 N N . GLU A 1 565 ? -11.266 -4.907 46.316 1.00 75.88 565 GLU A N 1
ATOM 4494 C CA . GLU A 1 565 ? -11.866 -4.510 47.601 1.00 75.88 565 GLU A CA 1
ATOM 4495 C C . GLU A 1 565 ? -10.867 -3.774 48.518 1.00 75.88 565 GLU A C 1
ATOM 4497 O O . GLU A 1 565 ? -11.195 -2.744 49.108 1.00 75.88 565 GLU A O 1
ATOM 4502 N N . ALA A 1 566 ? -9.611 -4.236 48.558 1.00 80.19 566 ALA A N 1
ATOM 4503 C CA . ALA A 1 566 ? -8.538 -3.588 49.312 1.00 80.19 566 ALA A CA 1
ATOM 4504 C C . ALA A 1 566 ? -8.198 -2.188 48.770 1.00 80.19 566 ALA A C 1
ATOM 4506 O O . ALA A 1 566 ? -7.983 -1.259 49.548 1.00 80.19 566 ALA A O 1
ATOM 4507 N N . GLU A 1 567 ? -8.180 -2.013 47.446 1.00 85.44 567 GLU A N 1
ATOM 4508 C CA . GLU A 1 567 ? -7.941 -0.707 46.823 1.00 85.44 567 GLU A CA 1
ATOM 4509 C C . GLU A 1 567 ? -9.105 0.254 47.071 1.00 85.44 567 GLU A C 1
ATOM 4511 O O . GLU A 1 567 ? -8.861 1.417 47.385 1.00 85.44 567 GLU A O 1
ATOM 4516 N N . VAL A 1 568 ? -10.354 -0.223 47.005 1.00 87.25 568 VAL A N 1
ATOM 4517 C CA . VAL A 1 568 ? -11.536 0.584 47.348 1.00 87.25 568 VAL A CA 1
ATOM 4518 C C . VAL A 1 568 ? -11.438 1.080 48.788 1.00 87.25 568 VAL A C 1
ATOM 4520 O O . VAL A 1 568 ? -11.643 2.265 49.050 1.00 87.25 568 VAL A O 1
ATOM 4523 N N . GLN A 1 569 ? -11.091 0.201 49.729 1.00 90.31 569 GLN A N 1
ATOM 4524 C CA . GLN A 1 569 ? -10.999 0.569 51.139 1.00 90.31 569 GLN A CA 1
ATOM 4525 C C . GLN A 1 569 ? -9.832 1.530 51.414 1.00 90.31 569 GLN A C 1
ATOM 4527 O O . GLN A 1 569 ? -10.008 2.507 52.144 1.00 90.31 569 GLN A O 1
ATOM 4532 N N . SER A 1 570 ? -8.675 1.311 50.778 1.00 92.25 570 SER A N 1
ATOM 4533 C CA . SER A 1 570 ? -7.521 2.216 50.873 1.00 92.25 570 SER A CA 1
ATOM 4534 C C . SER A 1 570 ? -7.835 3.598 50.297 1.00 92.25 570 SER A C 1
ATOM 4536 O O . SER A 1 570 ? -7.563 4.616 50.933 1.00 92.25 570 SER A O 1
ATOM 4538 N N . ALA A 1 571 ? -8.470 3.648 49.123 1.00 93.19 571 ALA A N 1
ATOM 4539 C CA . ALA A 1 571 ? -8.854 4.892 48.468 1.00 93.19 571 ALA A CA 1
ATOM 4540 C C . ALA A 1 571 ? -9.904 5.671 49.270 1.00 93.19 571 ALA A C 1
ATOM 4542 O O . ALA A 1 571 ? -9.752 6.878 49.460 1.00 93.19 571 ALA A O 1
ATOM 4543 N N . ARG A 1 572 ? -10.935 4.990 49.793 1.00 95.56 572 ARG A N 1
ATOM 4544 C CA . ARG A 1 572 ? -11.945 5.598 50.675 1.00 95.56 572 ARG A CA 1
ATOM 4545 C C . ARG A 1 572 ? -11.301 6.176 51.934 1.00 95.56 572 ARG A C 1
ATOM 4547 O O . ARG A 1 572 ? -11.565 7.328 52.260 1.00 95.56 572 ARG A O 1
ATOM 4554 N N . GLY A 1 573 ? -10.408 5.431 52.589 1.00 94.25 573 GLY A N 1
ATOM 4555 C CA . GLY A 1 573 ? -9.704 5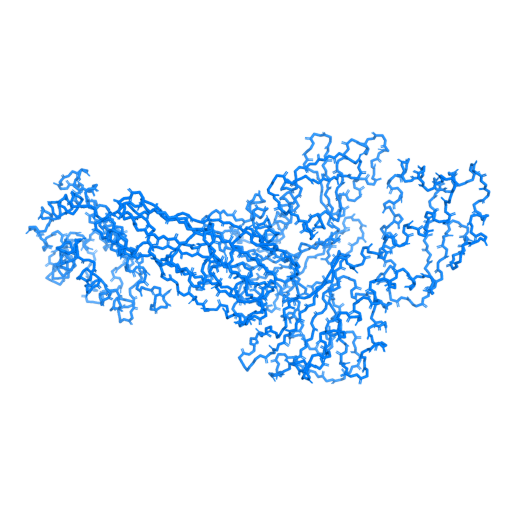.904 53.786 1.00 94.25 573 GLY A CA 1
ATOM 4556 C C . GLY A 1 573 ? -8.742 7.068 53.519 1.00 94.25 573 GLY A C 1
ATOM 4557 O O . GLY A 1 573 ? -8.600 7.961 54.353 1.00 94.25 573 GLY A O 1
ATOM 4558 N N . ALA A 1 574 ? -8.091 7.098 52.353 1.00 94.56 574 ALA A N 1
ATOM 4559 C CA . ALA A 1 574 ? -7.267 8.229 51.925 1.00 94.56 574 ALA A CA 1
ATOM 4560 C C . ALA A 1 574 ? -8.121 9.477 51.640 1.00 94.56 574 ALA A C 1
ATOM 4562 O O . ALA A 1 574 ? -7.788 10.575 52.091 1.00 94.56 574 ALA A O 1
ATOM 4563 N N . TRP A 1 575 ? -9.245 9.302 50.939 1.00 97.00 575 TRP A N 1
ATOM 4564 C CA . TRP A 1 575 ? -10.164 10.387 50.601 1.00 97.00 575 TRP A CA 1
ATOM 4565 C C . TRP A 1 575 ? -10.872 10.968 51.825 1.00 97.00 575 TRP A C 1
ATOM 4567 O O . TRP A 1 575 ? -11.000 12.183 51.937 1.00 97.00 575 TRP A O 1
ATOM 4577 N N . GLU A 1 576 ? -11.284 10.127 52.776 1.00 95.88 576 GLU A N 1
ATOM 4578 C CA . GLU A 1 576 ? -11.960 10.565 53.999 1.00 95.88 576 GLU A CA 1
ATOM 4579 C C . GLU A 1 576 ? -11.134 11.623 54.743 1.00 95.88 576 GLU A C 1
ATOM 4581 O O . GLU A 1 576 ? -11.671 12.663 55.115 1.00 95.88 576 GLU A O 1
ATOM 4586 N N . LYS A 1 577 ? -9.808 11.437 54.840 1.00 94.06 577 LYS A N 1
ATOM 4587 C CA . LYS A 1 577 ? -8.887 12.390 55.487 1.00 94.06 577 LYS A CA 1
ATOM 4588 C C . LYS A 1 577 ? -8.922 13.782 54.860 1.00 94.06 577 LYS A C 1
ATOM 4590 O O . LYS A 1 577 ? -8.933 14.775 55.582 1.00 94.06 577 LYS A O 1
ATOM 4595 N N . ILE A 1 578 ? -8.918 13.868 53.527 1.00 94.69 578 ILE A N 1
ATOM 4596 C CA . ILE A 1 578 ? -8.942 15.160 52.826 1.00 94.69 578 ILE A CA 1
ATOM 4597 C C . ILE A 1 578 ? -10.366 15.725 52.716 1.00 94.69 578 ILE A C 1
ATOM 4599 O O . ILE A 1 578 ? -10.545 16.937 52.601 1.00 94.69 578 ILE A O 1
ATOM 4603 N N . TYR A 1 579 ? -11.392 14.878 52.788 1.00 95.81 579 TYR A N 1
ATOM 4604 C CA . TYR A 1 579 ? -12.786 15.297 52.692 1.00 95.81 579 TYR A CA 1
ATOM 4605 C C . TYR A 1 579 ? -13.331 15.923 53.987 1.00 95.81 579 TYR A C 1
ATOM 4607 O O . TYR A 1 579 ? -14.261 16.723 53.905 1.00 95.81 579 TYR A O 1
ATOM 4615 N N . VAL A 1 580 ? -12.739 15.642 55.162 1.00 93.69 580 VAL A N 1
ATOM 4616 C CA . VAL A 1 580 ? -13.125 16.289 56.441 1.00 93.69 580 VAL A CA 1
ATOM 4617 C C . VAL A 1 580 ? -13.177 17.817 56.306 1.00 93.69 580 VAL A C 1
ATOM 4619 O O . VAL A 1 580 ? -14.168 18.432 56.691 1.00 93.69 580 VAL A O 1
ATOM 4622 N N . ASP A 1 581 ? -12.167 18.408 55.662 1.00 93.12 581 ASP A N 1
ATOM 4623 C CA . ASP A 1 581 ? -12.083 19.850 55.402 1.00 93.12 581 ASP A CA 1
ATOM 4624 C C . ASP A 1 581 ? -12.384 20.177 53.926 1.00 93.12 581 ASP A C 1
ATOM 4626 O O . ASP A 1 581 ? -11.691 20.981 53.300 1.00 93.12 581 ASP A O 1
ATOM 4630 N N . ALA A 1 582 ? -13.392 19.528 53.325 1.00 93.19 582 ALA A N 1
ATOM 4631 C CA . ALA A 1 582 ? -13.687 19.609 51.885 1.00 93.19 582 ALA A CA 1
ATOM 4632 C C . ALA A 1 582 ? -13.805 21.040 51.334 1.00 93.19 582 ALA A C 1
ATOM 4634 O O . ALA A 1 582 ? -13.427 21.298 50.193 1.00 93.19 582 ALA A O 1
ATOM 4635 N N . GLU A 1 583 ? -14.337 21.975 52.120 1.00 95.06 583 GLU A N 1
ATOM 4636 C CA . GLU A 1 583 ? -14.477 23.368 51.696 1.00 95.06 583 GLU A CA 1
ATOM 4637 C C . GLU A 1 583 ? -13.119 24.076 51.622 1.00 95.06 583 GLU A C 1
ATOM 4639 O O . GLU A 1 583 ? -12.787 24.656 50.588 1.00 95.06 583 GLU A O 1
ATOM 4644 N N . ASP A 1 584 ? -12.294 23.969 52.663 1.00 94.06 584 ASP A N 1
ATOM 4645 C CA . ASP A 1 584 ? -10.974 24.608 52.716 1.00 94.06 584 ASP A CA 1
ATOM 4646 C C . ASP A 1 584 ? -9.980 23.936 51.758 1.00 94.06 584 ASP A C 1
ATOM 4648 O O . ASP A 1 584 ? -9.224 24.610 51.049 1.00 94.06 584 ASP A O 1
ATOM 4652 N N . ASN A 1 585 ? -10.017 22.604 51.670 1.00 96.00 585 ASN A N 1
ATOM 4653 C CA . ASN A 1 585 ? -9.204 21.835 50.730 1.00 96.00 585 ASN A CA 1
ATOM 4654 C C . ASN A 1 585 ? -9.637 22.091 49.286 1.00 96.00 585 ASN A C 1
ATOM 4656 O O . ASN A 1 585 ? -8.785 22.354 48.439 1.00 96.00 585 ASN A O 1
ATOM 4660 N N . GLY A 1 586 ? -10.943 22.118 49.008 1.00 95.62 586 GLY A N 1
ATOM 4661 C CA . GLY A 1 586 ? -11.474 22.468 47.692 1.00 95.62 586 GLY A CA 1
ATOM 4662 C C . GLY A 1 586 ? -11.119 23.892 47.273 1.00 95.62 586 GLY A C 1
ATOM 4663 O O . GLY A 1 586 ? -10.745 24.121 46.123 1.00 95.62 586 GLY A O 1
ATOM 4664 N N . THR A 1 587 ? -11.163 24.840 48.210 1.00 95.69 587 THR A N 1
ATOM 4665 C CA . THR A 1 587 ? -10.706 26.220 47.982 1.00 95.69 587 THR A CA 1
ATOM 4666 C C . THR A 1 587 ? -9.223 26.245 47.646 1.00 95.69 587 THR A C 1
ATOM 4668 O O . THR A 1 587 ? -8.825 26.858 46.661 1.00 95.69 587 THR A O 1
ATOM 4671 N N . THR A 1 588 ? -8.403 25.535 48.422 1.00 96.25 588 THR A N 1
ATOM 4672 C CA . THR A 1 588 ? -6.954 25.453 48.199 1.00 96.25 588 THR A CA 1
ATOM 4673 C C . THR A 1 588 ? -6.631 24.884 46.818 1.00 96.25 588 THR A C 1
ATOM 4675 O O . THR A 1 588 ? -5.806 25.457 46.111 1.00 96.25 588 THR A O 1
ATOM 4678 N N . VAL A 1 589 ? -7.311 23.808 46.407 1.00 97.06 589 VAL A N 1
ATOM 4679 C CA . VAL A 1 589 ? -7.139 23.183 45.086 1.00 97.06 589 VAL A CA 1
ATOM 4680 C C . VAL A 1 589 ? -7.493 24.154 43.959 1.00 97.06 589 VAL A C 1
ATOM 4682 O O . VAL A 1 589 ? -6.716 24.295 43.020 1.00 97.06 589 VAL A O 1
ATOM 4685 N N . LEU A 1 590 ? -8.624 24.862 44.048 1.00 94.94 590 LEU A N 1
ATOM 4686 C CA . LEU A 1 590 ? -9.019 25.824 43.012 1.00 94.94 590 LEU A CA 1
ATOM 4687 C C . LEU A 1 590 ? -8.089 27.033 42.945 1.00 94.94 590 LEU A C 1
ATOM 4689 O O . LEU A 1 590 ? -7.736 27.468 41.853 1.00 94.94 590 LEU A O 1
ATOM 4693 N N . VAL A 1 591 ? -7.672 27.561 44.098 1.00 94.62 591 VAL A N 1
ATOM 4694 C CA . VAL A 1 591 ? -6.719 28.674 44.150 1.00 94.62 591 VAL A CA 1
ATOM 4695 C C . VAL A 1 591 ? -5.408 28.261 43.489 1.00 94.62 591 VAL A C 1
ATOM 4697 O O . VAL A 1 591 ? -4.938 28.984 42.617 1.00 94.62 591 VAL A O 1
ATOM 4700 N N . ARG A 1 592 ? -4.873 27.074 43.815 1.00 96.06 592 ARG A N 1
ATOM 4701 C CA . ARG A 1 592 ? -3.675 26.527 43.156 1.00 96.06 592 ARG A CA 1
ATOM 4702 C C . ARG A 1 592 ? -3.868 26.355 41.658 1.00 96.06 592 ARG A C 1
ATOM 4704 O O . ARG A 1 592 ? -3.026 26.795 40.888 1.00 96.06 592 ARG A O 1
ATOM 4711 N N . MET A 1 593 ? -5.004 25.805 41.234 1.00 95.06 593 MET A N 1
ATOM 4712 C CA . MET A 1 593 ? -5.321 25.631 39.816 1.00 95.06 593 MET A CA 1
ATOM 4713 C C . MET A 1 593 ? -5.297 26.966 39.064 1.00 95.06 593 MET A C 1
ATOM 4715 O O . MET A 1 593 ? -4.697 27.051 37.997 1.00 95.06 593 MET A O 1
ATOM 4719 N N . PHE A 1 594 ? -5.879 28.023 39.634 1.00 93.25 594 PHE A N 1
ATOM 4720 C CA . PHE A 1 594 ? -5.884 29.349 39.015 1.00 93.25 594 PHE A CA 1
ATOM 4721 C C . PHE A 1 594 ? -4.527 30.057 39.065 1.00 93.25 594 PHE A C 1
ATOM 4723 O O . PHE A 1 594 ? -4.243 30.852 38.172 1.00 93.25 594 PHE A O 1
ATOM 4730 N N . THR A 1 595 ? -3.687 29.792 40.067 1.00 90.88 595 THR A N 1
ATOM 4731 C CA . THR A 1 595 ? -2.351 30.402 40.161 1.00 90.88 595 THR A CA 1
ATOM 4732 C C . THR A 1 595 ? -1.298 29.670 39.331 1.00 90.88 595 THR A C 1
ATOM 4734 O O . THR A 1 595 ? -0.457 30.316 38.716 1.00 90.88 595 THR A O 1
ATOM 4737 N N . GLU A 1 596 ? -1.340 28.337 39.295 1.00 93.19 596 GLU A N 1
ATOM 4738 C CA . GLU A 1 596 ? -0.379 27.485 38.578 1.00 93.19 596 GLU A CA 1
ATOM 4739 C C . GLU A 1 596 ? -0.762 27.312 37.102 1.00 93.19 596 GLU A C 1
ATOM 4741 O O . GLU A 1 596 ? 0.108 27.182 36.241 1.00 93.19 596 GLU A O 1
ATOM 4746 N N . HIS A 1 597 ? -2.061 27.382 36.788 1.00 92.88 597 HIS A N 1
ATOM 4747 C CA . HIS A 1 597 ? -2.594 27.286 35.429 1.00 92.88 597 HIS A CA 1
ATOM 4748 C C . HIS A 1 597 ? -3.604 28.414 35.141 1.00 92.88 597 HIS A C 1
ATOM 4750 O O . HIS A 1 597 ? -4.810 28.158 35.072 1.00 92.88 597 HIS A O 1
ATOM 4756 N N . PRO A 1 598 ? -3.153 29.665 34.925 1.00 89.75 598 PRO A N 1
ATOM 4757 C CA . PRO A 1 598 ? -4.032 30.838 34.819 1.00 89.75 598 PRO A CA 1
ATOM 4758 C C . PRO A 1 598 ? -5.138 30.743 33.758 1.00 89.75 598 PRO A C 1
ATOM 4760 O O . PRO A 1 598 ? -6.241 31.255 33.968 1.00 89.75 598 PRO A O 1
ATOM 4763 N N . ASP A 1 599 ? -4.895 30.023 32.658 1.00 88.50 599 ASP A N 1
ATOM 4764 C CA . ASP A 1 599 ? -5.883 29.784 31.596 1.00 88.50 599 ASP A CA 1
ATOM 4765 C C . ASP A 1 599 ? -7.163 29.111 32.115 1.00 88.50 599 ASP A C 1
ATOM 4767 O O . ASP A 1 599 ? -8.247 29.314 31.567 1.00 88.50 599 ASP A O 1
ATOM 4771 N N . THR A 1 600 ? -7.074 28.341 33.201 1.00 90.62 600 THR A N 1
ATOM 4772 C CA . THR A 1 600 ? -8.218 27.643 33.803 1.00 90.62 600 THR A CA 1
ATOM 4773 C C . THR A 1 600 ? -9.235 28.599 34.430 1.00 90.62 600 THR A C 1
ATOM 4775 O O . THR A 1 600 ? -10.434 28.314 34.422 1.00 90.62 600 THR A O 1
ATOM 4778 N N . LYS A 1 601 ? -8.799 29.776 34.902 1.00 88.69 601 LYS A N 1
ATOM 4779 C CA . LYS A 1 601 ? -9.681 30.811 35.468 1.00 88.69 601 LYS A CA 1
ATOM 4780 C C . LYS A 1 601 ? -10.599 31.421 34.404 1.00 88.69 601 LYS A C 1
ATOM 4782 O O . LYS A 1 601 ? -11.683 31.898 34.735 1.00 88.69 601 LYS A O 1
ATOM 4787 N N . SER A 1 602 ? -10.217 31.365 33.123 1.00 86.94 602 SER A N 1
ATOM 4788 C CA . SER A 1 602 ? -11.000 31.936 32.013 1.00 86.94 602 SER A CA 1
ATOM 4789 C C . SER A 1 602 ? -12.398 31.316 31.859 1.00 86.94 602 SER A C 1
ATOM 4791 O O . SER A 1 602 ? -13.325 32.001 31.424 1.00 86.94 602 SER A O 1
ATOM 4793 N N . TYR A 1 603 ? -12.584 30.065 32.298 1.00 85.94 603 TYR A N 1
ATOM 4794 C CA . TYR A 1 603 ? -13.881 29.377 32.306 1.00 85.94 603 TYR A CA 1
ATOM 4795 C C . TYR A 1 603 ? -14.844 29.898 33.388 1.00 85.94 603 TYR A C 1
ATOM 4797 O O . TYR A 1 603 ? -16.033 29.578 33.370 1.00 85.94 603 TYR A O 1
ATOM 4805 N N . PHE A 1 604 ? -14.363 30.725 34.320 1.00 86.19 604 PHE A N 1
ATOM 4806 C CA . PHE A 1 604 ? -15.120 31.221 35.465 1.00 86.19 604 PHE A CA 1
ATOM 4807 C C . PHE A 1 604 ? -15.377 32.725 35.355 1.00 86.19 604 PHE A C 1
ATOM 4809 O O . PHE A 1 604 ? -14.766 33.540 36.045 1.00 86.19 604 PHE A O 1
ATOM 4816 N N . ALA A 1 605 ? -16.349 33.106 34.521 1.00 80.94 605 ALA A N 1
ATOM 4817 C CA . ALA A 1 605 ? -16.717 34.510 34.307 1.00 80.94 605 ALA A CA 1
ATOM 4818 C C . ALA A 1 605 ? -17.062 35.272 35.607 1.00 80.94 605 ALA A C 1
ATOM 4820 O O . ALA A 1 605 ? -16.855 36.481 35.686 1.00 80.94 605 ALA A O 1
ATOM 4821 N N . HIS A 1 606 ? -17.554 34.570 36.633 1.00 77.88 606 HIS A N 1
ATOM 4822 C CA . HIS A 1 606 ? -17.906 35.143 37.936 1.00 77.88 606 HIS A CA 1
ATOM 4823 C C . HIS A 1 606 ? -16.696 35.417 38.851 1.00 77.88 606 HIS A C 1
ATOM 4825 O O . HIS A 1 606 ? -16.841 36.147 39.825 1.00 77.88 606 HIS A O 1
ATOM 4831 N N . PHE A 1 607 ? -15.502 34.900 38.530 1.00 80.25 607 PHE A N 1
ATOM 4832 C CA . PHE A 1 607 ? -14.262 35.121 39.301 1.00 80.25 607 PHE A CA 1
ATOM 4833 C C 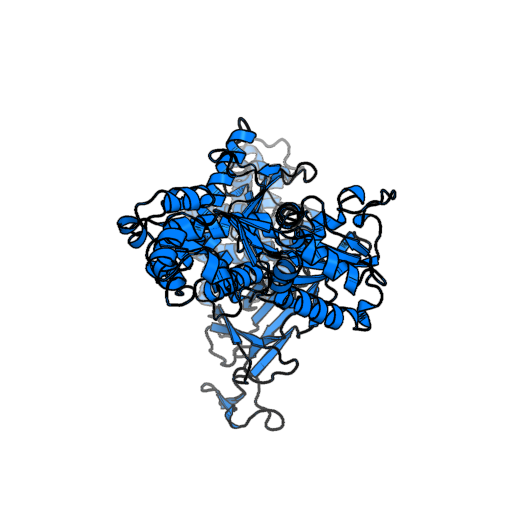. PHE A 1 607 ? -13.395 36.255 38.724 1.00 80.25 607 PHE A C 1
ATOM 4835 O O . PHE A 1 607 ? -12.217 36.406 39.061 1.00 80.25 607 PHE A O 1
ATOM 4842 N N . LYS A 1 608 ? -13.963 37.054 37.813 1.00 67.88 608 LYS A N 1
ATOM 4843 C CA . LYS A 1 608 ? -13.271 38.154 37.139 1.00 67.88 608 LYS A CA 1
ATOM 4844 C C . LYS A 1 608 ? -12.947 39.272 38.142 1.00 67.88 608 LYS A C 1
ATOM 4846 O O . LYS A 1 608 ? -13.851 39.781 38.796 1.00 67.88 608 LYS A O 1
ATOM 4851 N N . GLY A 1 609 ? -11.669 39.651 38.239 1.00 72.75 609 GLY A N 1
ATOM 4852 C CA . GLY A 1 609 ? -11.173 40.707 39.136 1.00 72.75 609 GLY A CA 1
ATOM 4853 C C . GLY A 1 609 ? -10.594 40.243 40.481 1.00 72.75 609 GLY A C 1
ATOM 4854 O O . GLY A 1 609 ? -10.214 41.095 41.271 1.00 72.75 609 GLY A O 1
ATOM 4855 N N . MET A 1 610 ? -10.524 38.932 40.756 1.00 81.31 610 MET A N 1
ATOM 4856 C CA . MET A 1 610 ? -9.811 38.379 41.925 1.00 81.31 610 MET A CA 1
ATOM 4857 C C . MET A 1 610 ? -8.416 37.916 41.500 1.00 81.31 610 MET A C 1
ATOM 4859 O O . MET A 1 610 ? -8.281 36.781 41.046 1.00 81.31 610 MET A O 1
ATOM 4863 N N . ASP A 1 611 ? -7.397 38.768 41.549 1.00 79.69 611 ASP A N 1
ATOM 4864 C CA . ASP A 1 611 ? -6.099 38.473 40.915 1.00 79.69 611 ASP A CA 1
ATOM 4865 C C . ASP A 1 611 ? -5.029 37.979 41.896 1.00 79.69 611 ASP A C 1
ATOM 4867 O O . ASP A 1 611 ? -4.041 37.384 41.466 1.00 79.69 611 ASP A O 1
ATOM 4871 N N . SER A 1 612 ? -5.255 38.127 43.204 1.00 87.38 612 SER A N 1
ATOM 4872 C CA . SER A 1 612 ? -4.393 37.544 44.240 1.00 87.38 612 SER A CA 1
ATOM 4873 C C . SER A 1 612 ? -4.950 36.234 44.811 1.00 87.38 612 SER A C 1
ATOM 4875 O O . SER A 1 612 ? -6.163 36.009 44.870 1.00 87.38 612 SER A O 1
ATOM 4877 N N . ALA A 1 613 ? -4.053 35.363 45.280 1.00 88.06 613 ALA A N 1
ATOM 4878 C CA . ALA A 1 613 ? -4.433 34.113 45.935 1.00 88.06 613 ALA A CA 1
ATOM 4879 C C . ALA A 1 613 ? -5.218 34.368 47.237 1.00 88.06 613 ALA A C 1
ATOM 4881 O O . ALA A 1 613 ? -6.116 33.602 47.587 1.00 88.06 613 ALA A O 1
ATOM 4882 N N . GLU A 1 614 ? -4.902 35.452 47.944 1.00 88.00 614 GLU A N 1
ATOM 4883 C CA . GLU A 1 614 ? -5.550 35.880 49.183 1.00 88.00 614 GLU A CA 1
ATOM 4884 C C . GLU A 1 614 ? -7.012 36.285 48.952 1.00 88.00 614 GLU A C 1
ATOM 4886 O O . GLU A 1 614 ? -7.889 35.839 49.694 1.00 88.00 614 GLU A O 1
ATOM 4891 N N . GLU A 1 615 ? -7.294 37.055 47.895 1.00 88.25 615 GLU A N 1
ATOM 4892 C CA . GLU A 1 615 ? -8.665 37.425 47.508 1.00 88.25 615 GLU A CA 1
ATOM 4893 C C . GLU A 1 615 ? -9.489 36.193 47.124 1.00 88.25 615 GLU A C 1
ATOM 4895 O O . GLU A 1 615 ? -10.633 36.044 47.560 1.00 88.25 615 GLU A O 1
ATOM 4900 N N . MET A 1 616 ? -8.906 35.273 46.346 1.00 89.62 616 MET A N 1
ATOM 4901 C CA . MET A 1 616 ? -9.596 34.044 45.948 1.00 89.62 616 MET A CA 1
ATOM 4902 C C . MET A 1 616 ? -9.911 33.146 47.153 1.00 89.62 616 MET A C 1
ATOM 4904 O O . MET A 1 616 ? -11.002 32.584 47.217 1.00 89.62 616 MET A O 1
ATOM 4908 N N . LYS A 1 617 ? -9.001 33.035 48.133 1.00 89.94 617 LYS A N 1
ATOM 4909 C CA . LYS A 1 617 ? -9.223 32.246 49.362 1.00 89.94 617 LYS A CA 1
ATOM 4910 C C . LYS A 1 617 ? -10.377 32.780 50.212 1.00 89.94 617 LYS A C 1
ATOM 4912 O O . LYS A 1 617 ? -11.076 31.993 50.843 1.00 89.94 617 LYS A O 1
ATOM 4917 N N . GLN A 1 618 ? -10.579 34.098 50.237 1.00 88.56 618 GLN A N 1
ATOM 4918 C CA . GLN A 1 618 ? -11.650 34.739 51.010 1.00 88.56 618 GLN A CA 1
ATOM 4919 C C . GLN A 1 618 ? -12.994 34.786 50.265 1.00 88.56 618 GLN A C 1
ATOM 4921 O O . GLN A 1 618 ? -14.012 35.141 50.854 1.00 88.56 618 GLN A O 1
ATOM 4926 N N . SER A 1 619 ? -13.021 34.419 48.982 1.00 90.56 619 SER A N 1
ATOM 4927 C CA . SER A 1 619 ? -14.225 34.467 48.157 1.00 90.56 619 SER A CA 1
ATOM 4928 C C . SER A 1 619 ? -15.186 33.319 48.469 1.00 90.56 619 SER A C 1
ATOM 4930 O O . SER A 1 619 ? -14.901 32.154 48.180 1.00 90.56 619 SER A O 1
ATOM 4932 N N . ASP A 1 620 ? -16.388 33.653 48.947 1.00 90.44 620 ASP A N 1
ATOM 4933 C CA . ASP A 1 620 ? -17.475 32.684 49.157 1.00 90.44 620 ASP A CA 1
ATOM 4934 C C . ASP A 1 620 ? -17.824 31.905 47.881 1.00 90.44 620 ASP A C 1
ATOM 4936 O O . ASP A 1 620 ? -18.255 30.751 47.938 1.00 90.44 620 ASP A O 1
ATOM 4940 N N . GLN A 1 621 ? -17.611 32.505 46.705 1.00 88.62 621 GLN A N 1
ATOM 4941 C CA . GLN A 1 621 ? -17.879 31.837 45.435 1.00 88.62 621 GLN A CA 1
ATOM 4942 C C . GLN A 1 621 ? -16.838 30.755 45.123 1.00 88.62 621 GLN A C 1
ATOM 4944 O O . GLN A 1 621 ? -17.211 29.665 44.679 1.00 88.62 621 GLN A O 1
ATOM 4949 N N . VAL A 1 622 ? -15.552 31.031 45.372 1.00 91.12 622 VAL A N 1
ATOM 4950 C CA . VAL A 1 622 ? -14.468 30.050 45.190 1.00 91.12 622 VAL A CA 1
ATOM 4951 C C . VAL A 1 622 ? -14.625 28.925 46.209 1.00 91.12 622 VAL A C 1
ATOM 4953 O O . VAL A 1 622 ? -14.603 27.757 45.822 1.00 91.12 622 VAL A O 1
ATOM 4956 N N . ARG A 1 623 ? -14.908 29.260 47.474 1.00 92.25 623 ARG A N 1
ATOM 4957 C CA . ARG A 1 623 ? -15.186 28.279 48.536 1.00 92.25 623 ARG A CA 1
ATOM 4958 C C . ARG A 1 623 ? -16.371 27.381 48.198 1.00 92.25 623 ARG A C 1
ATOM 4960 O O . ARG A 1 623 ? -16.277 26.153 48.251 1.00 92.25 623 ARG A O 1
ATOM 4967 N N . GLY A 1 624 ? -17.471 27.982 47.746 1.00 92.69 624 GLY A N 1
ATOM 4968 C CA . GLY A 1 624 ? -18.661 27.256 47.315 1.00 92.69 624 GLY A CA 1
ATOM 4969 C C . GLY A 1 624 ? -18.420 26.354 46.100 1.00 92.69 624 GLY A C 1
ATOM 4970 O O . GLY A 1 624 ? -18.981 25.258 46.035 1.00 92.69 624 GLY A O 1
ATOM 4971 N N . HIS A 1 625 ? -17.592 26.772 45.136 1.00 92.31 625 HIS A N 1
ATOM 4972 C CA . HIS A 1 625 ? -17.245 25.926 43.990 1.00 92.31 625 HIS A CA 1
ATOM 4973 C C . HIS A 1 625 ? -16.296 24.788 44.384 1.00 92.31 625 HIS A C 1
ATOM 4975 O O . HIS A 1 625 ? -16.529 23.648 43.987 1.00 92.31 625 HIS A O 1
ATOM 4981 N N . GLY A 1 626 ? -15.290 25.069 45.217 1.00 94.31 626 GLY A N 1
ATOM 4982 C CA . GLY A 1 626 ? -14.340 24.072 45.716 1.00 94.31 626 GLY A CA 1
ATOM 4983 C C . GLY A 1 626 ? -15.052 22.939 46.444 1.00 94.31 626 GLY A C 1
ATOM 4984 O O . GLY A 1 626 ? -14.829 21.765 46.148 1.00 94.31 626 GLY A O 1
ATOM 4985 N N . LYS A 1 627 ? -16.020 23.294 47.294 1.00 94.88 627 LYS A N 1
ATOM 4986 C CA . LYS A 1 627 ? -16.898 22.329 47.959 1.00 94.88 627 LYS A CA 1
ATOM 4987 C C . LYS A 1 627 ? -17.682 21.465 46.971 1.00 94.88 627 LYS A C 1
ATOM 4989 O O . LYS A 1 627 ? -17.719 20.255 47.139 1.00 94.88 627 LYS A O 1
ATOM 4994 N N . LYS A 1 628 ? -18.264 22.050 45.914 1.00 94.81 628 LYS A N 1
ATOM 4995 C CA . LYS A 1 628 ? -19.000 21.289 44.882 1.00 94.81 628 LYS A CA 1
ATOM 4996 C C . LYS A 1 628 ? -18.114 20.274 44.162 1.00 94.81 628 LYS A C 1
ATOM 4998 O O . LYS A 1 628 ? -18.574 19.165 43.909 1.00 94.81 628 LYS A O 1
ATOM 5003 N N . VAL A 1 629 ? -16.872 20.644 43.843 1.00 94.31 629 VAL A N 1
ATOM 5004 C CA . VAL A 1 629 ? -15.897 19.724 43.234 1.00 94.31 629 VAL A CA 1
ATOM 5005 C C . VAL A 1 629 ? -15.622 18.554 44.177 1.00 94.31 629 VAL A C 1
ATOM 5007 O O . VAL A 1 629 ? -15.754 17.401 43.774 1.00 94.31 629 VAL A O 1
ATOM 5010 N N . PHE A 1 630 ? -15.312 18.839 45.443 1.00 96.50 630 PHE A N 1
ATOM 5011 C CA . PHE A 1 630 ? -15.030 17.801 46.435 1.00 96.50 630 PHE A CA 1
ATOM 5012 C C . PHE A 1 630 ? -16.239 16.903 46.709 1.00 96.50 630 PHE A C 1
ATOM 5014 O O . PHE A 1 630 ? -16.068 15.695 46.834 1.00 96.50 630 PHE A O 1
ATOM 5021 N N . THR A 1 631 ? -17.457 17.447 46.754 1.00 95.62 631 THR A N 1
ATOM 5022 C CA . THR A 1 631 ? -18.681 16.645 46.898 1.00 95.62 631 THR A CA 1
ATOM 5023 C C . THR A 1 631 ? -18.884 15.716 45.702 1.00 95.62 631 THR A C 1
ATOM 5025 O O . THR A 1 631 ? -19.134 14.535 45.901 1.00 95.62 631 THR A O 1
ATOM 5028 N N . ALA A 1 632 ? -18.692 16.200 44.469 1.00 94.62 632 ALA A N 1
ATOM 5029 C CA . ALA A 1 632 ? -18.827 15.355 43.282 1.00 94.62 632 ALA A CA 1
ATOM 5030 C C . ALA A 1 632 ? -17.805 14.204 43.266 1.00 94.62 632 ALA A C 1
ATOM 5032 O O . ALA A 1 632 ? -18.162 13.075 42.936 1.00 94.62 632 ALA A O 1
ATOM 5033 N N . ILE A 1 633 ? -16.551 14.469 43.653 1.00 95.38 633 ILE A N 1
ATOM 5034 C CA . ILE A 1 633 ? -15.527 13.421 43.772 1.00 95.38 633 ILE A CA 1
ATOM 5035 C C . ILE A 1 633 ? -15.870 12.470 44.922 1.00 95.38 633 ILE A C 1
ATOM 5037 O O . ILE A 1 633 ? -15.735 11.262 44.763 1.00 95.38 633 ILE A O 1
ATOM 5041 N N . ASN A 1 634 ? -16.365 12.976 46.053 1.00 96.44 634 ASN A N 1
ATOM 5042 C CA . ASN A 1 634 ? -16.796 12.126 47.157 1.00 96.44 634 ASN A CA 1
ATOM 5043 C C . ASN A 1 634 ? -17.890 11.149 46.729 1.00 96.44 634 ASN A C 1
ATOM 5045 O O . ASN A 1 634 ? -17.759 9.961 47.002 1.00 96.44 634 ASN A O 1
ATOM 5049 N N . ASP A 1 635 ? -18.915 11.614 46.018 1.00 94.38 635 ASP A N 1
ATOM 5050 C CA . ASP A 1 635 ? -19.994 10.745 45.544 1.00 94.38 635 ASP A CA 1
ATOM 5051 C C . ASP A 1 635 ? -19.448 9.631 44.631 1.00 94.38 635 ASP A C 1
ATOM 5053 O O . ASP A 1 635 ? -19.844 8.474 44.753 1.00 94.38 635 ASP A O 1
ATOM 5057 N N . MET A 1 636 ? -18.460 9.938 43.781 1.00 94.19 636 MET A N 1
ATOM 5058 C CA . MET A 1 636 ? -17.755 8.929 42.978 1.00 94.19 636 MET A CA 1
ATOM 5059 C C . MET A 1 636 ? -16.959 7.946 43.853 1.00 94.19 636 MET A C 1
ATOM 5061 O O . MET A 1 636 ? -17.032 6.736 43.644 1.00 94.19 636 MET A O 1
ATOM 5065 N N . VAL A 1 637 ? -16.228 8.440 44.857 1.00 94.81 637 VAL A N 1
ATOM 5066 C CA . VAL A 1 637 ? -15.420 7.622 45.781 1.00 94.81 637 VAL A CA 1
ATOM 5067 C C . VAL A 1 637 ? -16.288 6.662 46.604 1.00 94.81 637 VAL A C 1
ATOM 5069 O O . VAL A 1 637 ? -15.905 5.513 46.850 1.00 94.81 637 VAL A O 1
ATOM 5072 N N . GLN A 1 638 ? -17.491 7.090 46.995 1.00 93.06 638 GLN A N 1
ATOM 5073 C CA . GLN A 1 638 ? -18.445 6.235 47.705 1.00 93.06 638 GLN A CA 1
ATOM 5074 C C . GLN A 1 638 ? -18.977 5.086 46.838 1.00 93.06 638 GLN A C 1
ATOM 5076 O O . GLN A 1 638 ? -19.480 4.113 47.391 1.00 93.06 638 GLN A O 1
ATOM 5081 N N . HIS A 1 639 ? -18.811 5.133 45.515 1.00 90.69 639 HIS A N 1
ATOM 5082 C CA . HIS A 1 639 ? -19.314 4.123 44.582 1.00 90.69 639 HIS A CA 1
ATOM 5083 C C . HIS A 1 639 ? -18.216 3.429 43.763 1.00 90.69 639 HIS A C 1
ATOM 5085 O O . HIS A 1 639 ? -18.506 2.843 42.725 1.00 90.69 639 HIS A O 1
ATOM 5091 N N . LEU A 1 640 ? -16.959 3.437 44.225 1.00 85.88 640 LEU A N 1
ATOM 5092 C CA . LEU A 1 640 ? -15.850 2.751 43.536 1.00 85.88 640 LEU A CA 1
ATOM 5093 C C . LEU A 1 640 ? -16.053 1.231 43.387 1.00 85.88 640 LEU A C 1
ATOM 5095 O O . LEU A 1 640 ? -15.460 0.619 42.504 1.00 85.88 640 LEU A O 1
ATOM 5099 N N . ASP A 1 641 ? -16.896 0.629 44.226 1.00 83.38 641 ASP A N 1
ATOM 5100 C CA . ASP A 1 641 ? -17.306 -0.781 44.186 1.00 83.38 641 ASP A CA 1
ATOM 5101 C C . ASP A 1 641 ? -18.591 -1.033 43.371 1.00 83.38 641 ASP A C 1
ATOM 5103 O O . ASP A 1 641 ? -19.000 -2.181 43.200 1.00 83.38 641 ASP A O 1
ATOM 5107 N N . ASN A 1 642 ? -19.235 0.013 42.843 1.00 80.75 642 ASN A N 1
ATOM 5108 C CA . ASN A 1 642 ? -20.464 -0.086 42.062 1.00 80.75 642 ASN A CA 1
ATOM 5109 C C . ASN A 1 642 ? -20.363 0.743 40.774 1.00 80.75 642 ASN A C 1
ATOM 5111 O O . ASN A 1 642 ? -20.638 1.944 40.751 1.00 80.75 642 ASN A O 1
ATOM 5115 N N . SER A 1 643 ? -20.018 0.068 39.675 1.00 74.31 643 SER A N 1
ATOM 5116 C CA . SER A 1 643 ? -19.800 0.708 38.373 1.00 74.31 643 SER A CA 1
ATOM 5117 C C . SER A 1 643 ? -21.031 1.449 37.841 1.00 74.31 643 SER A C 1
ATOM 5119 O O . SER A 1 643 ? -20.884 2.543 37.302 1.00 74.31 643 SER A O 1
ATOM 5121 N N . GLU A 1 644 ? -22.240 0.909 38.017 1.00 74.12 644 GLU A N 1
ATOM 5122 C CA . GLU A 1 644 ? -23.467 1.559 37.539 1.00 74.12 644 GLU A CA 1
ATOM 5123 C C . GLU A 1 644 ? -23.713 2.879 38.280 1.00 74.12 644 GLU A C 1
ATOM 5125 O O . GLU A 1 644 ? -23.956 3.910 37.651 1.00 74.12 644 GLU A O 1
ATOM 5130 N N . ALA A 1 645 ? -23.564 2.873 39.608 1.00 80.19 645 ALA A N 1
ATOM 5131 C CA . ALA A 1 645 ? -23.698 4.074 40.426 1.00 80.19 645 ALA A CA 1
ATOM 5132 C C . ALA A 1 645 ? -22.591 5.101 40.126 1.00 80.19 645 ALA A C 1
ATOM 5134 O O . ALA A 1 645 ? -22.883 6.285 39.954 1.00 80.19 645 ALA A O 1
ATOM 5135 N N . PHE A 1 646 ? -21.338 4.654 39.981 1.00 85.81 646 PHE A N 1
ATOM 5136 C CA . PHE A 1 646 ? -20.211 5.516 39.615 1.00 85.81 646 PHE A CA 1
ATOM 5137 C C . PHE A 1 646 ? -20.426 6.194 38.253 1.00 85.81 646 PHE A C 1
ATOM 5139 O O . PHE A 1 646 ? -20.316 7.417 38.127 1.00 85.81 646 PHE A O 1
ATOM 5146 N N . LEU A 1 647 ? -20.783 5.417 37.224 1.00 82.56 647 LEU A N 1
ATOM 5147 C CA . LEU A 1 647 ? -21.052 5.936 35.880 1.00 82.56 647 LEU A CA 1
ATOM 5148 C C . LEU A 1 647 ? -22.292 6.834 35.853 1.00 82.56 647 LEU A C 1
ATOM 5150 O O . LEU A 1 647 ? -22.312 7.825 35.119 1.00 82.56 647 LEU A O 1
ATOM 5154 N N . GLY A 1 648 ? -23.290 6.540 36.691 1.00 83.75 648 GLY A N 1
ATOM 5155 C CA . GLY A 1 648 ? -24.460 7.386 36.914 1.00 83.75 648 GLY A CA 1
ATOM 5156 C C . GLY A 1 648 ? -24.117 8.799 37.398 1.00 83.75 648 GLY A C 1
ATOM 5157 O O . GLY A 1 648 ? -24.894 9.721 37.161 1.00 83.75 648 GLY A O 1
ATOM 5158 N N . ILE A 1 649 ? -22.939 8.998 38.000 1.00 90.81 649 ILE A N 1
ATOM 5159 C CA . ILE A 1 649 ? -22.443 10.306 38.453 1.00 90.81 649 ILE A CA 1
ATOM 5160 C C . ILE A 1 649 ? -21.499 10.925 37.415 1.00 90.81 649 ILE A C 1
ATOM 5162 O O . ILE A 1 649 ? -21.676 12.083 37.021 1.00 90.81 649 ILE A O 1
ATOM 5166 N N . VAL A 1 650 ? -20.507 10.163 36.939 1.00 88.38 650 VAL A N 1
ATOM 5167 C CA . VAL A 1 650 ? -19.469 10.677 36.029 1.00 88.38 650 VAL A CA 1
ATOM 5168 C C . VAL A 1 650 ? -20.039 11.062 34.665 1.00 88.38 650 VAL A C 1
ATOM 5170 O O . VAL A 1 650 ? -19.683 12.118 34.139 1.00 88.38 650 VAL A O 1
ATOM 5173 N N . ASN A 1 651 ? -20.953 10.268 34.098 1.00 87.75 651 ASN A N 1
ATOM 5174 C CA . ASN A 1 651 ? -21.454 10.515 32.743 1.00 87.75 651 ASN A CA 1
ATOM 5175 C C . ASN A 1 651 ? -22.270 11.816 32.639 1.00 87.75 651 ASN A C 1
ATOM 5177 O O . ASN A 1 651 ? -21.964 12.637 31.766 1.00 87.75 651 ASN A O 1
ATOM 5181 N N . PRO A 1 652 ? -23.263 12.089 33.513 1.00 90.19 652 PRO A N 1
ATOM 5182 C CA . PRO A 1 652 ? -23.978 13.365 33.481 1.00 90.19 652 PRO A CA 1
ATOM 5183 C C . PRO A 1 652 ? -23.063 14.563 33.749 1.00 90.19 652 PRO A C 1
ATOM 5185 O O . PRO A 1 652 ? -23.211 15.603 33.100 1.00 90.19 652 PRO A O 1
ATOM 5188 N N . LEU A 1 653 ? -22.099 14.419 34.669 1.00 92.44 653 LEU A N 1
ATOM 5189 C CA . LEU A 1 653 ? -21.141 15.474 34.990 1.00 92.44 653 LEU A CA 1
ATOM 5190 C C . LEU A 1 653 ? -20.256 15.801 33.782 1.00 92.44 653 LEU A C 1
ATOM 5192 O O . LEU A 1 653 ? -20.188 16.964 33.376 1.00 92.44 653 LEU A O 1
ATOM 5196 N N . GLY A 1 654 ? -19.633 14.788 33.177 1.00 90.44 654 GLY A N 1
ATOM 5197 C CA . GLY A 1 654 ? -18.792 14.934 31.992 1.00 90.44 654 GLY A CA 1
ATOM 5198 C C . GLY A 1 654 ? -19.565 15.530 30.820 1.00 90.44 654 GLY A C 1
ATOM 5199 O O . GLY A 1 654 ? -19.117 16.505 30.220 1.00 90.44 654 GLY A O 1
ATOM 5200 N N . LYS A 1 655 ? -20.787 15.047 30.558 1.00 90.69 655 LYS A N 1
ATOM 5201 C CA . LYS A 1 655 ? -21.640 15.566 29.478 1.00 90.69 655 LYS A CA 1
ATOM 5202 C C . LYS A 1 655 ? -21.982 17.037 29.683 1.00 90.69 655 LYS A C 1
ATOM 5204 O O . LYS A 1 655 ? -21.952 17.811 28.725 1.00 90.69 655 LYS A O 1
ATOM 5209 N N . LYS A 1 656 ? -22.277 17.450 30.920 1.00 92.62 656 LYS A N 1
ATOM 5210 C CA . LYS A 1 656 ? -22.513 18.859 31.259 1.00 92.62 656 LYS A CA 1
ATOM 5211 C C . LYS A 1 656 ? -21.271 19.714 30.994 1.00 92.62 656 LYS A C 1
ATOM 5213 O O . LYS A 1 656 ? -21.393 20.773 30.379 1.00 92.62 656 LYS A O 1
ATOM 5218 N N . HIS A 1 657 ? -20.091 19.257 31.410 1.00 93.75 657 HIS A N 1
ATOM 5219 C CA . HIS A 1 657 ? -18.848 20.002 31.202 1.00 93.75 657 HIS A CA 1
ATOM 5220 C C . HIS A 1 657 ? -18.460 20.093 29.718 1.00 93.75 657 HIS A C 1
ATOM 5222 O O . HIS A 1 657 ? -18.082 21.170 29.261 1.00 93.75 657 HIS A O 1
ATOM 5228 N N . ALA A 1 658 ? -18.655 19.017 28.953 1.00 89.81 658 ALA A N 1
ATOM 5229 C CA . ALA A 1 658 ? -18.368 18.968 27.523 1.00 89.81 658 ALA A CA 1
ATOM 5230 C C . ALA A 1 658 ? -19.343 19.824 26.698 1.00 89.81 658 ALA A C 1
ATOM 5232 O O . ALA A 1 658 ? -18.937 20.625 25.861 1.00 89.81 658 ALA A O 1
ATOM 5233 N N . THR A 1 659 ? -20.650 19.665 26.910 1.00 89.44 659 THR A N 1
ATOM 5234 C CA . THR A 1 659 ? -21.658 20.229 25.992 1.00 89.44 659 THR A CA 1
ATOM 5235 C C . THR A 1 659 ? -22.171 21.603 26.412 1.00 89.44 659 THR A C 1
ATOM 5237 O O . THR A 1 659 ? -22.445 22.437 25.551 1.00 89.44 659 THR A O 1
ATOM 5240 N N . GLN A 1 660 ? -22.295 21.858 27.720 1.00 90.38 660 GLN A N 1
ATOM 5241 C CA . GLN A 1 660 ? -22.884 23.098 28.237 1.00 90.38 660 GLN A CA 1
ATOM 5242 C C . GLN A 1 660 ? -21.815 24.098 28.670 1.00 90.38 660 GLN A C 1
ATOM 5244 O O . GLN A 1 660 ? -21.880 25.261 28.286 1.00 90.38 660 GLN A O 1
ATOM 5249 N N . LEU A 1 661 ? -20.834 23.651 29.461 1.00 88.44 661 LEU A N 1
ATOM 5250 C CA . LEU A 1 661 ? -19.793 24.533 30.008 1.00 88.44 661 LEU A CA 1
ATOM 5251 C C . LEU A 1 661 ? -18.599 24.708 29.062 1.00 88.44 661 LEU A C 1
ATOM 5253 O O . LEU A 1 661 ? -17.837 25.656 29.218 1.00 88.44 661 LEU A O 1
ATOM 5257 N N . LYS A 1 662 ? -18.453 23.804 28.087 1.00 89.38 662 LYS A N 1
ATOM 5258 C CA . LYS A 1 662 ? -17.370 23.767 27.099 1.00 89.38 662 LYS A CA 1
ATOM 5259 C C . LYS A 1 662 ? -15.969 23.873 27.713 1.00 89.38 662 LYS A C 1
ATOM 5261 O O . LYS A 1 662 ? -15.122 24.614 27.223 1.00 89.38 662 LYS A O 1
ATOM 5266 N N . ILE A 1 663 ? -15.743 23.136 28.798 1.00 89.12 663 ILE A N 1
ATOM 5267 C CA . ILE A 1 663 ? -14.459 23.108 29.509 1.00 89.12 663 ILE A CA 1
ATOM 5268 C C . ILE A 1 663 ? -13.534 22.101 28.826 1.00 89.12 663 ILE A C 1
ATOM 5270 O O . ILE A 1 663 ? -13.930 20.950 28.668 1.00 89.12 663 ILE A O 1
ATOM 5274 N N . ASP A 1 664 ? -12.310 22.504 28.470 1.00 89.00 664 ASP A N 1
ATOM 5275 C CA . ASP A 1 664 ? -11.293 21.608 27.893 1.00 89.00 664 ASP A CA 1
ATOM 5276 C C . ASP A 1 664 ? -11.003 20.421 28.844 1.00 89.00 664 ASP A C 1
ATOM 5278 O O . ASP A 1 664 ? -10.736 20.649 30.034 1.00 89.00 664 ASP A O 1
ATOM 5282 N N . PRO A 1 665 ? -11.056 19.161 28.361 1.00 89.81 665 PRO A N 1
ATOM 5283 C CA . PRO A 1 665 ? -10.895 17.976 29.202 1.00 89.81 665 PRO A CA 1
ATOM 5284 C C . PRO A 1 665 ? -9.532 17.888 29.905 1.00 89.81 665 PRO A C 1
ATOM 5286 O O . PRO A 1 665 ? -9.444 17.265 30.966 1.00 89.81 665 PRO A O 1
ATOM 5289 N N . LYS A 1 666 ? -8.479 18.554 29.402 1.00 90.00 666 LYS A N 1
ATOM 5290 C CA . LYS A 1 666 ? -7.163 18.580 30.073 1.00 90.00 666 LYS A CA 1
ATOM 5291 C C . LYS A 1 666 ? -7.238 19.136 31.500 1.00 90.00 666 LYS A C 1
ATOM 5293 O O . LYS A 1 666 ? -6.454 18.746 32.362 1.00 90.00 666 LYS A O 1
ATOM 5298 N N . ASN A 1 667 ? -8.215 20.006 31.770 1.00 92.12 667 ASN A N 1
ATOM 5299 C CA . ASN A 1 667 ? -8.391 20.651 33.070 1.00 92.12 667 ASN A CA 1
ATOM 5300 C C . ASN A 1 667 ? -8.786 19.661 34.176 1.00 92.12 667 ASN A C 1
ATOM 5302 O O . ASN A 1 667 ? -8.475 19.905 35.341 1.00 92.12 667 ASN A O 1
ATOM 5306 N N . PHE A 1 668 ? -9.413 18.526 33.835 1.00 92.25 668 PHE A N 1
ATOM 5307 C CA . PHE A 1 668 ? -9.691 17.469 34.814 1.00 92.25 668 PHE A CA 1
ATOM 5308 C C . PHE A 1 668 ? -8.422 16.769 35.279 1.00 92.25 668 PHE A C 1
ATOM 5310 O O . PHE A 1 668 ? -8.322 16.394 36.446 1.00 92.25 668 PHE A O 1
ATOM 5317 N N . ARG A 1 669 ? -7.438 16.619 34.386 1.00 93.88 669 ARG A N 1
ATOM 5318 C CA . ARG A 1 669 ? -6.152 16.055 34.778 1.00 93.88 669 ARG A CA 1
ATOM 5319 C C . ARG A 1 669 ? -5.402 17.012 35.699 1.00 93.88 669 ARG A C 1
ATOM 5321 O O . ARG A 1 669 ? -4.965 16.587 36.760 1.00 93.88 669 ARG A O 1
ATOM 5328 N N . ILE A 1 670 ? -5.378 18.299 35.349 1.00 93.69 670 ILE A N 1
ATOM 5329 C CA . ILE A 1 670 ? -4.768 19.359 36.167 1.00 93.69 670 ILE A CA 1
ATOM 5330 C C . ILE A 1 670 ? -5.343 19.361 37.590 1.00 93.69 670 ILE A C 1
ATOM 5332 O O . ILE A 1 670 ? -4.591 19.280 38.558 1.00 93.69 670 ILE A O 1
ATOM 5336 N N . ILE A 1 671 ? -6.673 19.412 37.738 1.00 95.31 671 ILE A N 1
ATOM 5337 C CA . ILE A 1 671 ? -7.282 19.460 39.075 1.00 95.31 671 ILE A CA 1
ATOM 5338 C C . ILE A 1 671 ? -7.021 18.173 39.871 1.00 95.31 671 ILE A C 1
ATOM 5340 O O . ILE A 1 671 ? -6.784 18.241 41.074 1.00 95.31 671 ILE A O 1
ATOM 5344 N N . CYS A 1 672 ? -7.001 17.010 39.210 1.00 95.44 672 CYS A N 1
ATOM 5345 C CA . CYS A 1 672 ? -6.641 15.744 39.846 1.00 95.44 672 CYS A CA 1
ATOM 5346 C C . CYS A 1 672 ? -5.186 15.727 40.334 1.00 95.44 672 CYS A C 1
ATOM 5348 O O . CYS A 1 672 ? -4.930 15.273 41.446 1.00 95.44 672 CYS A O 1
ATOM 5350 N N . ASP A 1 673 ? -4.244 16.232 39.536 1.00 94.81 673 ASP A N 1
ATOM 5351 C CA . ASP A 1 673 ? -2.827 16.283 39.906 1.00 94.81 673 ASP A CA 1
ATOM 5352 C C . ASP A 1 673 ? -2.601 17.219 41.108 1.00 94.81 673 ASP A C 1
ATOM 5354 O O . ASP A 1 673 ? -1.884 16.857 42.041 1.00 94.81 673 ASP A O 1
ATOM 5358 N N . ILE A 1 674 ? -3.292 18.364 41.161 1.00 96.94 674 ILE A N 1
ATOM 5359 C CA . ILE A 1 674 ? -3.249 19.287 42.310 1.00 96.94 674 ILE A CA 1
ATOM 5360 C C . ILE A 1 674 ? -3.845 18.642 43.571 1.00 96.94 674 ILE A C 1
ATOM 5362 O O . ILE A 1 674 ? -3.314 18.819 44.668 1.00 96.94 674 ILE A O 1
ATOM 5366 N N . ILE A 1 675 ? -4.927 17.865 43.442 1.00 96.75 675 ILE A N 1
ATOM 5367 C CA . ILE A 1 675 ? -5.492 17.096 44.564 1.00 96.75 675 ILE A CA 1
ATOM 5368 C C . ILE A 1 675 ? -4.464 16.087 45.087 1.00 96.75 675 ILE A C 1
ATOM 5370 O O . ILE A 1 675 ? -4.248 16.019 46.296 1.00 96.75 675 ILE A O 1
ATOM 5374 N N . LEU A 1 676 ? -3.802 15.337 44.200 1.00 95.81 676 LEU A N 1
ATOM 5375 C CA . LEU A 1 676 ? -2.780 14.362 44.590 1.00 95.81 676 LEU A CA 1
ATOM 5376 C C . LEU A 1 676 ? -1.586 15.024 45.291 1.00 95.81 676 LEU A C 1
ATOM 5378 O O . LEU A 1 676 ? -1.103 14.492 46.291 1.00 95.81 676 LEU A O 1
ATOM 5382 N N . GLN A 1 677 ? -1.144 16.191 44.816 1.00 95.12 677 GLN A N 1
ATOM 5383 C CA . GLN A 1 677 ? -0.106 16.986 45.480 1.00 95.12 677 GLN A CA 1
ATOM 5384 C C . GLN A 1 677 ? -0.550 17.434 46.878 1.00 95.12 677 GLN A C 1
ATOM 5386 O O . GLN A 1 677 ? 0.180 17.245 47.849 1.00 95.12 677 GLN A O 1
ATOM 5391 N N . LEU A 1 678 ? -1.775 17.953 47.016 1.00 95.94 678 LEU A N 1
ATOM 5392 C CA . LEU A 1 678 ? -2.312 18.369 48.313 1.00 95.94 678 LEU A CA 1
ATOM 5393 C C . LEU A 1 678 ? -2.442 17.186 49.292 1.00 95.94 678 LEU A C 1
ATOM 5395 O O . LEU A 1 678 ? -2.192 17.346 50.488 1.00 95.94 678 LEU A O 1
ATOM 5399 N N . MET A 1 679 ? -2.809 15.997 48.800 1.00 95.88 679 MET A N 1
ATOM 5400 C CA . MET A 1 679 ? -2.856 14.771 49.606 1.00 95.88 679 MET A CA 1
ATOM 5401 C C . MET A 1 679 ? -1.466 14.352 50.094 1.00 95.88 679 MET A C 1
ATOM 5403 O O . MET A 1 679 ? -1.320 13.991 51.262 1.00 95.88 679 MET A O 1
ATOM 5407 N N . GLU A 1 680 ? -0.454 14.423 49.229 1.00 95.56 680 GLU A N 1
ATOM 5408 C CA . GLU A 1 680 ? 0.938 14.122 49.577 1.00 95.56 680 GLU A CA 1
ATOM 5409 C C . GLU A 1 680 ? 1.483 15.092 50.629 1.00 95.56 680 GLU A C 1
ATOM 5411 O O . GLU A 1 680 ? 2.053 14.654 51.627 1.00 95.56 680 GLU A O 1
ATOM 5416 N N . GLU A 1 681 ? 1.239 16.392 50.460 1.00 94.50 681 GLU A N 1
ATOM 5417 C CA . GLU A 1 681 ? 1.682 17.428 51.396 1.00 94.50 681 GLU A CA 1
ATOM 5418 C C . GLU A 1 681 ? 1.041 17.300 52.782 1.00 94.50 681 GLU A C 1
ATOM 5420 O O . GLU A 1 681 ? 1.715 17.489 53.795 1.00 94.50 681 GLU A O 1
ATOM 5425 N N . LYS A 1 682 ? -0.263 16.994 52.846 1.00 94.12 682 LYS A N 1
ATOM 5426 C CA . LYS A 1 682 ? -0.999 16.934 54.119 1.00 94.12 682 LYS A CA 1
ATOM 5427 C C . LYS A 1 682 ? -0.911 15.583 54.822 1.00 94.12 682 LYS A C 1
ATOM 5429 O O . LYS A 1 682 ? -0.961 15.540 56.050 1.00 94.12 682 LYS A O 1
ATOM 5434 N N . PHE A 1 683 ? -0.825 14.487 54.069 1.00 93.38 683 PHE A N 1
ATOM 5435 C CA . PHE A 1 683 ? -1.023 13.134 54.603 1.00 93.38 683 PHE A CA 1
ATOM 5436 C C . PHE A 1 683 ? 0.048 12.120 54.172 1.00 93.38 683 PHE A C 1
ATOM 5438 O O . PHE A 1 683 ? -0.028 10.962 54.587 1.00 93.38 683 PHE A O 1
ATOM 5445 N N . GLY A 1 684 ? 1.044 12.536 53.383 1.00 92.44 684 GLY A N 1
ATOM 5446 C CA . GLY A 1 684 ? 2.173 11.711 52.952 1.00 92.44 684 GLY A CA 1
ATOM 5447 C C . GLY A 1 684 ? 1.946 10.940 51.645 1.00 92.44 684 GLY A C 1
ATOM 5448 O O . GLY A 1 684 ? 0.825 10.805 51.147 1.00 92.44 684 GLY A O 1
ATOM 5449 N N . GLY A 1 685 ? 3.041 10.405 51.094 1.00 86.31 685 GLY A N 1
ATOM 5450 C CA . GLY A 1 685 ? 3.069 9.721 49.793 1.00 86.31 685 GLY A CA 1
ATOM 5451 C C . GLY A 1 685 ? 2.159 8.491 49.697 1.00 86.31 685 GLY A C 1
ATOM 5452 O O . GLY A 1 685 ? 1.559 8.267 48.649 1.00 86.31 685 GLY A O 1
ATOM 5453 N N . ASP A 1 686 ? 1.962 7.752 50.792 1.00 86.31 686 ASP A N 1
ATOM 5454 C CA . ASP A 1 686 ? 1.069 6.581 50.821 1.00 86.31 686 ASP A CA 1
ATOM 5455 C C . ASP A 1 686 ? -0.402 6.963 50.576 1.00 86.31 686 ASP A C 1
ATOM 5457 O O . ASP A 1 686 ? -1.159 6.224 49.939 1.00 86.31 686 ASP A O 1
ATOM 5461 N N . CYS A 1 687 ? -0.812 8.145 51.054 1.00 88.19 687 CYS A N 1
ATOM 5462 C CA . CYS A 1 687 ? -2.161 8.673 50.856 1.00 88.19 687 CYS A CA 1
ATOM 5463 C C . CYS A 1 687 ? -2.391 9.039 49.382 1.00 88.19 687 CYS A C 1
ATOM 5465 O O . CYS A 1 687 ? -3.408 8.666 48.799 1.00 88.19 687 CYS A O 1
ATOM 5467 N N . LYS A 1 688 ? -1.404 9.697 48.760 1.00 91.19 688 LYS A N 1
ATOM 5468 C CA . LYS A 1 688 ? -1.392 9.985 47.319 1.00 91.19 688 LYS A CA 1
ATOM 5469 C C . LYS A 1 688 ? -1.430 8.703 46.489 1.00 91.19 688 LYS A C 1
ATOM 5471 O O . LYS A 1 688 ? -2.289 8.578 45.619 1.00 91.19 688 LYS A O 1
ATOM 5476 N N . ALA A 1 689 ? -0.557 7.739 46.782 1.00 86.50 689 ALA A N 1
ATOM 5477 C CA . ALA A 1 689 ? -0.487 6.471 46.054 1.00 86.50 689 ALA A CA 1
ATOM 5478 C C . ALA A 1 689 ? -1.818 5.701 46.116 1.00 86.50 689 ALA A C 1
ATOM 5480 O O . ALA A 1 689 ? -2.268 5.148 45.115 1.00 86.50 689 ALA A O 1
ATOM 5481 N N . SER A 1 690 ? -2.496 5.738 47.269 1.00 89.62 690 SER A N 1
ATOM 5482 C CA . SER A 1 690 ? -3.816 5.117 47.454 1.00 89.62 690 SER A CA 1
ATOM 5483 C C . SER A 1 690 ? -4.924 5.745 46.600 1.00 89.62 690 SER A C 1
ATOM 5485 O O . SER A 1 690 ? -5.943 5.098 46.367 1.00 89.62 690 SER A O 1
ATOM 5487 N N . PHE A 1 691 ? -4.754 6.989 46.141 1.00 93.69 691 PHE A N 1
ATOM 5488 C CA . PHE A 1 691 ? -5.785 7.737 45.415 1.00 93.69 691 PHE A CA 1
ATOM 5489 C C . PHE A 1 691 ? -5.448 8.005 43.939 1.00 93.69 691 PHE A C 1
ATOM 5491 O O . PHE A 1 691 ? -6.325 8.349 43.150 1.00 93.69 691 PHE A O 1
ATOM 5498 N N . GLU A 1 692 ? -4.202 7.781 43.523 1.00 89.75 692 GLU A N 1
ATOM 5499 C CA . GLU A 1 692 ? -3.739 7.991 42.146 1.00 89.75 692 GLU A CA 1
ATOM 5500 C C . GLU A 1 692 ? -4.505 7.138 41.121 1.00 89.75 692 GLU A C 1
ATOM 5502 O O . GLU A 1 692 ? -4.849 7.595 40.031 1.00 89.75 692 GLU A O 1
ATOM 5507 N N . LYS A 1 693 ? -4.858 5.901 41.484 1.00 83.69 693 LYS A N 1
ATOM 5508 C CA . LYS A 1 693 ? -5.678 5.039 40.622 1.00 83.69 693 LYS A CA 1
ATOM 5509 C C . LYS A 1 693 ? -7.103 5.584 40.450 1.00 83.69 693 LYS A C 1
ATOM 5511 O O . LYS A 1 693 ? -7.653 5.505 39.355 1.00 83.69 693 LYS A O 1
ATOM 5516 N N . VAL A 1 694 ? -7.675 6.194 41.491 1.00 90.19 694 VAL A N 1
ATOM 5517 C CA . VAL A 1 694 ? -9.012 6.815 41.439 1.00 90.19 694 VAL A CA 1
ATOM 5518 C C . VAL A 1 694 ? -9.035 7.996 40.481 1.00 90.19 694 VAL A C 1
ATOM 5520 O O . VAL A 1 694 ? -9.921 8.079 39.631 1.00 90.19 694 VAL A O 1
ATOM 5523 N N . THR A 1 695 ? -8.046 8.884 40.559 1.00 90.81 695 THR A N 1
ATOM 5524 C CA . THR A 1 695 ? -7.979 10.034 39.650 1.00 90.81 695 THR A CA 1
ATOM 5525 C C . THR A 1 695 ? -7.759 9.610 38.197 1.00 90.81 695 THR A C 1
ATOM 5527 O O . THR A 1 695 ? -8.357 10.201 37.294 1.00 90.81 695 THR A O 1
ATOM 5530 N N . ASN A 1 696 ? -6.974 8.552 37.958 1.00 83.50 696 ASN A N 1
ATOM 5531 C CA . ASN A 1 696 ? -6.796 7.964 36.629 1.00 83.50 696 ASN A CA 1
ATOM 5532 C C . ASN A 1 696 ? -8.115 7.424 36.052 1.00 83.50 696 ASN A C 1
ATOM 5534 O O . ASN A 1 696 ? -8.418 7.686 34.886 1.00 83.50 696 ASN A O 1
ATOM 5538 N N . GLU A 1 697 ? -8.918 6.725 36.855 1.00 83.00 697 GLU A N 1
ATOM 5539 C CA . GLU A 1 697 ? -10.223 6.205 36.423 1.00 83.00 697 GLU A CA 1
ATOM 5540 C C . GLU A 1 697 ? -11.231 7.327 36.149 1.00 83.00 697 GLU A C 1
ATOM 5542 O O . GLU A 1 697 ? -11.857 7.351 35.086 1.00 83.00 697 GLU A O 1
ATOM 5547 N N . ILE A 1 698 ? -11.326 8.326 37.034 1.00 89.00 698 ILE A N 1
ATOM 5548 C CA . ILE A 1 698 ? -12.183 9.505 36.818 1.00 89.00 698 ILE A CA 1
ATOM 5549 C C . ILE A 1 698 ? -11.803 10.208 35.506 1.00 89.00 698 ILE A C 1
ATOM 5551 O O . ILE A 1 698 ? -12.672 10.471 34.671 1.00 89.00 698 ILE A O 1
ATOM 5555 N N . CYS A 1 699 ? -10.509 10.467 35.281 1.00 86.56 699 CYS A N 1
ATOM 5556 C CA . CYS A 1 699 ? -10.031 11.098 34.049 1.00 86.56 699 CYS A CA 1
ATOM 5557 C C . CYS A 1 699 ? -10.330 10.241 32.812 1.00 86.56 699 CYS A C 1
ATOM 5559 O O . CYS A 1 699 ? -10.732 10.772 31.777 1.00 86.56 699 CYS A O 1
ATOM 5561 N N . THR A 1 700 ? -10.157 8.921 32.904 1.00 82.62 700 THR A N 1
ATOM 5562 C CA . THR A 1 700 ? -10.417 7.990 31.796 1.00 82.62 700 THR A CA 1
ATOM 5563 C C . THR A 1 700 ? -11.886 8.019 31.389 1.00 82.62 700 THR A C 1
ATOM 5565 O O . THR A 1 700 ? -12.197 8.194 30.207 1.00 82.62 700 THR A O 1
ATOM 5568 N N . HIS A 1 701 ? -12.799 7.927 32.356 1.00 81.88 701 HIS A N 1
ATOM 5569 C CA . HIS A 1 701 ? -14.232 7.973 32.087 1.00 81.88 701 HIS A CA 1
ATOM 5570 C C . HIS A 1 701 ? -14.691 9.341 31.577 1.00 81.88 701 HIS A C 1
ATOM 5572 O O . HIS A 1 701 ? -15.417 9.395 30.584 1.00 81.88 701 HIS A O 1
ATOM 5578 N N . LEU A 1 702 ? -14.217 10.444 32.166 1.00 83.38 702 LEU A N 1
ATOM 5579 C CA . LEU A 1 702 ? -14.516 11.788 31.661 1.00 83.38 702 LEU A CA 1
ATOM 5580 C C . LEU A 1 702 ? -14.036 11.961 30.214 1.00 83.38 702 LEU A C 1
ATOM 5582 O O . LEU A 1 702 ? -14.804 12.421 29.372 1.00 83.38 702 LEU A O 1
ATOM 5586 N N . ASN A 1 703 ? -12.822 11.513 29.883 1.00 79.38 703 ASN A N 1
ATOM 5587 C CA . ASN A 1 703 ? -12.307 11.562 28.513 1.00 79.38 703 ASN A CA 1
ATOM 5588 C C . ASN A 1 703 ? -13.158 10.745 27.531 1.00 79.38 703 ASN A C 1
ATOM 5590 O O . ASN A 1 703 ? -13.334 11.157 26.385 1.00 79.38 703 ASN A O 1
ATOM 5594 N N . ASN A 1 704 ? -13.710 9.606 27.955 1.00 75.31 704 ASN A N 1
ATOM 5595 C CA . ASN A 1 704 ? -14.613 8.815 27.117 1.00 75.31 704 ASN A CA 1
ATOM 5596 C C . ASN A 1 704 ? -15.933 9.555 26.852 1.00 75.31 704 ASN A C 1
ATOM 5598 O O . ASN A 1 704 ? -16.347 9.654 25.700 1.00 75.31 704 ASN A O 1
ATOM 5602 N N . VAL A 1 705 ? -16.529 10.169 27.879 1.00 79.38 705 VAL A N 1
ATOM 5603 C CA . VAL A 1 705 ? -17.748 10.988 27.735 1.00 79.38 705 VAL A CA 1
ATOM 5604 C C . VAL A 1 705 ? -17.512 12.189 26.812 1.00 79.38 705 VAL A C 1
ATOM 5606 O O . VAL A 1 705 ? -18.370 12.545 26.006 1.00 79.38 705 VAL A O 1
ATOM 5609 N N . TYR A 1 706 ? -16.333 12.807 26.888 1.00 86.25 706 TYR A N 1
ATOM 5610 C CA . TYR A 1 706 ? -15.944 13.907 26.004 1.00 86.25 706 TYR A CA 1
ATOM 5611 C C . TYR A 1 706 ? -15.805 13.471 24.540 1.00 86.25 706 TYR A C 1
ATOM 5613 O O . TYR A 1 706 ? -16.302 14.165 23.651 1.00 86.25 706 TYR A O 1
ATOM 5621 N N . LYS A 1 707 ? -15.206 12.299 24.286 1.00 76.44 707 LYS A N 1
ATOM 5622 C CA . LYS A 1 707 ? -15.119 11.714 22.936 1.00 76.44 707 LYS A CA 1
ATOM 5623 C C . LYS A 1 707 ? -16.504 11.447 22.346 1.00 76.44 707 LYS A C 1
ATOM 5625 O O . LYS A 1 707 ? -16.735 11.752 21.180 1.00 76.44 707 LYS A O 1
ATOM 5630 N N . GLU A 1 708 ? -17.433 10.920 23.143 1.00 75.12 708 GLU A N 1
ATOM 5631 C CA . GLU A 1 708 ? -18.827 10.710 22.722 1.00 75.12 708 GLU A CA 1
ATOM 5632 C C . GLU A 1 708 ? -19.554 12.028 22.415 1.00 75.12 708 GLU A C 1
ATOM 5634 O O . GLU A 1 708 ? -20.410 12.079 21.534 1.00 75.12 708 GLU A O 1
ATOM 5639 N N . ALA A 1 709 ? -19.190 13.112 23.105 1.00 71.88 709 ALA A N 1
ATOM 5640 C CA . ALA A 1 709 ? -19.727 14.450 22.875 1.00 71.88 709 ALA A CA 1
ATOM 5641 C C . ALA A 1 709 ? -19.088 15.193 21.681 1.00 71.88 709 ALA A C 1
ATOM 5643 O O . ALA A 1 709 ? -19.487 16.325 21.402 1.00 71.88 709 ALA A O 1
ATOM 5644 N N . GLY A 1 710 ? -18.128 14.581 20.975 1.00 73.44 710 GLY A N 1
ATOM 5645 C CA . GLY A 1 710 ? -17.514 15.133 19.762 1.00 73.44 710 GLY A CA 1
ATOM 5646 C C . GLY A 1 710 ? -16.363 16.121 19.990 1.00 73.44 710 GLY A C 1
ATOM 5647 O O . GLY A 1 710 ? -16.077 16.905 19.084 1.00 73.44 710 GLY A O 1
ATOM 5648 N N . TRP A 1 711 ? -15.731 16.099 21.171 1.00 71.50 711 TRP A N 1
ATOM 5649 C CA . TRP A 1 711 ? -14.524 16.887 21.471 1.00 71.50 711 TRP A CA 1
ATOM 5650 C C . TRP A 1 711 ? -13.255 16.341 20.796 1.00 71.50 711 TRP A C 1
ATOM 5652 O O . TRP A 1 711 ? -13.126 15.103 20.628 1.00 71.50 711 TRP A O 1
#

Radius of gyration: 31.85 Å; chains: 1; bounding box: 62×74×95 Å

Secondary structure (DSSP, 8-state):
-----SEEEEEEE-SSEEEEEEEETTEEEEEEE--B-GGGT--BSSEESEEEE-TT--EEEEHHHHHHHHHTS-HHHHTTSEEEESGGGGGSSS---TT-EEE-TTS-EEEHHHHHHHHHHHHHHHHHHHHHHHHTT----GGGEEEEEEE-TT--HHHHHHHHHHHHHTTS--STTGGGEEEEEHHHHHHHHHHH--GGGBS--------GGGSTT-EEEEEEE-SS-EEEEEEEE-TTS-EEEEEEEEEES-STHHHHHHHHHHHHHHTTTTHHHHHHHH-HHHHHHHHHHHHHHHT----S-EEEE--HHHHHHHHTTS-HHHHHTT-TTEEEETTEEEE-HHHHHHTTHHHHHHHHHHHHHHHTSGGGTTEEEEEEESSGGG-HHHHHHHHHHHTTTSEEE-BTTTTTHHHHHHHHHHH-GGGEEEEE-SSEEEEEEEEE--TTTS-GGGEEE-TTT--EEEEEEEEEEE-TT-EEETT--EEEEE--SSTT--EEEEEEEEES-SS--BTTSTTEEEEEEEEEE----TTGGG--EEEEEE-SSSS-EEEEEESS-S--HHHHHHHHHHHHHHHTTHHHHHHHHHHHHHHH-GGGGGG-GGGTT--SHHHHHH-HHHHHHHHHHHHHHHHHHHTTT-HHHHHHHHHHHHHHIIIII---THHHHHHHHHHHHHHHHHH-HHHHHHHHHHHHHHHHHHHHHHHHTT-

Sequence (711 aa):
MASTSVFVVAIDFGTSYSGYCFSLASGTDQIRQVYWGTEHGLKTPKTPTCILFNQKQEFRKFGYDAVMKYKSLPSGEADNWYFFQNFKMALYNTKVTSGMELKASNGKTLPALTVFSESLRYLKEHAMNTIQEASFQTVCDQEEITWVITVPAIWSAAARQFMRLVAKQAGLISDMISEKLIIALEPEAASLWCKQLPQEGFIADSSDKKKFEESPGIQYIVVDCGGGTIDITVHEIQENHFLKELHKAAGGGWGGNRVDENFTEFLKEIFNDGVWDEYVKSHPTELQHMMYNFSLQKCSASREAVYIHCYYNLTRVAERKKNISHFFTQAKGAVWCDGMIMITYEKMKSFFDYSIKNIICTLREILDKPEMAKVQYILLVGGFASSVILRDAINQAFSKNYHILCPMEAQVAIAKGAVLFGVNPHIIASRVSTRTYGVSINCKFDPAIHDLKKQRISKADGYIYCTDLFKKLVGINESVNINEVAHYFFNPTEPDQESARFCFYCTEKQDAQYIDEEGIEWLGSCTVPMPDKTLGRKRELKLDIKFGLTEFKATSVSSTMSFSEAEVQSARGAWEKIYVDAEDNGTTVLVRMFTEHPDTKSYFAHFKGMDSAEEMKQSDQVRGHGKKVFTAINDMVQHLDNSEAFLGIVNPLGKKHATQLKIDPKNFRIICDIILQLMEEKFGGDCKASFEKVTNEICTHLNNVYKEAGW

Organism: Grus japonensis (NCBI:txid30415)

InterPro domains:
  IPR000971 Globin [PF00042] (589-701)
  IPR000971 Globin [PS01033] (562-707)
  IPR009050 Globin-like superfamily [SSF46458] (563-710)
  IPR012292 Globin/Protoglobin [G3DSA:1.10.490.10] (549-711)
  IPR013126 Heat shock protein 70 family [PF00012] (105-420)
  IPR013314 Globin, lamprey/hagfish type [PR01906] (570-583)
  IPR013314 Globin, lamprey/hagfish type [PR01906] (592-608)
  IPR013314 Globin, lamprey/hagfish type [PR01906] (616-631)
  IPR013314 Globin, lamprey/hagfish type [PR01906] (632-650)
  IPR013314 Globin, lamprey/hagfish type [PR01906] (653-671)
  IPR043129 ATPase, nucleotide binding domain [SSF53067] (8-194)
  IPR043129 ATPase, nucleotide binding domain [SSF53067] (220-422)

Foldseek 3Di:
DAQLAQKEKEWALFLFWIFIWMDGLVDLPDIDFAFDDVVVVGGHSTFTQKWKAALVRHTDDGGPCLLVVLLPDDLVRNLSMFMDHSQLCVQPPDDDDQQDWDAGLSGDIDGPLSSLLSSVLVNVVVVLVVVCVVVVDDDRDLSNYQYEYEDALNGDLSSVVSNLSSCVSSVSDDPVNSVSYAYHYLQQLLVQLQQADFQVQWPDDDDHGDGNLVDFQAKAWEWAQGLQKTKIWIWGQHPVRFIETQFRIDIDRQHNVLLLVLVLVLVCQLCDPCLSVCCCSNPVSVVSVQSVQVLVVQLDPDLFKDKTFDDPVSCVSSVVPPHSQVSCPPRPQWGDDPRIITGGSVNSLVSNCRNQVVSLVVVCVVCVDPSNVNHAEYEYAADNSSGPSNQVSCCVSPVVRHHYTYGPPRNCSSNSSSNVCSSPVLSHFKHFAQWWKWWWDKDQDDPVPADPVQWDAAPPPRGIIGGQWTGTPAFGRGIAGQPDKDKDKAWDPWLQDQKDKIWMWIARDRDGTGCPDPRIDTDDMDMEGRRDNPRGRVWMKIWIWRDRGPNIDIDIDTPDQPDDPVLLVLQLVLLVVLCVPQLQSLLVLVLCCCVVPVVQCVLPPVCPPQPDSVSSSPDPVSSVVRSVVSVLLNQLSVCSVPSVSNCVSLLVVLLCCVPPSVHDLVSLVSSLVSSLVVSCVPPNPSSSVSNVSVSVVSSVSSVVSNVVSPD